Protein AF-0000000074018982 (afdb_homodimer)

Sequence (522 aa):
MGELIDSCTKTISWNMEQLIVLPEWLNMDIDFLSDILSDPHLVISNEYTLYHALERWLLHESHLLDMETNAKKLLPLIRFPQMMVHQLYKVETGVLATHEGSKDLIHKFINLAYRFRSLCPSQADLDISFNSDFYHPRNYKDLTVDNVRMQNTLRFGIQVDVRTYVGPVPCAQREGEWKITYRKSNDCWTLHVYCHESALVNGEARIQAALVISDDEERVLQVETSDVTVCSRSNHLTMVTNMPCSNEAKLMTVLIKPLPNMGELIDSCTKTISWNMEQLIVLPEWLNMDIDFLSDILSDPHLVISNEYTLYHALERWLLHESHLLDMETNAKKLLPLIRFPQMMVHQLYKVETGVLATHEGSKDLIHKFINLAYRFRSLCPSQADLDISFNSDFYHPRNYKDLTVDNVRMQNTLRFGIQVDVRTYVGPVPCAQREGEWKITYRKSNDCWTLHVYCHESALVNGEARIQAALVISDDEERVLQVETSDVTVCSRSNHLTMVTNMPCSNEAKLMTVLIKPLPN

Organism: Pomacea canaliculata (NCBI:txid400727)

InterPro domains:
  IPR011705 BTB/Kelch-associated [PF07707] (3-89)
  IPR011705 BTB/Kelch-associated [SM00875] (4-92)
  IPR051481 BTB/POZ domain-containing protein and Galectin-3-binding [PTHR24410] (3-149)

Radius of gyration: 28.24 Å; Cα contacts (8 Å, |Δi|>4): 1000; chains: 2; bounding box: 59×87×55 Å

Foldseek 3Di:
DVVVVVVVLVLCQQPVVVVLVDPCLLVDDLVNLLSSLQDLQREEQFLLSVVVSVVSNLPDPVNVVVNLVSLVRRVLSRLLLRDEPVSLVCLCPDDQCPDPSRVVVSVVNSVVSVVCLPCQLVCVVVVHDDPDSSQWDGNHPNQWFDKDWPPDPDPDKDKDKTWADQAQGDDPDTFWIKIWIWDDDPQKIKIKIAGDPRSDRVFKWKKKKKKFWAFPVRRTDDMDIFDIDIHGNVDIDMDMDGHDPDPRTTMITMGIHTDGD/DVVVVVVVLVLCLQPVVVVLVDPCLLVDDLVNLLSSLQDLAREEQFLLSVVVSVVSNLPDPVNVVVNLVSLVRRVLSRLLLRDEPVSLVCLCPDDQCPDPSRVVVSVVNSVVSVVCLPCQLVCVVVVHDDPDSSQWHGNHPNQWFDKDWQPDDDPDKDKDKTWADQAQGDDPDTFWIKIWIWDDDPQKIKIKIAGDPRSDRVFKWKKKKKKFWAFPVRSTDDMDIFPIDIHGNVDIDMDMDGHDPDPRTTMITMGIHTDGD

pLDDT: mean 91.66, std 9.42, range [51.38, 98.88]

Secondary structure (DSSP, 8-state):
-HHHHHHHHHHHHHTHHHHHTSGGGGG--HHHHHHHHH-TT-EES-HHHHHHHHHHHHHSGGGGGGHHHHHHHHGGGS-GGGS-HHHHHHHHTSSTTT-TTTHHHHHHHHHHHHHHHHHGGGHHHHT----SGGGS--EEGGGEEEEEETT---SS-EEEEEEE-SSSS--S---EEEEEEEEEETTEEEEEEEE-GGG-BTTBEEEEEEEEEE-TT--EEEEEEPPPEEE-TT-EEEEEEEPPSSTT--EEEEEEEE---/-HHHHHHHHHHHHHTHHHHHTSGGGGG--HHHHHHHHT-TT-EES-HHHHHHHHHHHHHSGGGGGGHHHHHHHHGGGS-GGGS-HHHHHHHHTSSTTT-TTTHHHHHHHHHHHHHHHHHGGGHHHHT----SGGGS--EEGGGEEEEEETT---SS-EEEEEEE-SSSS--S---EEEEEEEEEETTEEEEEEEE-GGG-BTTBEEEEEEEEEE-TT--EEEEEEPPPEEE-TT-EEEEEEEPPSSTT--EEEEEEEE---

Structure (mmCIF, N/CA/C/O backbone):
data_AF-0000000074018982-model_v1
#
loop_
_entity.id
_entity.type
_entity.pdbx_description
1 polymer 'BACK domain-containing protein'
#
loop_
_atom_site.group_PDB
_atom_site.id
_atom_site.type_symbol
_atom_site.label_atom_id
_atom_site.label_alt_id
_atom_site.label_comp_id
_atom_site.label_asym_id
_atom_site.label_entity_id
_atom_site.label_seq_id
_atom_site.pdbx_PDB_ins_code
_atom_site.Cartn_x
_atom_site.Cartn_y
_atom_site.Cartn_z
_atom_site.occupancy
_atom_site.B_iso_or_equiv
_atom_site.auth_seq_id
_atom_site.auth_comp_id
_atom_site.auth_asym_id
_atom_site.auth_atom_id
_atom_site.pdbx_PDB_model_num
ATOM 1 N N . MET A 1 1 ? -16.297 42.125 11.422 1 51.44 1 MET A N 1
ATOM 2 C CA . MET A 1 1 ? -16.75 40.844 11.992 1 51.44 1 MET A CA 1
ATOM 3 C C . MET A 1 1 ? -16.125 39.656 11.25 1 51.44 1 MET A C 1
ATOM 5 O O . MET A 1 1 ? -15.625 38.719 11.875 1 51.44 1 MET A O 1
ATOM 9 N N . GLY A 1 2 ? -15.953 39.719 9.938 1 51.38 2 GLY A N 1
ATOM 10 C CA . GLY A 1 2 ? -15.352 38.688 9.102 1 51.38 2 GLY A CA 1
ATOM 11 C C . GLY A 1 2 ? -13.875 38.5 9.375 1 51.38 2 GLY A C 1
ATOM 12 O O . GLY A 1 2 ? -13.406 37.375 9.492 1 51.38 2 GLY A O 1
ATOM 13 N N . GLU A 1 3 ? -13.188 39.594 9.523 1 54.75 3 GLU A N 1
ATOM 14 C CA . GLU A 1 3 ? -11.742 39.562 9.75 1 54.75 3 GLU A CA 1
ATOM 15 C C . GLU A 1 3 ? -11.414 39 11.125 1 54.75 3 GLU A C 1
ATOM 17 O O . GLU A 1 3 ? -10.445 38.25 11.281 1 54.75 3 GLU A O 1
ATOM 22 N N . LEU A 1 4 ? -12.234 39.438 12.109 1 51.41 4 LEU A N 1
ATOM 23 C CA . LEU A 1 4 ? -12.023 38.938 13.461 1 51.41 4 LEU A CA 1
ATOM 24 C C . LEU A 1 4 ? -12.289 37.438 13.531 1 51.41 4 LEU A C 1
ATOM 26 O O . LEU A 1 4 ? -11.539 36.688 14.172 1 51.41 4 LEU A O 1
ATOM 30 N N . ILE A 1 5 ? -13.305 37.125 12.797 1 56.09 5 ILE A N 1
ATOM 31 C CA . ILE A 1 5 ? -13.648 35.719 12.75 1 56.09 5 ILE A CA 1
ATOM 32 C C . ILE A 1 5 ? -12.539 34.938 12.039 1 56.09 5 ILE A C 1
ATOM 34 O O . ILE A 1 5 ? -12.133 33.875 12.492 1 56.09 5 ILE A O 1
ATOM 38 N N . ASP A 1 6 ? -12.062 35.594 11.031 1 63 6 ASP A N 1
ATOM 39 C CA . ASP A 1 6 ? -10.977 34.969 10.289 1 63 6 ASP A CA 1
ATOM 40 C C . ASP A 1 6 ? -9.734 34.812 11.156 1 63 6 ASP A C 1
ATOM 42 O O . ASP A 1 6 ? -9.078 33.75 11.133 1 63 6 ASP A O 1
ATOM 46 N N . SER A 1 7 ? -9.477 35.875 11.898 1 65.81 7 SER A N 1
ATOM 47 C CA . SER A 1 7 ? -8.328 35.812 12.797 1 65.81 7 SER A CA 1
ATOM 48 C C . SER A 1 7 ? -8.508 34.781 13.883 1 65.81 7 SER A C 1
ATOM 50 O O . SER A 1 7 ? -7.574 34.031 14.195 1 65.81 7 SER A O 1
ATOM 52 N N . CYS A 1 8 ? -9.727 34.75 14.32 1 67.38 8 CYS A N 1
ATOM 53 C CA . CYS A 1 8 ? -10.016 33.75 15.352 1 67.38 8 CYS A CA 1
ATOM 54 C C . CYS A 1 8 ? -9.898 32.344 14.812 1 67.38 8 CYS A C 1
ATOM 56 O O . CYS A 1 8 ? -9.336 31.453 15.469 1 67.38 8 CYS A O 1
ATOM 58 N N . THR A 1 9 ? -10.297 32.25 13.594 1 72.62 9 THR A N 1
ATOM 59 C CA . THR A 1 9 ? -10.266 30.938 12.984 1 72.62 9 THR A CA 1
ATOM 60 C C . THR A 1 9 ? -8.836 30.469 12.75 1 72.62 9 THR A C 1
ATOM 62 O O . THR A 1 9 ? -8.5 29.312 13 1 72.62 9 THR A O 1
ATOM 65 N N . LYS A 1 10 ? -8.094 31.438 12.414 1 79.75 10 LYS A N 1
ATOM 66 C CA . LYS A 1 10 ? -6.684 31.109 12.188 1 79.75 10 LYS A CA 1
ATOM 67 C C . LYS A 1 10 ? -6 30.703 13.492 1 79.75 10 LYS A C 1
ATOM 69 O O . LYS A 1 10 ? -5.238 29.75 13.531 1 79.75 10 LYS A O 1
ATOM 74 N N . THR A 1 11 ? -6.387 31.453 14.453 1 80.44 11 THR A N 1
ATOM 75 C CA . THR A 1 11 ? -5.777 31.156 15.742 1 80.44 11 THR A CA 1
ATOM 76 C C . THR A 1 11 ? -6.172 29.766 16.219 1 80.44 11 THR A C 1
ATOM 78 O O . THR A 1 11 ? -5.32 29 16.703 1 80.44 11 THR A O 1
ATOM 81 N N . ILE A 1 12 ? -7.344 29.453 15.969 1 81.19 12 ILE A N 1
ATOM 82 C CA . ILE A 1 12 ? -7.816 28.156 16.406 1 81.19 12 ILE A CA 1
ATOM 83 C C . ILE A 1 12 ? -7.152 27.047 15.578 1 81.19 12 ILE A C 1
ATOM 85 O O . ILE A 1 12 ? -6.633 26.078 16.125 1 81.19 12 ILE A O 1
ATOM 89 N N . SER A 1 13 ? -7.078 27.25 14.305 1 89 13 SER A N 1
ATOM 90 C CA . SER A 1 13 ? -6.453 26.266 13.422 1 89 13 SER A CA 1
ATOM 91 C C . SER A 1 13 ? -4.965 26.109 13.734 1 89 13 SER A C 1
ATOM 93 O O . SER A 1 13 ? -4.438 25 13.719 1 89 13 SER A O 1
ATOM 95 N N . TRP A 1 14 ? -4.402 27.172 14.156 1 91.44 14 TRP A N 1
ATOM 96 C CA . TRP A 1 14 ? -2.959 27.203 14.383 1 91.44 14 TRP A CA 1
ATOM 97 C C . TRP A 1 14 ? -2.605 26.625 15.75 1 91.44 14 TRP A C 1
ATOM 99 O O . TRP A 1 14 ? -1.466 26.219 15.977 1 91.44 14 TRP A O 1
ATOM 109 N N . ASN A 1 15 ? -3.535 26.547 16.594 1 89.19 15 ASN A N 1
ATOM 110 C CA . ASN A 1 15 ? -3.271 26.016 17.938 1 89.19 15 ASN A CA 1
ATOM 111 C C . ASN A 1 15 ? -4.211 24.859 18.266 1 89.19 15 ASN A C 1
ATOM 113 O O . ASN A 1 15 ? -4.652 24.734 19.406 1 89.19 15 ASN A O 1
ATOM 117 N N . MET A 1 16 ? -4.426 24.094 17.328 1 91.19 16 MET A N 1
ATOM 118 C CA . MET A 1 16 ? -5.383 22.984 17.375 1 91.19 16 MET A CA 1
ATOM 119 C C . MET A 1 16 ? -5.02 22.016 18.484 1 91.19 16 MET A C 1
ATOM 121 O O . MET A 1 16 ? -5.898 21.531 19.203 1 91.19 16 MET A O 1
ATOM 125 N N . GLU A 1 17 ? -3.848 21.688 18.672 1 90.25 17 GLU A N 1
ATOM 126 C CA . GLU A 1 17 ? -3.439 20.672 19.641 1 90.25 17 GLU A CA 1
ATOM 127 C C . GLU A 1 17 ? -3.803 21.094 21.062 1 90.25 17 GLU A C 1
ATOM 129 O O . GLU A 1 17 ? -4.152 20.25 21.891 1 90.25 17 GLU A O 1
ATOM 134 N N . GLN A 1 18 ? -3.67 22.344 21.281 1 89.5 18 GLN A N 1
ATOM 135 C CA . GLN A 1 18 ? -4.066 22.859 22.594 1 89.5 18 GLN A CA 1
ATOM 136 C C . GLN A 1 18 ? -5.582 22.812 22.766 1 89.5 18 GLN A C 1
ATOM 138 O O . GLN A 1 18 ? -6.082 22.562 23.859 1 89.5 18 GLN A O 1
ATOM 143 N N . LEU A 1 19 ? -6.23 23.016 21.703 1 91.56 19 LEU A N 1
ATOM 144 C CA . LEU A 1 19 ? -7.688 23.062 21.719 1 91.56 19 LEU A CA 1
ATOM 145 C C . LEU A 1 19 ? -8.281 21.672 21.938 1 91.56 19 LEU A C 1
ATOM 147 O O . LEU A 1 19 ? -9.211 21.516 22.734 1 91.56 19 LEU A O 1
ATOM 151 N N . ILE A 1 20 ? -7.77 20.625 21.328 1 93.81 20 ILE A N 1
ATOM 152 C CA . ILE A 1 20 ? -8.414 19.328 21.312 1 93.81 20 ILE A CA 1
ATOM 153 C C . ILE A 1 20 ? -8.234 18.641 22.656 1 93.81 20 ILE A C 1
ATOM 155 O O . ILE A 1 20 ? -8.945 17.672 22.969 1 93.81 20 ILE A O 1
ATOM 159 N N . VAL A 1 21 ? -7.309 19.047 23.406 1 91.88 21 VAL A N 1
ATOM 160 C CA . VAL A 1 21 ? -7.07 18.406 24.703 1 91.88 21 VAL A CA 1
ATOM 161 C C . VAL A 1 21 ? -7.969 19.047 25.766 1 91.88 21 VAL A C 1
ATOM 163 O O . VAL A 1 21 ? -8.125 18.516 26.859 1 91.88 21 VAL A O 1
ATOM 166 N N . LEU A 1 22 ? -8.531 20.188 25.5 1 91.81 22 LEU A N 1
ATOM 167 C CA . LEU A 1 22 ? -9.406 20.875 26.453 1 91.81 22 LEU A CA 1
ATOM 168 C C . LEU A 1 22 ? -10.695 20.078 26.672 1 91.81 22 LEU A C 1
ATOM 170 O O . LEU A 1 22 ? -11.211 19.469 25.734 1 91.81 22 LEU A O 1
ATOM 174 N N . PRO A 1 23 ? -11.273 20.156 27.859 1 93.44 23 PRO A N 1
ATOM 175 C CA . PRO A 1 23 ? -12.562 19.516 28.109 1 93.44 23 PRO A CA 1
ATOM 176 C C . PRO A 1 23 ? -13.68 20.062 27.219 1 93.44 23 PRO A C 1
ATOM 178 O O . PRO A 1 23 ? -14.609 19.328 26.875 1 93.44 23 PRO A O 1
ATOM 181 N N . GLU A 1 24 ? -13.578 21.297 26.875 1 93.94 24 GLU A N 1
ATOM 182 C CA . GLU A 1 24 ? -14.594 21.969 26.062 1 93.94 24 GLU A CA 1
ATOM 183 C C . GLU A 1 24 ? -14.711 21.359 24.672 1 93.94 24 GLU A C 1
ATOM 185 O O . GLU A 1 24 ? -15.711 21.547 23.984 1 93.94 24 GLU A O 1
ATOM 190 N N . TRP A 1 25 ? -13.695 20.641 24.328 1 95.25 25 TRP A N 1
ATOM 191 C CA . TRP A 1 25 ? -13.672 20.016 23.016 1 95.25 25 TRP A CA 1
ATOM 192 C C . TRP A 1 25 ? -14.906 19.141 22.812 1 95.25 25 TRP A C 1
ATOM 194 O O . TRP A 1 25 ? -15.539 19.188 21.75 1 95.25 25 TRP A O 1
ATOM 204 N N . LEU A 1 26 ? -15.328 18.422 23.781 1 95.81 26 LEU A N 1
ATOM 205 C CA . LEU A 1 26 ? -16.391 17.422 23.703 1 95.81 26 LEU A CA 1
ATOM 206 C C . LEU A 1 26 ? -17.75 18.094 23.531 1 95.81 26 LEU A C 1
ATOM 208 O O . LEU A 1 26 ? -18.719 17.438 23.141 1 95.81 26 LEU A O 1
ATOM 212 N N . ASN A 1 27 ? -17.797 19.422 23.766 1 94.81 27 ASN A N 1
ATOM 213 C CA . ASN A 1 27 ? -19.078 20.109 23.703 1 94.81 27 ASN A CA 1
ATOM 214 C C . ASN A 1 27 ? -19.109 21.125 22.562 1 94.81 27 ASN A C 1
ATOM 216 O O . ASN A 1 27 ? -20.031 21.922 22.453 1 94.81 27 ASN A O 1
ATOM 220 N N . MET A 1 28 ? -18.141 21.062 21.766 1 94.44 28 MET A N 1
ATOM 221 C CA . MET A 1 28 ? -18.078 22.016 20.641 1 94.44 28 MET A CA 1
ATOM 222 C C . MET A 1 28 ? -19.156 21.703 19.609 1 94.44 28 MET A C 1
ATOM 224 O O . MET A 1 28 ? -19.547 20.547 19.438 1 94.44 28 MET A O 1
ATOM 228 N N . ASP A 1 29 ? -19.562 22.734 19 1 95 29 ASP A N 1
ATOM 229 C CA . ASP A 1 29 ? -20.609 22.625 17.984 1 95 29 ASP A CA 1
ATOM 230 C C . ASP A 1 29 ? -20.094 21.922 16.734 1 95 29 ASP A C 1
ATOM 232 O O . ASP A 1 29 ? -18.953 22.156 16.312 1 95 29 ASP A O 1
ATOM 236 N N . ILE A 1 30 ? -20.953 21.172 16.078 1 96.44 30 ILE A N 1
ATOM 237 C CA . ILE A 1 30 ? -20.562 20.359 14.938 1 96.44 30 ILE A CA 1
ATOM 238 C C . ILE A 1 30 ? -20.109 21.266 13.797 1 96.44 30 ILE A C 1
ATOM 240 O O . ILE A 1 30 ? -19.203 20.922 13.039 1 96.44 30 ILE A O 1
ATOM 244 N N . ASP A 1 31 ? -20.703 22.391 13.625 1 95.94 31 ASP A N 1
ATOM 245 C CA . ASP A 1 31 ? -20.312 23.312 12.562 1 95.94 31 ASP A CA 1
ATOM 246 C C . ASP A 1 31 ? -18.906 23.859 12.805 1 95.94 31 ASP A C 1
ATOM 248 O O . ASP A 1 31 ? -18.141 24.047 11.859 1 95.94 31 ASP A O 1
ATOM 252 N N . PHE A 1 32 ? -18.672 24.078 14.039 1 93.38 32 PHE A N 1
ATOM 253 C CA . PHE A 1 32 ? -17.328 24.516 14.391 1 93.38 32 PHE A CA 1
ATOM 254 C C . PHE A 1 32 ? -16.312 23.453 14.031 1 93.38 32 PHE A C 1
ATOM 256 O O . PHE A 1 32 ? -15.281 23.734 13.422 1 93.38 32 PHE A O 1
ATOM 263 N N . LEU A 1 33 ? -16.594 22.203 14.375 1 95.31 33 LEU A N 1
ATOM 264 C CA . LEU A 1 33 ? -15.719 21.094 14.047 1 95.31 33 LEU A CA 1
ATOM 265 C C . LEU A 1 33 ? -15.539 20.969 12.539 1 95.31 33 LEU A C 1
ATOM 267 O O . LEU A 1 33 ? -14.422 20.766 12.055 1 95.31 33 LEU A O 1
ATOM 271 N N . SER A 1 34 ? -16.625 21.062 11.875 1 96.81 34 SER A N 1
ATOM 272 C CA . SER A 1 34 ? -16.578 20.969 10.422 1 96.81 34 SER A CA 1
ATOM 273 C C . SER A 1 34 ? -15.656 22.031 9.828 1 96.81 34 SER A C 1
ATOM 275 O O . SER A 1 34 ? -14.852 21.719 8.945 1 96.81 34 SER A O 1
ATOM 277 N N . ASP A 1 35 ? -15.68 23.188 10.352 1 94.19 35 ASP A N 1
ATOM 278 C CA . ASP A 1 35 ? -14.852 24.281 9.859 1 94.19 35 ASP A CA 1
ATOM 279 C C . ASP A 1 35 ? -13.375 24.016 10.141 1 94.19 35 ASP A C 1
ATOM 281 O O . ASP A 1 35 ? -12.531 24.219 9.258 1 94.19 35 ASP A O 1
ATOM 285 N N . ILE A 1 36 ? -13.086 23.594 11.273 1 93.56 36 ILE A N 1
ATOM 286 C CA . ILE A 1 36 ? -11.703 23.375 11.68 1 93.56 36 ILE A CA 1
ATOM 287 C C . ILE A 1 36 ? -11.109 22.219 10.875 1 93.56 36 ILE A C 1
ATOM 289 O O . ILE A 1 36 ? -10 22.328 10.352 1 93.56 36 ILE A O 1
ATOM 293 N N . LEU A 1 37 ? -11.891 21.141 10.758 1 96 37 LEU A N 1
ATOM 294 C CA . LEU A 1 37 ? -11.414 19.922 10.094 1 96 37 LEU A CA 1
ATOM 295 C C . LEU A 1 37 ? -11.234 20.172 8.594 1 96 37 LEU A C 1
ATOM 297 O O . LEU A 1 37 ? -10.398 19.531 7.953 1 96 37 LEU A O 1
ATOM 301 N N . SER A 1 38 ? -11.906 21.062 8.047 1 95.38 38 SER A N 1
ATOM 302 C CA . SER A 1 38 ? -11.844 21.359 6.621 1 95.38 38 SER A CA 1
ATOM 303 C C . SER A 1 38 ? -10.727 22.344 6.301 1 95.38 38 SER A C 1
ATOM 305 O O . SER A 1 38 ? -10.406 22.562 5.129 1 95.38 38 SER A O 1
ATOM 307 N N . ASP A 1 39 ? -10.133 22.906 7.332 1 92.75 39 ASP A N 1
ATOM 308 C CA . ASP A 1 39 ? -9.086 23.906 7.141 1 92.75 39 ASP A CA 1
ATOM 309 C C . ASP A 1 39 ? -7.789 23.25 6.668 1 92.75 39 ASP A C 1
ATOM 311 O O . ASP A 1 39 ? -7.195 22.438 7.387 1 92.75 39 ASP A O 1
ATOM 315 N N . PRO A 1 40 ? -7.297 23.578 5.508 1 90 40 PRO A N 1
ATOM 316 C CA . PRO A 1 40 ? -6.047 23 5.012 1 90 40 PRO A CA 1
ATOM 317 C C . PRO A 1 40 ? -4.816 23.531 5.738 1 90 40 PRO A C 1
ATOM 319 O O . PRO A 1 40 ? -3.734 22.953 5.641 1 90 40 PRO A O 1
ATOM 322 N N . HIS A 1 41 ? -4.984 24.594 6.539 1 88.88 41 HIS A N 1
ATOM 323 C CA . HIS A 1 41 ? -3.84 25.234 7.18 1 88.88 41 HIS A CA 1
ATOM 324 C C . HIS A 1 41 ? -3.723 24.812 8.641 1 88.88 41 HIS A C 1
ATOM 326 O O . HIS A 1 41 ? -2.926 25.375 9.391 1 88.88 41 HIS A O 1
ATOM 332 N N . LEU A 1 42 ? -4.457 23.922 8.898 1 95 42 LEU A N 1
ATOM 333 C CA . LEU A 1 42 ? -4.438 23.406 10.266 1 95 42 LEU A CA 1
ATOM 334 C C . LEU A 1 42 ? -3.041 22.922 10.641 1 95 42 LEU A C 1
ATOM 336 O O . LEU A 1 42 ? -2.381 22.234 9.852 1 95 42 LEU A O 1
ATOM 340 N N . VAL A 1 43 ? -2.555 23.375 11.828 1 96.44 43 VAL A N 1
ATOM 341 C CA . VAL A 1 43 ? -1.28 22.906 12.359 1 96.44 43 VAL A CA 1
ATOM 342 C C . VAL A 1 43 ? -1.527 21.875 13.461 1 96.44 43 VAL A C 1
ATOM 344 O O . VAL A 1 43 ? -2.119 22.203 14.492 1 96.44 43 VAL A O 1
ATOM 347 N N . ILE A 1 44 ? -1.052 20.641 13.258 1 96.62 44 ILE A N 1
ATOM 348 C CA . ILE A 1 44 ? -1.292 19.562 14.195 1 96.62 44 ILE A CA 1
ATOM 349 C C . ILE A 1 44 ? -0.166 18.531 14.094 1 96.62 44 ILE A C 1
ATOM 351 O O . ILE A 1 44 ? 0.604 18.531 13.133 1 96.62 44 ILE A O 1
ATOM 355 N N . SER A 1 45 ? 0.004 17.656 15.078 1 96.94 45 SER A N 1
ATOM 356 C CA . SER A 1 45 ? 1.09 16.688 15.078 1 96.94 45 SER A CA 1
ATOM 357 C C . SER A 1 45 ? 1.007 15.758 13.875 1 96.94 45 SER A C 1
ATOM 359 O O . SER A 1 45 ? 1.993 15.57 13.156 1 96.94 45 SER A O 1
ATOM 361 N N . ASN A 1 46 ? -0.083 15.141 13.68 1 97.69 46 ASN A N 1
ATOM 362 C CA . ASN A 1 46 ? -0.387 14.266 12.555 1 97.69 46 ASN A CA 1
ATOM 363 C C . ASN A 1 46 ? -1.887 14.008 12.43 1 97.69 46 ASN A C 1
ATOM 365 O O . ASN A 1 46 ? -2.662 14.414 13.297 1 97.69 46 ASN A O 1
ATOM 369 N N . GLU A 1 47 ? -2.277 13.383 11.391 1 98 47 GLU A N 1
ATOM 370 C CA . GLU A 1 47 ? -3.699 13.203 11.109 1 98 47 GLU A CA 1
ATOM 371 C C . GLU A 1 47 ? -4.344 12.25 12.117 1 98 47 GLU A C 1
ATOM 373 O O . GLU A 1 47 ? -5.527 12.383 12.438 1 98 47 GLU A O 1
ATOM 378 N N . TYR A 1 48 ? -3.58 11.305 12.617 1 98.56 48 TYR A N 1
ATOM 379 C CA . TYR A 1 48 ? -4.105 10.359 13.594 1 98.56 48 TYR A CA 1
ATOM 380 C C . TYR A 1 48 ? -4.531 11.07 14.875 1 98.56 48 TYR A C 1
ATOM 382 O O . TYR A 1 48 ? -5.547 10.719 15.484 1 98.56 48 TYR A O 1
ATOM 390 N N . THR A 1 49 ? -3.752 12.031 15.289 1 97.88 49 THR A N 1
ATOM 391 C CA . THR A 1 49 ? -4.105 12.836 16.453 1 97.88 49 THR A CA 1
ATOM 392 C C . THR A 1 49 ? -5.441 13.539 16.25 1 97.88 49 THR A C 1
ATOM 394 O O . THR A 1 49 ? -6.277 13.578 17.156 1 97.88 49 THR A O 1
ATOM 397 N N . LEU A 1 50 ? -5.594 14.07 15.062 1 97.69 50 LEU A N 1
ATOM 398 C CA . LEU A 1 50 ? -6.84 14.742 14.703 1 97.69 50 LEU A CA 1
ATOM 399 C C . LEU A 1 50 ? -8.008 13.766 14.727 1 97.69 50 LEU A C 1
ATOM 401 O O . LEU A 1 50 ? -9.07 14.078 15.266 1 97.69 50 LEU A O 1
ATOM 405 N N . TYR A 1 51 ? -7.828 12.602 14.133 1 98.62 51 TYR A N 1
ATOM 406 C CA . TYR A 1 51 ? -8.836 11.547 14.117 1 98.62 51 TYR A CA 1
ATOM 407 C C . TYR A 1 51 ? -9.242 11.156 15.531 1 98.62 51 TYR A C 1
ATOM 409 O O . TYR A 1 51 ? -10.43 11.016 15.828 1 98.62 51 TYR A O 1
ATOM 417 N N . HIS A 1 52 ? -8.25 10.984 16.359 1 97.94 52 HIS A N 1
ATOM 418 C CA . HIS A 1 52 ? -8.523 10.57 17.734 1 97.94 52 HIS A CA 1
ATOM 419 C C . HIS A 1 52 ? -9.344 11.617 18.469 1 97.94 52 HIS A C 1
ATOM 421 O O . HIS A 1 52 ? -10.219 11.281 19.266 1 97.94 52 HIS A O 1
ATOM 427 N N . ALA A 1 53 ? -9.039 12.836 18.297 1 97.75 53 ALA A N 1
ATOM 428 C CA . ALA A 1 53 ? -9.844 13.906 18.875 1 97.75 53 ALA A CA 1
ATOM 429 C C . ALA A 1 53 ? -11.289 13.828 18.406 1 97.75 53 ALA A C 1
ATOM 431 O O . ALA A 1 53 ? -12.219 13.953 19.203 1 97.75 53 ALA A O 1
ATOM 432 N N . LEU A 1 54 ? -11.438 13.656 17.109 1 98.19 54 LEU A N 1
ATOM 433 C CA . LEU A 1 54 ? -12.781 13.531 16.547 1 98.19 54 LEU A CA 1
ATOM 434 C C . LEU A 1 54 ? -13.5 12.312 17.125 1 98.19 54 LEU A C 1
ATOM 436 O O . LEU A 1 54 ? -14.688 12.383 17.438 1 98.19 54 LEU A O 1
ATOM 440 N N . GLU A 1 55 ? -12.766 11.18 17.188 1 98.25 55 GLU A N 1
ATOM 441 C CA . GLU A 1 55 ? -13.32 9.953 17.766 1 98.25 55 GLU A CA 1
ATOM 442 C C . GLU A 1 55 ? -13.883 10.203 19.156 1 98.25 55 GLU A C 1
ATOM 444 O O . GLU A 1 55 ? -15 9.773 19.469 1 98.25 55 GLU A O 1
ATOM 449 N N . ARG A 1 56 ? -13.133 10.891 19.969 1 97.44 56 ARG A N 1
ATOM 450 C CA . ARG A 1 56 ? -13.594 11.211 21.312 1 97.44 56 ARG A CA 1
ATOM 451 C C . ARG A 1 56 ? -14.875 12.039 21.281 1 97.44 56 ARG A C 1
ATOM 453 O O . ARG A 1 56 ? -15.797 11.805 22.062 1 97.44 56 ARG A O 1
ATOM 460 N N . TRP A 1 57 ? -14.906 12.961 20.391 1 97.94 57 TRP A N 1
ATOM 461 C CA . TRP A 1 57 ? -16.094 13.812 20.266 1 97.94 57 TRP A CA 1
ATOM 462 C C . TRP A 1 57 ? -17.297 13 19.828 1 97.94 57 TRP A C 1
ATOM 464 O O . TRP A 1 57 ? -18.391 13.133 20.391 1 97.94 57 TRP A O 1
ATOM 474 N N . LEU A 1 58 ? -17.141 12.156 18.844 1 97.94 58 LEU A N 1
ATOM 475 C CA . LEU A 1 58 ? -18.219 11.352 18.281 1 97.94 58 LEU A CA 1
ATOM 476 C C . LEU A 1 58 ? -18.781 10.391 19.328 1 97.94 58 LEU A C 1
ATOM 478 O O . LEU A 1 58 ? -19.984 10.148 19.391 1 97.94 58 LEU A O 1
ATOM 482 N N . LEU A 1 59 ? -17.906 9.852 20.172 1 96.81 59 LEU A N 1
ATOM 483 C CA . LEU A 1 59 ? -18.281 8.797 21.109 1 96.81 59 LEU A CA 1
ATOM 484 C C . LEU A 1 59 ? -18.812 9.383 22.406 1 96.81 59 LEU A C 1
ATOM 486 O O . LEU A 1 59 ? -19.266 8.648 23.281 1 96.81 59 LEU A O 1
ATOM 490 N N . HIS A 1 60 ? -18.703 10.648 22.516 1 96.38 60 HIS A N 1
ATOM 491 C CA . HIS A 1 60 ? -19.266 11.281 23.719 1 96.38 60 HIS A CA 1
ATOM 492 C C . HIS A 1 60 ? -20.766 11.039 23.812 1 96.38 60 HIS A C 1
ATOM 494 O O . HIS A 1 60 ? -21.469 11.047 22.797 1 96.38 60 HIS A O 1
ATOM 500 N N . GLU A 1 61 ? -21.328 10.961 24.969 1 95.56 61 GLU A N 1
ATOM 501 C CA . GLU A 1 61 ? -22.719 10.617 25.25 1 95.56 61 GLU A CA 1
ATOM 502 C C . GLU A 1 61 ? -23.672 11.602 24.578 1 95.56 61 GLU A C 1
ATOM 504 O O . GLU A 1 61 ? -24.75 11.219 24.109 1 95.56 61 GLU A O 1
ATOM 509 N N . SER A 1 62 ? -23.328 12.82 24.484 1 94.5 62 SER A N 1
ATOM 510 C CA . SER A 1 62 ? -24.188 13.875 23.953 1 94.5 62 SER A CA 1
ATOM 511 C C . SER A 1 62 ? -24.328 13.766 22.438 1 94.5 62 SER A C 1
ATOM 513 O O . SER A 1 62 ? -25.219 14.383 21.844 1 94.5 62 SER A O 1
ATOM 515 N N . HIS A 1 63 ? -23.5 13.008 21.812 1 95.12 63 HIS A N 1
ATOM 516 C CA . HIS A 1 63 ? -23.5 12.969 20.359 1 95.12 63 HIS A CA 1
ATOM 517 C C . HIS A 1 63 ? -23.891 11.594 19.844 1 95.12 63 HIS A C 1
ATOM 519 O O . HIS A 1 63 ? -24.078 11.406 18.625 1 95.12 63 HIS A O 1
ATOM 525 N N . LEU A 1 64 ? -24.094 10.594 20.641 1 93.56 64 LEU A N 1
ATOM 526 C CA . LEU A 1 64 ? -24.297 9.195 20.266 1 93.56 64 LEU A CA 1
ATOM 527 C C . LEU A 1 64 ? -25.625 9.023 19.531 1 93.56 64 LEU A C 1
ATOM 529 O O . LEU A 1 64 ? -25.719 8.195 18.609 1 93.56 64 LEU A O 1
ATOM 533 N N . LEU A 1 65 ? -26.609 9.797 19.922 1 93.69 65 LEU A N 1
ATOM 534 C CA . LEU A 1 65 ? -27.922 9.688 19.297 1 93.69 65 LEU A CA 1
ATOM 535 C C . LEU A 1 65 ? -27.844 10.055 17.812 1 93.69 65 LEU A C 1
ATOM 537 O O . LEU A 1 65 ? -28.547 9.477 16.984 1 93.69 65 LEU A O 1
ATOM 541 N N . ASP A 1 66 ? -26.969 10.977 17.516 1 95.81 66 ASP A N 1
ATOM 542 C CA . ASP A 1 66 ? -26.812 11.445 16.141 1 95.81 66 ASP A CA 1
ATOM 543 C C . ASP A 1 66 ? -25.5 10.945 15.539 1 95.81 66 ASP A C 1
ATOM 545 O O . ASP A 1 66 ? -24.922 11.594 14.672 1 95.81 66 ASP A O 1
ATOM 549 N N . MET A 1 67 ? -25.016 9.852 16 1 95.25 67 MET A N 1
ATOM 550 C CA . MET A 1 67 ? -23.719 9.305 15.625 1 95.25 67 MET A CA 1
ATOM 551 C C . MET A 1 67 ? -23.609 9.156 14.109 1 95.25 67 MET A C 1
ATOM 553 O O . MET A 1 67 ? -22.625 9.602 13.508 1 95.25 67 MET A O 1
ATOM 557 N N . GLU A 1 68 ? -24.547 8.562 13.516 1 97.25 68 GLU A N 1
ATOM 558 C CA . GLU A 1 68 ? -24.5 8.297 12.078 1 97.25 68 GLU A CA 1
ATOM 559 C C . GLU A 1 68 ? -24.438 9.594 11.281 1 97.25 68 GLU A C 1
ATOM 561 O O . GLU A 1 68 ? -23.609 9.734 10.383 1 97.25 68 GLU A O 1
ATOM 566 N N . THR A 1 69 ? -25.312 10.516 11.609 1 97.88 69 THR A N 1
ATOM 567 C CA . THR A 1 69 ? -25.359 11.805 10.914 1 97.88 69 THR A CA 1
ATOM 568 C C . THR A 1 69 ? -24.062 12.586 11.148 1 97.88 69 THR A C 1
ATOM 570 O O . THR A 1 69 ? -23.5 13.156 10.203 1 97.88 69 THR A O 1
ATOM 573 N N . ASN A 1 70 ? -23.594 12.633 12.391 1 98 70 ASN A N 1
ATOM 574 C CA . ASN A 1 70 ? -22.359 13.328 12.727 1 98 70 ASN A CA 1
ATOM 575 C C . ASN A 1 70 ? -21.156 12.719 12.008 1 98 70 ASN A C 1
ATOM 577 O O . ASN A 1 70 ? -20.328 13.445 11.461 1 98 70 ASN A O 1
ATOM 581 N N . ALA A 1 71 ? -21.109 11.383 11.969 1 98.31 71 ALA A N 1
ATOM 582 C CA . ALA A 1 71 ? -20.031 10.68 11.297 1 98.31 71 ALA A CA 1
ATOM 583 C C . ALA A 1 71 ? -20.016 10.992 9.805 1 98.31 71 ALA A C 1
ATOM 585 O O . ALA A 1 71 ? -18.953 11.25 9.227 1 98.31 71 ALA A O 1
ATOM 586 N N . LYS A 1 72 ? -21.109 10.984 9.203 1 98.38 72 LYS A N 1
ATOM 587 C CA . LYS A 1 72 ? -21.234 11.273 7.773 1 98.38 72 LYS A CA 1
ATOM 588 C C . LYS A 1 72 ? -20.719 12.68 7.449 1 98.38 72 LYS A C 1
ATOM 590 O O . LYS A 1 72 ? -20.125 12.898 6.395 1 98.38 72 LYS A O 1
ATOM 595 N N . LYS A 1 73 ? -20.953 13.523 8.352 1 98.25 73 LYS A N 1
ATOM 596 C CA . LYS A 1 73 ? -20.578 14.922 8.125 1 98.25 73 LYS A CA 1
ATOM 597 C C . LYS A 1 73 ? -19.094 15.148 8.391 1 98.25 73 LYS A C 1
ATOM 599 O O . LYS A 1 73 ? -18.453 15.914 7.672 1 98.25 73 LYS A O 1
ATOM 604 N N . LEU A 1 74 ? -18.531 14.508 9.367 1 98.56 74 LEU A N 1
ATOM 605 C CA . LEU A 1 74 ? -17.234 14.938 9.875 1 98.56 74 LEU A CA 1
ATOM 606 C C . LEU A 1 74 ? -16.125 13.977 9.43 1 98.56 74 LEU A C 1
ATOM 608 O O . LEU A 1 74 ? -15 14.398 9.164 1 98.56 74 LEU A O 1
ATOM 612 N N . LEU A 1 75 ? -16.406 12.641 9.289 1 98.69 75 LEU A N 1
ATOM 613 C CA . LEU A 1 75 ? -15.367 11.648 9.016 1 98.69 75 LEU A CA 1
ATOM 614 C C . LEU A 1 75 ? -14.719 11.891 7.656 1 98.69 75 LEU A C 1
ATOM 616 O O . LEU A 1 75 ? -13.508 11.719 7.5 1 98.69 75 LEU A O 1
ATOM 620 N N . PRO A 1 76 ? -15.492 12.375 6.664 1 98.5 76 PRO A N 1
ATOM 621 C CA . PRO A 1 76 ? -14.883 12.633 5.355 1 98.5 76 PRO A CA 1
ATOM 622 C C . PRO A 1 76 ? -13.828 13.734 5.398 1 98.5 76 PRO A C 1
ATOM 624 O O . PRO A 1 76 ? -13.055 13.898 4.449 1 98.5 76 PRO A O 1
ATOM 627 N N . LEU A 1 77 ? -13.828 14.5 6.441 1 98.5 77 LEU A N 1
ATOM 628 C CA . LEU A 1 77 ? -12.922 15.648 6.535 1 98.5 77 LEU A CA 1
ATOM 629 C C . LEU A 1 77 ? -11.578 15.234 7.109 1 98.5 77 LEU A C 1
ATOM 631 O O . LEU A 1 77 ? -10.625 16.016 7.105 1 98.5 77 LEU A O 1
ATOM 635 N N . ILE A 1 78 ? -11.469 13.984 7.641 1 98.75 78 ILE A N 1
ATOM 636 C CA . ILE A 1 78 ? -10.188 13.422 8.07 1 98.75 78 ILE A CA 1
ATOM 637 C C . ILE A 1 78 ? -9.43 12.898 6.852 1 98.75 78 ILE A C 1
ATOM 639 O O . ILE A 1 78 ? -10.008 12.242 5.98 1 98.75 78 ILE A O 1
ATOM 643 N N . ARG A 1 79 ? -8.172 13.227 6.812 1 98.62 79 ARG A N 1
ATOM 644 C CA . ARG A 1 79 ? -7.344 12.789 5.695 1 98.62 79 ARG A CA 1
ATOM 645 C C . ARG A 1 79 ? -6.648 11.469 6.012 1 98.62 79 ARG A C 1
ATOM 647 O O . ARG A 1 79 ? -5.426 11.422 6.168 1 98.62 79 ARG A O 1
ATOM 654 N N . PHE A 1 80 ? -7.32 10.367 5.945 1 98.88 80 PHE A N 1
ATOM 655 C CA . PHE A 1 80 ? -6.879 9.031 6.336 1 98.88 80 PHE A CA 1
ATOM 656 C C . PHE A 1 80 ? -5.641 8.625 5.547 1 98.88 80 PHE A C 1
ATOM 658 O O . PHE A 1 80 ? -4.719 8.016 6.102 1 98.88 80 PHE A O 1
ATOM 665 N N . PRO A 1 81 ? -5.508 8.945 4.242 1 98.62 81 PRO A N 1
ATOM 666 C CA . PRO A 1 81 ? -4.332 8.547 3.465 1 98.62 81 PRO A CA 1
ATOM 667 C C . PRO A 1 81 ? -3.037 9.156 3.996 1 98.62 81 PRO A C 1
ATOM 669 O O . PRO A 1 81 ? -1.946 8.719 3.623 1 98.62 81 PRO A O 1
ATOM 672 N N . GLN A 1 82 ? -3.168 10.164 4.852 1 98.31 82 GLN A N 1
ATOM 673 C CA . GLN A 1 82 ? -1.98 10.844 5.367 1 98.31 82 GLN A CA 1
ATOM 674 C C . GLN A 1 82 ? -1.574 10.281 6.727 1 98.31 82 GLN A C 1
ATOM 676 O O . GLN A 1 82 ? -0.734 10.867 7.414 1 98.31 82 GLN A O 1
ATOM 681 N N . MET A 1 83 ? -2.145 9.164 7.117 1 98.5 83 MET A N 1
ATOM 682 C CA . MET A 1 83 ? -1.757 8.453 8.328 1 98.5 83 MET A CA 1
ATOM 683 C C . MET A 1 83 ? -0.686 7.41 8.031 1 98.5 83 MET A C 1
ATOM 685 O O . MET A 1 83 ? -0.632 6.871 6.93 1 98.5 83 MET A O 1
ATOM 689 N N . MET A 1 84 ? 0.136 7.184 9.039 1 97.62 84 MET A N 1
ATOM 690 C CA . MET A 1 84 ? 1.062 6.059 8.953 1 97.62 84 MET A CA 1
ATOM 691 C C . MET A 1 84 ? 0.305 4.734 8.922 1 97.62 84 MET A C 1
ATOM 693 O O . MET A 1 84 ? -0.816 4.641 9.43 1 97.62 84 MET A O 1
ATOM 697 N N . VAL A 1 85 ? 0.962 3.734 8.367 1 97.31 85 VAL A N 1
ATOM 698 C CA . VAL A 1 85 ? 0.296 2.455 8.141 1 97.31 85 VAL A CA 1
ATOM 699 C C . VAL A 1 85 ? -0.143 1.863 9.477 1 97.31 85 VAL A C 1
ATOM 701 O O . VAL A 1 85 ? -1.233 1.297 9.586 1 97.31 85 VAL A O 1
ATOM 704 N N . HIS A 1 86 ? 0.677 1.963 10.523 1 97.31 86 HIS A N 1
ATOM 705 C CA . HIS A 1 86 ? 0.311 1.408 11.82 1 97.31 86 HIS A CA 1
ATOM 706 C C . HIS A 1 86 ? -0.867 2.162 12.43 1 97.31 86 HIS A C 1
ATOM 708 O O . HIS A 1 86 ? -1.662 1.582 13.172 1 97.31 86 HIS A O 1
ATOM 714 N N . GLN A 1 87 ? -0.931 3.447 12.109 1 98.38 87 GLN A N 1
ATOM 715 C CA . GLN A 1 87 ? -2.064 4.242 12.562 1 98.38 87 GLN A CA 1
ATOM 716 C C . GLN A 1 87 ? -3.348 3.832 11.852 1 98.38 87 GLN A C 1
ATOM 718 O O . GLN A 1 87 ? -4.41 3.736 12.469 1 98.38 87 GLN A O 1
ATOM 723 N N . LEU A 1 88 ? -3.229 3.59 10.539 1 98.5 88 LEU A N 1
ATOM 724 C CA . LEU A 1 88 ? -4.379 3.109 9.781 1 98.5 88 LEU A CA 1
ATOM 725 C C . LEU A 1 88 ? -4.906 1.803 10.367 1 98.5 88 LEU A C 1
ATOM 727 O O . LEU A 1 88 ? -6.117 1.618 10.492 1 98.5 88 LEU A O 1
ATOM 731 N N . TYR A 1 89 ? -4.012 0.947 10.734 1 98.25 89 TYR A N 1
ATOM 732 C CA . TYR A 1 89 ? -4.406 -0.332 11.312 1 98.25 89 TYR A CA 1
ATOM 733 C C . TYR A 1 89 ? -5.121 -0.132 12.641 1 98.25 89 TYR A C 1
ATOM 735 O O . TYR A 1 89 ? -6.094 -0.826 12.945 1 98.25 89 TYR A O 1
ATOM 743 N N . LYS A 1 90 ? -4.656 0.782 13.438 1 97.94 90 LYS A N 1
ATOM 744 C CA . LYS A 1 90 ? -5.309 1.098 14.703 1 97.94 90 LYS A CA 1
ATOM 745 C C . LYS A 1 90 ? -6.73 1.602 14.477 1 97.94 90 LYS A C 1
ATOM 747 O O . LYS A 1 90 ? -7.645 1.258 15.234 1 97.94 90 LYS A O 1
ATOM 752 N N . VAL A 1 91 ? -6.879 2.422 13.461 1 98.56 91 VAL A N 1
ATOM 753 C CA . VAL A 1 91 ? -8.203 2.934 13.133 1 98.56 91 VAL A CA 1
ATOM 754 C C . VAL A 1 91 ? -9.109 1.782 12.688 1 98.56 91 VAL A C 1
ATOM 756 O O . VAL A 1 91 ? -10.258 1.688 13.125 1 98.56 91 VAL A O 1
ATOM 759 N N . GLU A 1 92 ? -8.57 0.931 11.844 1 97.62 92 GLU A N 1
ATOM 760 C CA . GLU A 1 92 ? -9.305 -0.205 11.297 1 97.62 92 GLU A CA 1
ATOM 761 C C . GLU A 1 92 ? -9.805 -1.124 12.406 1 97.62 92 GLU A C 1
ATOM 763 O O . GLU A 1 92 ? -10.875 -1.721 12.289 1 97.62 92 GLU A O 1
ATOM 768 N N . THR A 1 93 ? -9.086 -1.22 13.484 1 97 93 THR A N 1
ATOM 769 C CA . THR A 1 93 ? -9.398 -2.15 14.562 1 97 93 THR A CA 1
ATOM 770 C C . THR A 1 93 ? -9.969 -1.408 15.766 1 97 93 THR A C 1
ATOM 772 O O . THR A 1 93 ? -10.133 -1.99 16.844 1 97 93 THR A O 1
ATOM 775 N N . GLY A 1 94 ? -10.25 -0.139 15.641 1 97.5 94 GLY A N 1
ATOM 776 C CA . GLY A 1 94 ? -10.703 0.692 16.75 1 97.5 94 GLY A CA 1
ATOM 777 C C . GLY A 1 94 ? -12.211 0.668 16.922 1 97.5 94 GLY A C 1
ATOM 778 O O . GLY A 1 94 ? -12.914 -0.052 16.203 1 97.5 94 GLY A O 1
ATOM 779 N N . VAL A 1 95 ? -12.734 1.469 17.797 1 97.5 95 VAL A N 1
ATOM 780 C CA . VAL A 1 95 ? -14.125 1.471 18.25 1 97.5 95 VAL A CA 1
ATOM 781 C C . VAL A 1 95 ? -15.031 1.942 17.125 1 97.5 95 VAL A C 1
ATOM 783 O O . VAL A 1 95 ? -16.078 1.342 16.859 1 97.5 95 VAL A O 1
ATOM 786 N N . LEU A 1 96 ? -14.594 2.938 16.391 1 98.06 96 LEU A N 1
ATOM 787 C CA . LEU A 1 96 ? -15.461 3.486 15.352 1 98.06 96 LEU A CA 1
ATOM 788 C C . LEU A 1 96 ? -15.602 2.504 14.188 1 98.06 96 LEU A C 1
ATOM 790 O O . LEU A 1 96 ? -16.578 2.553 13.453 1 98.06 96 LEU A O 1
ATOM 794 N N . ALA A 1 97 ? -14.633 1.651 14.008 1 98.06 97 ALA A N 1
ATOM 795 C CA . ALA A 1 97 ? -14.648 0.664 12.938 1 98.06 97 ALA A CA 1
ATOM 796 C C . ALA A 1 97 ? -15.664 -0.44 13.219 1 98.06 97 ALA A C 1
ATOM 798 O O . ALA A 1 97 ? -16.031 -1.195 12.312 1 98.06 97 ALA A O 1
ATOM 799 N N . THR A 1 98 ? -16.125 -0.543 14.453 1 96.81 98 THR A N 1
ATOM 800 C CA . THR A 1 98 ? -17.062 -1.595 14.828 1 96.81 98 THR A CA 1
ATOM 801 C C . THR A 1 98 ? -18.422 -1.005 15.18 1 96.81 98 THR A C 1
ATOM 803 O O . THR A 1 98 ? -19.422 -1.729 15.266 1 96.81 98 THR A O 1
ATOM 806 N N . HIS A 1 99 ? -18.469 0.252 15.375 1 96.19 99 HIS A N 1
ATOM 807 C CA . HIS A 1 99 ? -19.719 0.913 15.742 1 96.19 99 HIS A CA 1
ATOM 808 C C . HIS A 1 99 ? -20.672 0.978 14.562 1 96.19 99 HIS A C 1
ATOM 810 O O . HIS A 1 99 ? -20.297 1.401 13.469 1 96.19 99 HIS A O 1
ATOM 816 N N . GLU A 1 100 ? -21.906 0.675 14.727 1 95.5 100 GLU A N 1
ATOM 817 C CA . GLU A 1 100 ? -22.922 0.561 13.672 1 95.5 100 GLU A CA 1
ATOM 818 C C . GLU A 1 100 ? -23.109 1.892 12.953 1 95.5 100 GLU A C 1
ATOM 820 O O . GLU A 1 100 ? -23.344 1.919 11.742 1 95.5 100 GLU A O 1
ATOM 825 N N . GLY A 1 101 ? -22.969 2.951 13.633 1 95.88 101 GLY A N 1
ATOM 826 C CA . GLY A 1 101 ? -23.219 4.262 13.062 1 95.88 101 GLY A CA 1
ATOM 827 C C . GLY A 1 101 ? -22.062 4.801 12.258 1 95.88 101 GLY A C 1
ATOM 828 O O . GLY A 1 101 ? -22.203 5.773 11.516 1 95.88 101 GLY A O 1
ATOM 829 N N . SER A 1 102 ? -20.875 4.121 12.336 1 97.94 102 SER A N 1
ATOM 830 C CA . SER A 1 102 ? -19.703 4.711 11.695 1 97.94 102 SER A CA 1
ATOM 831 C C . SER A 1 102 ? -18.875 3.652 10.961 1 97.94 102 SER A C 1
ATOM 833 O O . SER A 1 102 ? -18.016 3.982 10.156 1 97.94 102 SER A O 1
ATOM 835 N N . LYS A 1 103 ? -19.125 2.375 11.18 1 97.88 103 LYS A N 1
ATOM 836 C CA . LYS A 1 103 ? -18.266 1.288 10.719 1 97.88 103 LYS A CA 1
ATOM 837 C C . LYS A 1 103 ? -18.109 1.313 9.203 1 97.88 103 LYS A C 1
ATOM 839 O O . LYS A 1 103 ? -17 1.178 8.688 1 97.88 103 LYS A O 1
ATOM 844 N N . ASP A 1 104 ? -19.188 1.497 8.477 1 97.81 104 ASP A N 1
ATOM 845 C CA . ASP A 1 104 ? -19.125 1.476 7.016 1 97.81 104 ASP A CA 1
ATOM 846 C C . ASP A 1 104 ? -18.266 2.623 6.488 1 97.81 104 ASP A C 1
ATOM 848 O O . ASP A 1 104 ? -17.484 2.441 5.547 1 97.81 104 ASP A O 1
ATOM 852 N N . LEU A 1 105 ? -18.422 3.791 7.082 1 98.38 105 LEU A N 1
ATOM 853 C CA . LEU A 1 105 ? -17.656 4.961 6.672 1 98.38 105 LEU A CA 1
ATOM 854 C C . LEU A 1 105 ? -16.172 4.77 6.977 1 98.38 105 LEU A C 1
ATOM 856 O O . LEU A 1 105 ? -15.312 5.066 6.137 1 98.38 105 LEU A O 1
ATOM 860 N N . ILE A 1 106 ? -15.867 4.25 8.141 1 98.75 106 ILE A N 1
ATOM 861 C CA . ILE A 1 106 ? -14.484 4.016 8.539 1 98.75 106 ILE A CA 1
ATOM 862 C C . ILE A 1 106 ? -13.828 3.035 7.562 1 98.75 106 ILE A C 1
ATOM 864 O O . ILE A 1 106 ? -12.734 3.295 7.055 1 98.75 106 ILE A O 1
ATOM 868 N N . HIS A 1 107 ? -14.5 1.96 7.285 1 98.19 107 HIS A N 1
ATOM 869 C CA . HIS A 1 107 ? -13.953 0.97 6.367 1 98.19 107 HIS A CA 1
ATOM 870 C C . HIS A 1 107 ? -13.773 1.553 4.969 1 98.19 107 HIS A C 1
ATOM 872 O O . HIS A 1 107 ? -12.781 1.27 4.293 1 98.19 107 HIS A O 1
ATOM 878 N N . LYS A 1 108 ? -14.703 2.35 4.578 1 98.38 108 LYS A N 1
ATOM 879 C CA . LYS A 1 108 ? -14.594 3.016 3.285 1 98.38 108 LYS A CA 1
ATOM 880 C C . LYS A 1 108 ? -13.32 3.857 3.209 1 98.38 108 LYS A C 1
ATOM 882 O O . LYS A 1 108 ? -12.539 3.725 2.268 1 98.38 108 LYS A O 1
ATOM 887 N N . PHE A 1 109 ? -13.07 4.668 4.156 1 98.69 109 PHE A N 1
ATOM 888 C CA . PHE A 1 109 ? -11.961 5.613 4.113 1 98.69 109 PHE A CA 1
ATOM 889 C C . PHE A 1 109 ? -10.633 4.898 4.336 1 98.69 109 PHE A C 1
ATOM 891 O O . PHE A 1 109 ? -9.617 5.273 3.748 1 98.69 109 PHE A O 1
ATOM 898 N N . ILE A 1 110 ? -10.664 3.855 5.148 1 98.69 110 ILE A N 1
ATOM 899 C CA . ILE A 1 110 ? -9.461 3.047 5.344 1 98.69 110 ILE A CA 1
ATOM 900 C C . ILE A 1 110 ? -9.086 2.354 4.039 1 98.69 110 ILE A C 1
ATOM 902 O O . ILE A 1 110 ? -7.914 2.314 3.662 1 98.69 110 ILE A O 1
ATOM 906 N N . ASN A 1 111 ? -10.047 1.856 3.355 1 98.5 111 ASN A N 1
ATOM 907 C CA . ASN A 1 111 ? -9.805 1.226 2.062 1 98.5 111 ASN A CA 1
ATOM 908 C C . ASN A 1 111 ? -9.234 2.217 1.055 1 98.5 111 ASN A C 1
ATOM 910 O O . ASN A 1 111 ? -8.32 1.882 0.299 1 98.5 111 ASN A O 1
ATOM 914 N N . LEU A 1 112 ? -9.734 3.416 1.064 1 98.31 112 LEU A N 1
ATOM 915 C CA . LEU A 1 112 ? -9.203 4.449 0.182 1 98.31 112 LEU A CA 1
ATOM 916 C C . LEU A 1 112 ? -7.754 4.773 0.531 1 98.31 112 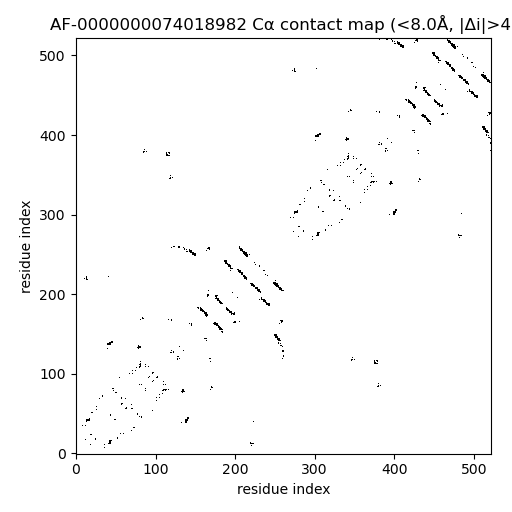LEU A C 1
ATOM 918 O O . LEU A 1 112 ? -6.938 5.02 -0.358 1 98.31 112 LEU A O 1
ATOM 922 N N . ALA A 1 113 ? -7.48 4.754 1.796 1 98.75 113 ALA A N 1
ATOM 923 C CA . ALA A 1 113 ? -6.117 5.027 2.246 1 98.75 113 ALA A CA 1
ATOM 924 C C . ALA A 1 113 ? -5.16 3.928 1.796 1 98.75 113 ALA A C 1
ATOM 926 O O . ALA A 1 113 ? -4.066 4.211 1.304 1 98.75 113 ALA A O 1
ATOM 927 N N . TYR A 1 114 ? -5.594 2.68 1.974 1 98.56 114 TYR A N 1
ATOM 928 C CA . TYR A 1 114 ? -4.766 1.573 1.511 1 98.56 114 TYR A CA 1
ATOM 929 C C . TYR A 1 114 ? -4.586 1.621 -0.002 1 98.56 114 TYR A C 1
ATOM 931 O O . TYR A 1 114 ? -3.502 1.336 -0.515 1 98.56 114 TYR A O 1
ATOM 939 N N . ARG A 1 115 ? -5.602 1.918 -0.715 1 98.38 115 ARG A N 1
ATOM 940 C CA . ARG A 1 115 ? -5.539 2.088 -2.164 1 98.38 115 ARG A CA 1
ATOM 941 C C . ARG A 1 115 ? -4.531 3.166 -2.545 1 98.38 115 ARG A C 1
ATOM 943 O O . ARG A 1 115 ? -3.711 2.965 -3.443 1 98.38 115 ARG A O 1
ATOM 950 N N . PHE A 1 116 ? -4.527 4.293 -1.858 1 98.38 116 PHE A N 1
ATOM 951 C CA . PHE A 1 116 ? -3.594 5.391 -2.076 1 98.38 116 PHE A CA 1
ATOM 952 C C . PHE A 1 116 ? -2.156 4.93 -1.867 1 98.38 116 PHE A C 1
ATOM 954 O O . PHE A 1 116 ? -1.291 5.184 -2.709 1 98.38 116 PHE A O 1
ATOM 961 N N . ARG A 1 117 ? -1.958 4.25 -0.793 1 97.5 117 ARG A N 1
ATOM 962 C CA . ARG A 1 117 ? -0.623 3.768 -0.459 1 97.5 117 ARG A CA 1
ATOM 963 C C . ARG A 1 117 ? -0.094 2.828 -1.537 1 97.5 117 ARG A C 1
ATOM 965 O O . ARG A 1 117 ? 1.104 2.822 -1.831 1 97.5 117 ARG A O 1
ATOM 972 N N . SER A 1 118 ? -0.971 2.086 -2.123 1 96.75 118 SER A N 1
ATOM 973 C CA . SER A 1 118 ? -0.577 1.068 -3.092 1 96.75 118 SER A CA 1
ATOM 974 C C . SER A 1 118 ? -0.382 1.673 -4.48 1 96.75 118 SER A C 1
ATOM 976 O O . SER A 1 118 ? 0.551 1.306 -5.195 1 96.75 118 SER A O 1
ATOM 978 N N . LEU A 1 119 ? -1.178 2.623 -4.879 1 96.69 119 LEU A N 1
ATOM 979 C CA . LEU A 1 119 ? -1.235 3.07 -6.266 1 96.69 119 LEU A CA 1
ATOM 980 C C . LEU A 1 119 ? -0.402 4.332 -6.469 1 96.69 119 LEU A C 1
ATOM 982 O O . LEU A 1 119 ? 0.115 4.574 -7.559 1 96.69 119 LEU A O 1
ATOM 986 N N . CYS A 1 120 ? -0.182 5.105 -5.426 1 95.5 120 CYS A N 1
ATOM 987 C CA . CYS A 1 120 ? 0.382 6.445 -5.562 1 95.5 120 CYS A CA 1
ATOM 988 C C . CYS A 1 120 ? 1.797 6.387 -6.125 1 95.5 120 CYS A C 1
ATOM 990 O O . CYS A 1 120 ? 2.154 7.176 -7 1 95.5 120 CYS A O 1
ATOM 992 N N . PRO A 1 121 ? 2.592 5.426 -5.684 1 91.88 121 PRO A N 1
ATOM 993 C CA . PRO A 1 121 ? 3.957 5.371 -6.215 1 91.88 121 PRO A CA 1
ATOM 994 C C . PRO A 1 121 ? 3.994 5.184 -7.73 1 91.88 121 PRO A C 1
ATOM 996 O O . PRO A 1 121 ? 4.965 5.582 -8.383 1 91.88 121 PRO A O 1
ATOM 999 N N . SER A 1 122 ? 2.959 4.629 -8.305 1 92.56 122 SER A N 1
ATOM 1000 C CA . SER A 1 122 ? 2.906 4.359 -9.742 1 92.56 122 SER A CA 1
ATOM 1001 C C . SER A 1 122 ? 1.839 5.207 -10.422 1 92.56 122 SER A C 1
ATOM 1003 O O . SER A 1 122 ? 1.372 4.867 -11.516 1 92.56 122 SER A O 1
ATOM 1005 N N . GLN A 1 123 ? 1.46 6.25 -9.797 1 91.12 123 GLN A N 1
ATOM 1006 C CA . GLN A 1 123 ? 0.307 7.02 -10.258 1 91.12 123 GLN A CA 1
ATOM 1007 C C . GLN A 1 123 ? 0.529 7.551 -11.672 1 91.12 123 GLN A C 1
ATOM 1009 O O . GLN A 1 123 ? -0.403 7.598 -12.477 1 91.12 123 GLN A O 1
ATOM 1014 N N . ALA A 1 124 ? 1.735 7.957 -11.953 1 87.25 124 ALA A N 1
ATOM 1015 C CA . ALA A 1 124 ? 2.033 8.5 -13.273 1 87.25 124 ALA A CA 1
ATOM 1016 C C . ALA A 1 124 ? 1.841 7.445 -14.359 1 87.25 124 ALA A C 1
ATOM 1018 O O . ALA A 1 124 ? 1.197 7.707 -15.383 1 87.25 124 ALA A O 1
ATOM 1019 N N . ASP A 1 125 ? 2.301 6.293 -14.148 1 90 125 ASP A N 1
ATOM 1020 C CA . ASP A 1 125 ? 2.211 5.195 -15.102 1 90 125 ASP A CA 1
ATOM 1021 C C . ASP A 1 125 ? 0.763 4.746 -15.289 1 90 125 ASP A C 1
ATOM 1023 O O . ASP A 1 125 ? 0.377 4.312 -16.375 1 90 125 ASP A O 1
ATOM 1027 N N . LEU A 1 126 ? 0.02 4.855 -14.227 1 92.56 126 LEU A N 1
ATOM 1028 C CA . LEU A 1 126 ? -1.344 4.34 -14.227 1 92.56 126 LEU A CA 1
ATOM 1029 C C . LEU A 1 126 ? -2.34 5.43 -14.609 1 92.56 126 LEU A C 1
ATOM 1031 O O . LEU A 1 126 ? -3.533 5.164 -14.766 1 92.56 126 LEU A O 1
ATOM 1035 N N . ASP A 1 127 ? -1.937 6.602 -14.711 1 91.31 127 ASP A N 1
ATOM 1036 C CA . ASP A 1 127 ? -2.777 7.754 -15.031 1 91.31 127 ASP A CA 1
ATOM 1037 C C . ASP A 1 127 ? -3.865 7.941 -13.977 1 91.31 127 ASP A C 1
ATOM 1039 O O . ASP A 1 127 ? -5.043 8.078 -14.305 1 91.31 127 ASP A O 1
ATOM 1043 N N . ILE A 1 128 ? -3.473 7.762 -12.75 1 93.31 128 ILE A N 1
ATOM 1044 C CA . ILE A 1 128 ? -4.34 8.008 -11.602 1 93.31 128 ILE A CA 1
ATOM 1045 C C . ILE A 1 128 ? -3.977 9.352 -10.961 1 93.31 128 ILE A C 1
ATOM 1047 O O . ILE A 1 128 ? -2.795 9.68 -10.836 1 93.31 128 ILE A O 1
ATOM 1051 N N . SER A 1 129 ? -4.98 10.062 -10.523 1 92.06 129 SER A N 1
ATOM 1052 C CA . SER A 1 129 ? -4.738 11.352 -9.891 1 92.06 129 SER A CA 1
ATOM 1053 C C . SER A 1 129 ? -5.25 11.359 -8.453 1 92.06 129 SER A C 1
ATOM 1055 O O . SER A 1 129 ? -6.348 10.867 -8.172 1 92.06 129 SER A O 1
ATOM 1057 N N . PHE A 1 130 ? -4.398 11.805 -7.578 1 95.31 130 PHE A N 1
ATOM 1058 C CA . PHE A 1 130 ? -4.742 12.008 -6.176 1 95.31 130 PHE A CA 1
ATOM 1059 C C . PHE A 1 130 ? -4.676 13.484 -5.812 1 95.31 130 PHE A C 1
ATOM 1061 O O . PHE A 1 130 ? -3.941 13.875 -4.902 1 95.31 130 PHE A O 1
ATOM 1068 N N . ASN A 1 131 ? -5.512 14.312 -6.363 1 91.62 131 ASN A N 1
ATOM 1069 C CA . ASN A 1 131 ? -5.379 15.766 -6.289 1 91.62 131 ASN A CA 1
ATOM 1070 C C . ASN A 1 131 ? -6.367 16.375 -5.293 1 91.62 131 ASN A C 1
ATOM 1072 O O . ASN A 1 131 ? -6.316 17.562 -5.016 1 91.62 131 ASN A O 1
ATOM 1076 N N . SER A 1 132 ? -7.195 15.625 -4.707 1 94.75 132 SER A N 1
ATOM 1077 C CA . SER A 1 132 ? -8.133 16.172 -3.729 1 94.75 132 SER A CA 1
ATOM 1078 C C . SER A 1 132 ? -7.453 16.391 -2.383 1 94.75 132 SER A C 1
ATOM 1080 O O . SER A 1 132 ? -6.426 15.773 -2.086 1 94.75 132 SER A O 1
ATOM 1082 N N . ASP A 1 133 ? -8.047 17.281 -1.576 1 95.25 133 ASP A N 1
ATOM 1083 C CA . ASP A 1 133 ? -7.52 17.609 -0.256 1 95.25 133 ASP A CA 1
ATOM 1084 C C . ASP A 1 133 ? -7.375 16.359 0.609 1 95.25 133 ASP A C 1
ATOM 1086 O O . ASP A 1 133 ? -6.461 16.266 1.432 1 95.25 133 ASP A O 1
ATOM 1090 N N . PHE A 1 134 ? -8.188 15.445 0.323 1 97.44 134 PHE A N 1
ATOM 1091 C CA . PHE A 1 134 ? -8.234 14.195 1.069 1 97.44 134 PHE A CA 1
ATOM 1092 C C . PHE A 1 134 ? -6.875 13.508 1.051 1 97.44 134 PHE A C 1
ATOM 1094 O O . PHE A 1 134 ? -6.484 12.867 2.031 1 97.44 134 PHE A O 1
ATOM 1101 N N . TYR A 1 135 ? -6.109 13.711 0.001 1 97.94 135 TYR A N 1
ATOM 1102 C CA . TYR A 1 135 ? -4.863 12.977 -0.202 1 97.94 135 TYR A CA 1
ATOM 1103 C C . TYR A 1 135 ? -3.656 13.867 0.071 1 97.94 135 TYR A C 1
ATOM 1105 O O . TYR A 1 135 ? -2.512 13.43 -0.069 1 97.94 135 TYR A O 1
ATOM 1113 N N . HIS A 1 136 ? -3.873 15.086 0.495 1 97.25 136 HIS A N 1
ATOM 1114 C CA . HIS A 1 136 ? -2.781 16.031 0.7 1 97.25 136 HIS A CA 1
ATOM 1115 C C . HIS A 1 136 ? -2.518 16.25 2.186 1 97.25 136 HIS A C 1
ATOM 1117 O O . HIS A 1 136 ? -3.455 16.344 2.982 1 97.25 136 HIS A O 1
ATOM 1123 N N . PRO A 1 137 ? -1.275 16.422 2.475 1 97.44 137 PRO A N 1
ATOM 1124 C CA . PRO A 1 137 ? -0.963 16.672 3.883 1 97.44 137 PRO A CA 1
ATOM 1125 C C . PRO A 1 137 ? -1.351 18.078 4.332 1 97.44 137 PRO A C 1
ATOM 1127 O O . PRO A 1 137 ? -1.303 19.016 3.537 1 97.44 137 PRO A O 1
ATOM 1130 N N . ARG A 1 138 ? -1.793 18.125 5.609 1 96.88 138 ARG A N 1
ATOM 1131 C CA . ARG A 1 138 ? -1.898 19.422 6.27 1 96.88 138 ARG A CA 1
ATOM 1132 C C . ARG A 1 138 ? -0.545 19.875 6.812 1 96.88 138 ARG A C 1
ATOM 1134 O O . ARG A 1 138 ? 0.5 19.438 6.328 1 96.88 138 ARG A O 1
ATOM 1141 N N . ASN A 1 139 ? -0.542 20.891 7.688 1 97 139 ASN A N 1
ATOM 1142 C CA . ASN A 1 139 ? 0.705 21.266 8.344 1 97 139 ASN A CA 1
ATOM 1143 C C . ASN A 1 139 ? 0.996 20.375 9.547 1 97 139 ASN A C 1
ATOM 1145 O O . ASN A 1 139 ? 0.8 20.797 10.695 1 97 139 ASN A O 1
ATOM 1149 N N . TYR A 1 140 ? 1.551 19.203 9.242 1 97.44 140 TYR A N 1
ATOM 1150 C CA . TYR A 1 140 ? 1.864 18.25 10.305 1 97.44 140 TYR A CA 1
ATOM 1151 C C . TYR A 1 140 ? 3.209 18.562 10.945 1 97.44 140 TYR A C 1
ATOM 1153 O O . TYR A 1 140 ? 4.23 18.625 10.258 1 97.44 140 TYR A O 1
ATOM 1161 N N . LYS A 1 141 ? 3.227 18.641 12.211 1 96.5 141 LYS A N 1
ATOM 1162 C CA . LYS A 1 141 ? 4.48 18.844 12.93 1 96.5 141 LYS A CA 1
ATOM 1163 C C . LYS A 1 141 ? 5.43 17.672 12.719 1 96.5 141 LYS A C 1
ATOM 1165 O O . LYS A 1 141 ? 6.652 17.859 12.719 1 96.5 141 LYS A O 1
ATOM 1170 N N . ASP A 1 142 ? 4.945 16.484 12.461 1 96.81 142 ASP A N 1
ATOM 1171 C CA . ASP A 1 142 ? 5.742 15.289 12.188 1 96.81 142 ASP A CA 1
ATOM 1172 C C . ASP A 1 142 ? 6.543 15.445 10.898 1 96.81 142 ASP A C 1
ATOM 1174 O O . ASP A 1 142 ? 7.48 14.68 10.641 1 96.81 142 ASP A O 1
ATOM 1178 N N . LEU A 1 143 ? 6.254 16.453 10.055 1 97.44 143 LEU A N 1
ATOM 1179 C CA . LEU A 1 143 ? 6.957 16.672 8.797 1 97.44 143 LEU A CA 1
ATOM 1180 C C . LEU A 1 143 ? 8.016 17.766 8.945 1 97.44 143 LEU A C 1
ATOM 1182 O O . LEU A 1 143 ? 8.57 18.234 7.949 1 97.44 143 LEU A O 1
ATOM 1186 N N . THR A 1 144 ? 8.25 18.141 10.18 1 97.94 144 THR A N 1
ATOM 1187 C CA . THR A 1 144 ? 9.281 19.141 10.461 1 97.94 144 THR A CA 1
ATOM 1188 C C . THR A 1 144 ? 10.656 18.625 10.031 1 97.94 144 THR A C 1
ATOM 1190 O O . THR A 1 144 ? 11.023 17.484 10.359 1 97.94 144 THR A O 1
ATOM 1193 N N . VAL A 1 145 ? 11.406 19.516 9.336 1 97.56 145 VAL A N 1
ATOM 1194 C CA . VAL A 1 145 ? 12.734 19.094 8.898 1 97.56 145 VAL A CA 1
ATOM 1195 C C . VAL A 1 145 ? 13.797 19.938 9.586 1 97.56 145 VAL A C 1
ATOM 1197 O O . VAL A 1 145 ? 14.977 19.562 9.625 1 97.56 145 VAL A O 1
ATOM 1200 N N . ASP A 1 146 ? 13.352 21.125 10.086 1 95.69 146 ASP A N 1
ATOM 1201 C CA . ASP A 1 146 ? 14.312 21.984 10.773 1 95.69 146 ASP A CA 1
ATOM 1202 C C . ASP A 1 146 ? 13.594 23.016 11.656 1 95.69 146 ASP A C 1
ATOM 1204 O O . ASP A 1 146 ? 12.438 23.344 11.406 1 95.69 146 ASP A O 1
ATOM 1208 N N . ASN A 1 147 ? 14.227 23.438 12.688 1 93.81 147 ASN A N 1
ATOM 1209 C CA . ASN A 1 147 ? 13.805 24.516 13.578 1 93.81 147 ASN A CA 1
ATOM 1210 C C . ASN A 1 147 ? 14.859 25.609 13.688 1 93.81 147 ASN A C 1
ATOM 1212 O O . ASN A 1 147 ? 16.016 25.328 13.984 1 93.81 147 ASN A O 1
ATOM 1216 N N . VAL A 1 148 ? 14.43 26.797 13.453 1 89.75 148 VAL A N 1
ATOM 1217 C CA . VAL A 1 148 ? 15.375 27.922 13.461 1 89.75 148 VAL A CA 1
ATOM 1218 C C . VAL A 1 148 ? 14.938 28.953 14.492 1 89.75 148 VAL A C 1
ATOM 1220 O O . VAL A 1 148 ? 13.789 29.406 14.477 1 89.75 148 VAL A O 1
ATOM 1223 N N . ARG A 1 149 ? 15.883 29.328 15.328 1 86.62 149 ARG A N 1
ATOM 1224 C CA . ARG A 1 149 ? 15.602 30.453 16.234 1 86.62 149 ARG A CA 1
ATOM 1225 C C . ARG A 1 149 ? 15.711 31.781 15.508 1 86.62 149 ARG A C 1
ATOM 1227 O O . ARG A 1 149 ? 16.766 32.125 14.992 1 86.62 149 ARG A O 1
ATOM 1234 N N . MET A 1 150 ? 14.742 32.531 15.562 1 82.06 150 MET A N 1
ATOM 1235 C CA . MET A 1 150 ? 14.625 33.688 14.695 1 82.06 150 MET A CA 1
ATOM 1236 C C . MET A 1 150 ? 15.484 34.844 15.211 1 82.06 150 MET A C 1
ATOM 1238 O O . MET A 1 150 ? 15.844 35.75 14.453 1 82.06 150 MET A O 1
ATOM 1242 N N . GLN A 1 151 ? 15.805 34.844 16.453 1 75.69 151 GLN A N 1
ATOM 1243 C CA . GLN A 1 151 ? 16.625 35.906 17.016 1 75.69 151 GLN A CA 1
ATOM 1244 C C . GLN A 1 151 ? 18.094 35.75 16.625 1 75.69 151 GLN A C 1
ATOM 1246 O O . GLN A 1 151 ? 18.891 36.656 16.766 1 75.69 151 GLN A O 1
ATOM 1251 N N . ASN A 1 152 ? 18.328 34.562 16.109 1 67.5 152 ASN A N 1
ATOM 1252 C CA . ASN A 1 152 ? 19.719 34.312 15.727 1 67.5 152 ASN A CA 1
ATOM 1253 C C . ASN A 1 152 ? 20.125 35.188 14.539 1 67.5 152 ASN A C 1
ATOM 1255 O O . ASN A 1 152 ? 19.359 35.375 13.602 1 67.5 152 ASN A O 1
ATOM 1259 N N . THR A 1 153 ? 21.047 36.188 14.82 1 63.06 153 THR A N 1
ATOM 1260 C CA . THR A 1 153 ? 21.594 37.031 13.773 1 63.06 153 THR A CA 1
ATOM 1261 C C . THR A 1 153 ? 22.594 36.25 12.906 1 63.06 153 THR A C 1
ATOM 1263 O O . THR A 1 153 ? 23.5 35.594 13.414 1 63.06 153 THR A O 1
ATOM 1266 N N . LEU A 1 154 ? 22.031 35.656 12.023 1 60.66 154 LEU A N 1
ATOM 1267 C CA . LEU A 1 154 ? 22.953 34.875 11.188 1 60.66 154 LEU A CA 1
ATOM 1268 C C . LEU A 1 154 ? 23.719 35.812 10.242 1 60.66 154 LEU A C 1
ATOM 1270 O O . LEU A 1 154 ? 23.109 36.531 9.453 1 60.66 154 LEU A O 1
ATOM 1274 N N . ARG A 1 155 ? 25.016 36.062 10.617 1 56.28 155 ARG A N 1
ATOM 1275 C CA . ARG A 1 155 ? 25.844 36.844 9.711 1 56.28 155 ARG A CA 1
ATOM 1276 C C . ARG A 1 155 ? 25.938 36.188 8.336 1 56.28 155 ARG A C 1
ATOM 1278 O O . ARG A 1 155 ? 26.016 36.875 7.316 1 56.28 155 ARG A O 1
ATOM 1285 N N . PHE A 1 156 ? 26.016 34.75 8.352 1 63.09 156 PHE A N 1
ATOM 1286 C CA . PHE A 1 156 ? 26.172 34 7.117 1 63.09 156 PHE A CA 1
ATOM 1287 C C . PHE A 1 156 ? 25.016 33.031 6.934 1 63.09 156 PHE A C 1
ATOM 1289 O O . PHE A 1 156 ? 24.422 32.562 7.91 1 63.09 156 PHE A O 1
ATOM 1296 N N . GLY A 1 157 ? 24.547 32.969 5.703 1 70.38 157 GLY A N 1
ATOM 1297 C CA . GLY A 1 157 ? 23.516 32 5.375 1 70.38 157 GLY A CA 1
ATOM 1298 C C . GLY A 1 157 ? 23.734 30.641 6.004 1 70.38 157 GLY A C 1
ATOM 1299 O O . GLY A 1 157 ? 24.891 30.234 6.215 1 70.38 157 GLY A O 1
ATOM 1300 N N . ILE A 1 158 ? 22.75 30.094 6.66 1 85.75 158 ILE A N 1
ATOM 1301 C CA . ILE A 1 158 ? 22.766 28.75 7.238 1 85.75 158 ILE A CA 1
ATOM 1302 C C . ILE A 1 158 ? 22.328 27.719 6.195 1 85.75 158 ILE A C 1
ATOM 1304 O O . ILE A 1 158 ? 21.391 27.969 5.438 1 85.75 158 ILE A O 1
ATOM 1308 N N . GLN A 1 159 ? 23.25 26.75 6.043 1 90.75 159 GLN A N 1
ATOM 1309 C CA . GLN A 1 159 ? 22.906 25.641 5.168 1 90.75 159 GLN A CA 1
ATOM 1310 C C . GLN A 1 159 ? 22.797 24.344 5.957 1 90.75 159 GLN A C 1
ATOM 1312 O O . GLN A 1 159 ? 23.703 24.016 6.742 1 90.75 159 GLN A O 1
ATOM 1317 N N . VAL A 1 160 ? 21.719 23.719 5.805 1 95 160 VAL A N 1
ATOM 1318 C CA . VAL A 1 160 ? 21.516 22.484 6.551 1 95 160 VAL A CA 1
ATOM 1319 C C . VAL A 1 160 ? 21.016 21.391 5.609 1 95 160 VAL A C 1
ATOM 1321 O O . VAL A 1 160 ? 20.234 21.656 4.699 1 95 160 VAL A O 1
ATOM 1324 N N . ASP A 1 161 ? 21.516 20.125 5.828 1 96.69 161 ASP A N 1
ATOM 1325 C CA . ASP A 1 161 ? 20.984 18.938 5.16 1 96.69 161 ASP A CA 1
ATOM 1326 C C . ASP A 1 161 ? 19.859 18.297 5.977 1 96.69 161 ASP A C 1
ATOM 1328 O O . ASP A 1 161 ? 20.016 18.047 7.176 1 96.69 161 ASP A O 1
ATOM 1332 N N . VAL A 1 162 ? 18.781 18.125 5.332 1 97.44 162 VAL A N 1
ATOM 1333 C CA . VAL A 1 162 ? 17.625 17.594 6.043 1 97.44 162 VAL A CA 1
ATOM 1334 C C . VAL A 1 162 ? 17.047 16.406 5.273 1 97.44 162 VAL A C 1
ATOM 1336 O O . VAL A 1 162 ? 17.406 16.172 4.117 1 97.44 162 VAL A O 1
ATOM 1339 N N . ARG A 1 163 ? 16.172 15.648 5.977 1 96.75 163 ARG A N 1
ATOM 1340 C CA . ARG A 1 163 ? 15.57 14.469 5.363 1 96.75 163 ARG A CA 1
ATOM 1341 C C . ARG A 1 163 ? 14.07 14.422 5.625 1 96.75 163 ARG A C 1
ATOM 1343 O O . ARG A 1 163 ? 13.609 14.82 6.699 1 96.75 163 ARG A O 1
ATOM 1350 N N . THR A 1 164 ? 13.312 13.922 4.668 1 96.12 164 THR A N 1
ATOM 1351 C CA . THR A 1 164 ? 11.883 13.656 4.793 1 96.12 164 THR A CA 1
ATOM 1352 C C . THR A 1 164 ? 11.469 12.477 3.92 1 96.12 164 THR A C 1
ATOM 1354 O O . THR A 1 164 ? 12.32 11.711 3.457 1 96.12 164 THR A O 1
ATOM 1357 N N . TYR A 1 165 ? 10.102 12.328 3.746 1 94.25 165 TYR A N 1
ATOM 1358 C CA . TYR A 1 165 ? 9.578 11.211 2.965 1 94.25 165 TYR A CA 1
ATOM 1359 C C . TYR A 1 165 ? 10.055 11.289 1.519 1 94.25 165 TYR A C 1
ATOM 1361 O O . TYR A 1 165 ? 10.234 12.375 0.971 1 94.25 165 TYR A O 1
ATOM 1369 N N . VAL A 1 166 ? 10.281 10.008 0.997 1 92.06 166 VAL A N 1
ATOM 1370 C CA . VAL A 1 166 ? 10.43 9.93 -0.453 1 92.06 166 VAL A CA 1
ATOM 1371 C C . VAL A 1 166 ? 9.055 9.758 -1.103 1 92.06 166 VAL A C 1
ATOM 1373 O O . VAL A 1 166 ? 8.445 8.688 -0.999 1 92.06 166 VAL A O 1
ATOM 1376 N N . GLY A 1 167 ? 8.508 10.773 -1.68 1 92.69 167 GLY A N 1
ATOM 1377 C CA . GLY A 1 167 ? 7.184 10.711 -2.279 1 92.69 167 GLY A CA 1
ATOM 1378 C C . GLY A 1 167 ? 6.07 11.07 -1.31 1 92.69 167 GLY A C 1
ATOM 1379 O O . GLY A 1 167 ? 6.332 11.391 -0.147 1 92.69 167 GLY A O 1
ATOM 1380 N N . PRO A 1 168 ? 4.844 10.953 -1.772 1 94.94 168 PRO A N 1
ATOM 1381 C CA . PRO A 1 168 ? 3.715 11.508 -1.023 1 94.94 168 PRO A CA 1
ATOM 1382 C C . PRO A 1 168 ? 3.182 10.547 0.036 1 94.94 168 PRO A C 1
ATOM 1384 O O . PRO A 1 168 ? 2.408 10.945 0.909 1 94.94 168 PRO A O 1
ATOM 1387 N N . VAL A 1 169 ? 3.523 9.242 -0.05 1 96.44 169 VAL A N 1
ATOM 1388 C CA . VAL A 1 169 ? 2.977 8.25 0.866 1 96.44 169 VAL A CA 1
ATOM 1389 C C . VAL A 1 169 ? 3.725 8.305 2.195 1 96.44 169 VAL A C 1
ATOM 1391 O O . VAL A 1 169 ? 4.945 8.141 2.234 1 96.44 169 VAL A O 1
ATOM 1394 N N . PRO A 1 170 ? 3 8.547 3.305 1 96.94 170 PRO A N 1
ATOM 1395 C CA . PRO A 1 170 ? 3.658 8.578 4.613 1 96.94 170 PRO A CA 1
ATOM 1396 C C . PRO A 1 170 ? 4.398 7.281 4.93 1 96.94 170 PRO A C 1
ATOM 1398 O O . PRO A 1 170 ? 3.873 6.191 4.688 1 96.94 170 PRO A O 1
ATOM 1401 N N . CYS A 1 171 ? 5.586 7.41 5.445 1 93.31 171 CYS A N 1
ATOM 1402 C CA . CYS A 1 171 ? 6.41 6.258 5.781 1 93.31 171 CYS A CA 1
ATOM 1403 C C . CYS A 1 171 ? 7.359 6.582 6.93 1 93.31 171 CYS A C 1
ATOM 1405 O O . CYS A 1 171 ? 7.672 7.75 7.168 1 93.31 171 CYS A O 1
ATOM 1407 N N . ALA A 1 172 ? 7.77 5.582 7.602 1 89.94 172 ALA A N 1
ATOM 1408 C CA . ALA A 1 172 ? 8.664 5.777 8.742 1 89.94 172 ALA A CA 1
ATOM 1409 C C . ALA A 1 172 ? 10.078 6.129 8.273 1 89.94 172 ALA A C 1
ATOM 1411 O O . ALA A 1 172 ? 10.789 6.875 8.953 1 89.94 172 ALA A O 1
ATOM 1412 N N . GLN A 1 173 ? 10.383 5.676 7.145 1 88.44 173 GLN A N 1
ATOM 1413 C CA . GLN A 1 173 ? 11.719 5.91 6.605 1 88.44 173 GLN A CA 1
ATOM 1414 C C . GLN A 1 173 ? 11.82 7.293 5.965 1 88.44 173 GLN A C 1
ATOM 1416 O O . GLN A 1 173 ? 11.062 7.613 5.047 1 88.44 173 GLN A O 1
ATOM 1421 N N . ARG A 1 174 ? 12.656 8.148 6.457 1 93.81 174 ARG A N 1
ATOM 1422 C CA . ARG A 1 174 ? 12.906 9.477 5.906 1 93.81 174 ARG A CA 1
ATOM 1423 C C . ARG A 1 174 ? 14.203 9.5 5.102 1 93.81 174 ARG A C 1
ATOM 1425 O O . ARG A 1 174 ? 15.211 10.031 5.555 1 93.81 174 ARG A O 1
ATOM 1432 N N . GLU A 1 175 ? 14.141 9.047 3.9 1 94 175 GLU A N 1
ATOM 1433 C CA . GLU A 1 175 ? 15.344 8.828 3.107 1 94 175 GLU A CA 1
ATOM 1434 C C . GLU A 1 175 ? 15.5 9.898 2.033 1 94 175 GLU A C 1
ATOM 1436 O O . GLU A 1 175 ? 16.516 9.938 1.325 1 94 175 GLU A O 1
ATOM 1441 N N . GLY A 1 176 ? 14.477 10.719 1.909 1 95.56 176 GLY A N 1
ATOM 1442 C CA . GLY A 1 176 ? 14.594 11.805 0.951 1 95.56 176 GLY A CA 1
ATOM 1443 C C . GLY A 1 176 ? 15.422 12.969 1.467 1 95.56 176 GLY A C 1
ATOM 1444 O O . GLY A 1 176 ? 15 13.688 2.375 1 95.56 176 GLY A O 1
ATOM 1445 N N . GLU A 1 177 ? 16.5 13.211 0.774 1 96.88 177 GLU A N 1
ATOM 1446 C CA . GLU A 1 177 ? 17.438 14.227 1.247 1 96.88 177 GLU A CA 1
ATOM 1447 C C . GLU A 1 177 ? 17.188 15.57 0.555 1 96.88 177 GLU A C 1
ATOM 1449 O O . GLU A 1 177 ? 16.922 15.609 -0.647 1 96.88 177 GLU A O 1
ATOM 1454 N N . TRP A 1 178 ? 17.328 16.594 1.396 1 96.5 178 TRP A N 1
ATOM 1455 C CA . TRP A 1 178 ? 17.188 17.969 0.919 1 96.5 178 TRP A CA 1
ATOM 1456 C C . TRP A 1 178 ? 18.25 18.875 1.544 1 96.5 178 TRP A C 1
ATOM 1458 O O . TRP A 1 178 ? 18.859 18.516 2.551 1 96.5 178 TRP A O 1
ATOM 1468 N N . LYS A 1 179 ? 18.484 19.938 0.878 1 96.38 179 LYS A N 1
ATOM 1469 C CA . LYS A 1 179 ? 19.328 21 1.418 1 96.38 179 LYS A CA 1
ATOM 1470 C C . LYS A 1 179 ? 18.531 22.297 1.565 1 96.38 179 LYS A C 1
ATOM 1472 O O . LYS A 1 179 ? 17.797 22.703 0.655 1 96.38 179 LYS A O 1
ATOM 1477 N N . ILE A 1 180 ? 18.641 22.922 2.732 1 96 180 ILE A N 1
ATOM 1478 C CA . ILE A 1 180 ? 17.969 24.203 2.979 1 96 180 ILE A CA 1
ATOM 1479 C C . ILE A 1 180 ? 19.016 25.281 3.281 1 96 180 ILE A C 1
ATOM 1481 O O . ILE A 1 180 ? 19.969 25.047 4.02 1 96 180 ILE A O 1
ATOM 1485 N N . THR A 1 181 ? 18.812 26.328 2.66 1 94 181 THR A N 1
ATOM 1486 C CA . THR A 1 181 ? 19.641 27.5 2.977 1 94 181 THR A CA 1
ATOM 1487 C C . THR A 1 181 ? 18.766 28.656 3.484 1 94 181 THR A C 1
ATOM 1489 O O . THR A 1 181 ? 17.672 28.875 2.971 1 94 181 THR A O 1
ATOM 1492 N N . TYR A 1 182 ? 19.266 29.281 4.562 1 91.81 182 TYR A N 1
ATOM 1493 C CA . TYR A 1 182 ? 18.562 30.422 5.148 1 91.81 182 TYR A CA 1
ATOM 1494 C C . TYR A 1 182 ? 19.391 31.703 5 1 91.81 182 TYR A C 1
ATOM 1496 O O . TYR A 1 182 ? 20.609 31.672 5.156 1 91.81 182 TYR A O 1
ATOM 1504 N N . ARG A 1 183 ? 18.672 32.75 4.695 1 87.38 183 ARG A N 1
ATOM 1505 C CA . ARG A 1 183 ? 19.297 34.062 4.723 1 87.38 183 ARG A CA 1
ATOM 1506 C C . ARG A 1 183 ? 18.359 35.094 5.363 1 87.38 183 ARG A C 1
ATOM 1508 O O . ARG A 1 183 ? 17.188 35.156 5.012 1 87.38 183 ARG A O 1
ATOM 1515 N N . LYS A 1 184 ? 18.891 35.781 6.344 1 86.69 184 LYS A N 1
ATOM 1516 C CA . LYS A 1 184 ? 18.109 36.812 7 1 86.69 184 LYS A CA 1
ATOM 1517 C C . LYS A 1 184 ? 18.609 38.219 6.586 1 86.69 184 LYS A C 1
ATOM 1519 O O . LYS A 1 184 ? 19.812 38.5 6.629 1 86.69 184 LYS A O 1
ATOM 1524 N N . SER A 1 185 ? 17.719 38.906 6.062 1 82.75 185 SER A N 1
ATOM 1525 C CA . SER A 1 185 ? 17.984 40.312 5.758 1 82.75 185 SER A CA 1
ATOM 1526 C C . SER A 1 185 ? 16.969 41.219 6.453 1 82.75 185 SER A C 1
ATOM 1528 O O . SER A 1 185 ? 15.797 41.25 6.074 1 82.75 185 SER A O 1
ATOM 1530 N N . ASN A 1 186 ? 17.391 42 7.508 1 79.75 186 ASN A N 1
ATOM 1531 C CA . ASN A 1 186 ? 16.5 42.812 8.32 1 79.75 186 ASN A CA 1
ATOM 1532 C C . ASN A 1 186 ? 15.375 41.969 8.93 1 79.75 186 ASN A C 1
ATOM 1534 O O . ASN A 1 186 ? 15.648 41 9.656 1 79.75 186 ASN A O 1
ATOM 1538 N N . ASP A 1 187 ? 14.172 42.219 8.562 1 78.62 187 ASP A N 1
ATOM 1539 C CA . ASP A 1 187 ? 13.062 41.469 9.141 1 78.62 187 ASP A CA 1
ATOM 1540 C C . ASP A 1 187 ? 12.5 40.469 8.141 1 78.62 187 ASP A C 1
ATOM 1542 O O . ASP A 1 187 ? 11.406 39.938 8.336 1 78.62 187 ASP A O 1
ATOM 1546 N N . CYS A 1 188 ? 13.438 40.188 7.203 1 86.81 188 CYS A N 1
ATOM 1547 C CA . CYS A 1 188 ? 12.977 39.25 6.16 1 86.81 188 CYS A CA 1
ATOM 1548 C C . CYS A 1 188 ? 13.852 38 6.109 1 86.81 188 CYS A C 1
ATOM 1550 O O . CYS A 1 188 ? 15.086 38.094 6.145 1 86.81 188 CYS A O 1
ATOM 1552 N N . TRP A 1 189 ? 13.195 36.875 6.145 1 87.88 189 TRP A N 1
ATOM 1553 C CA . TRP A 1 189 ? 13.883 35.594 5.973 1 87.88 189 TRP A CA 1
ATOM 1554 C C . TRP A 1 189 ? 13.664 35.062 4.57 1 87.88 189 TRP A C 1
ATOM 1556 O O . TRP A 1 189 ? 12.539 35.062 4.059 1 87.88 189 TRP A O 1
ATOM 1566 N N . THR A 1 190 ? 14.758 34.625 3.961 1 91.38 190 THR A N 1
ATOM 1567 C CA . THR A 1 190 ? 14.68 33.906 2.68 1 91.38 190 THR A CA 1
ATOM 1568 C C . THR A 1 190 ? 15.164 32.469 2.812 1 91.38 190 THR A C 1
ATOM 1570 O O . THR A 1 190 ? 16.266 32.219 3.316 1 91.38 190 THR A O 1
ATOM 1573 N N . LEU A 1 191 ? 14.312 31.609 2.416 1 92.88 191 LEU A N 1
ATOM 1574 C CA . LEU A 1 191 ? 14.633 30.188 2.449 1 92.88 191 LEU A CA 1
ATOM 1575 C C . LEU A 1 191 ? 14.672 29.609 1.039 1 92.88 191 LEU A C 1
ATOM 1577 O O . LEU A 1 191 ? 13.805 29.906 0.215 1 92.88 191 LEU A O 1
ATOM 1581 N N . HIS A 1 192 ? 15.781 28.844 0.771 1 94.81 192 HIS A N 1
ATOM 1582 C CA . HIS A 1 192 ? 15.875 28.047 -0.452 1 94.81 192 HIS A CA 1
ATOM 1583 C C . HIS A 1 192 ? 15.914 26.562 -0.142 1 94.81 192 HIS A C 1
ATOM 1585 O O . HIS A 1 192 ? 16.641 26.125 0.757 1 94.81 192 HIS A O 1
ATOM 1591 N N . VAL A 1 193 ? 15.125 25.828 -0.837 1 96.25 193 VAL A N 1
ATOM 1592 C CA . VAL A 1 193 ? 15.07 24.375 -0.664 1 96.25 193 VAL A CA 1
ATOM 1593 C C . VAL A 1 193 ? 15.539 23.688 -1.941 1 96.25 193 VAL A C 1
ATOM 1595 O O . VAL A 1 193 ? 14.969 23.891 -3.014 1 96.25 193 VAL A O 1
ATOM 1598 N N . TYR A 1 194 ? 16.641 22.844 -1.782 1 95.62 194 TYR A N 1
ATOM 1599 C CA . TYR A 1 194 ? 17.219 22.109 -2.9 1 95.62 194 TYR A CA 1
ATOM 1600 C C . TYR A 1 194 ? 16.984 20.609 -2.754 1 95.62 194 TYR A C 1
ATOM 1602 O O . TYR A 1 194 ? 17.125 20.062 -1.659 1 95.62 194 TYR A O 1
ATOM 1610 N N . CYS A 1 195 ? 16.688 20.062 -3.85 1 94.44 195 CYS A N 1
ATOM 1611 C CA . CYS A 1 195 ? 16.391 18.641 -3.836 1 94.44 195 CYS A CA 1
ATOM 1612 C C . CYS A 1 195 ? 17.625 17.828 -4.211 1 94.44 195 CYS A C 1
ATOM 1614 O O . CYS A 1 195 ? 18.375 18.203 -5.113 1 94.44 195 CYS A O 1
ATOM 1616 N N . HIS A 1 196 ? 17.844 16.75 -3.504 1 94.62 196 HIS A N 1
ATOM 1617 C CA . HIS A 1 196 ? 18.844 15.75 -3.889 1 94.62 196 HIS A CA 1
ATOM 1618 C C . HIS A 1 196 ? 18.203 14.609 -4.68 1 94.62 196 HIS A C 1
ATOM 1620 O O . HIS A 1 196 ? 16.984 14.469 -4.695 1 94.62 196 HIS A O 1
ATOM 1626 N N . GLU A 1 197 ? 19.031 13.773 -5.266 1 92.62 197 GLU A N 1
ATOM 1627 C CA . GLU A 1 197 ? 18.578 12.672 -6.098 1 92.62 197 GLU A CA 1
ATOM 1628 C C . GLU A 1 197 ? 17.75 11.672 -5.285 1 92.62 197 GLU A C 1
ATOM 1630 O O . GLU A 1 197 ? 16.781 11.102 -5.793 1 92.62 197 GLU A O 1
ATOM 1635 N N . SER A 1 198 ? 18.047 11.523 -4.098 1 92.38 198 SER A N 1
ATOM 1636 C CA . SER A 1 198 ? 17.422 10.531 -3.24 1 92.38 198 SER A CA 1
ATOM 1637 C C . SER A 1 198 ? 15.961 10.891 -2.965 1 92.38 198 SER A C 1
ATOM 1639 O O . SER A 1 198 ? 15.18 10.047 -2.523 1 92.38 198 SER A O 1
ATOM 1641 N N . ALA A 1 199 ? 15.625 12.125 -3.182 1 92.44 199 ALA A N 1
ATOM 1642 C CA . ALA A 1 199 ? 14.273 12.586 -2.877 1 92.44 199 ALA A CA 1
ATOM 1643 C C . ALA A 1 199 ? 13.375 12.508 -4.109 1 92.44 199 ALA A C 1
ATOM 1645 O O . ALA A 1 199 ? 12.172 12.766 -4.023 1 92.44 199 ALA A O 1
ATOM 1646 N N . LEU A 1 200 ? 13.93 12.102 -5.227 1 88.62 200 LEU A N 1
ATOM 1647 C CA . LEU A 1 200 ? 13.203 12.148 -6.492 1 88.62 200 LEU A CA 1
ATOM 1648 C C . LEU A 1 200 ? 12.508 10.812 -6.766 1 88.62 200 LEU A C 1
ATOM 1650 O O . LEU A 1 200 ? 13.062 9.75 -6.48 1 88.62 200 LEU A O 1
ATOM 1654 N N . VAL A 1 201 ? 11.305 10.914 -7.172 1 84.81 201 VAL A N 1
ATOM 1655 C CA . VAL A 1 201 ? 10.555 9.789 -7.723 1 84.81 201 VAL A CA 1
ATOM 1656 C C . VAL A 1 201 ? 10.32 10 -9.219 1 84.81 201 VAL A C 1
ATOM 1658 O O . VAL A 1 201 ? 9.664 10.961 -9.617 1 84.81 201 VAL A O 1
ATOM 1661 N N . ASN A 1 202 ? 10.828 9.117 -9.992 1 80.56 202 ASN A N 1
ATOM 1662 C CA . ASN A 1 202 ? 10.766 9.273 -11.445 1 80.56 202 ASN A CA 1
ATOM 1663 C C . ASN A 1 202 ? 11.367 10.602 -11.898 1 80.56 202 ASN A C 1
ATOM 1665 O O . ASN A 1 202 ? 10.781 11.297 -12.727 1 80.56 202 ASN A O 1
ATOM 1669 N N . GLY A 1 203 ? 12.32 11.109 -11.227 1 83.19 203 GLY A N 1
ATOM 1670 C CA . GLY A 1 203 ? 13.102 12.266 -11.633 1 83.19 203 GLY A CA 1
ATOM 1671 C C . GLY A 1 203 ? 12.562 13.578 -11.094 1 83.19 203 GLY A C 1
ATOM 1672 O O . GLY A 1 203 ? 13.102 14.641 -11.383 1 83.19 203 GLY A O 1
ATOM 1673 N N . GLU A 1 204 ? 11.5 13.5 -10.367 1 88.69 204 GLU A N 1
ATOM 1674 C CA . GLU A 1 204 ? 10.922 14.742 -9.852 1 88.69 204 GLU A CA 1
ATOM 1675 C C . GLU A 1 204 ? 10.367 14.547 -8.445 1 88.69 204 GLU A C 1
ATOM 1677 O O . GLU A 1 204 ? 10.117 13.422 -8.016 1 88.69 204 GLU A O 1
ATOM 1682 N N . ALA A 1 205 ? 10.297 15.664 -7.758 1 93.19 205 ALA A N 1
ATOM 1683 C CA . ALA A 1 205 ? 9.625 15.703 -6.461 1 93.19 205 ALA A CA 1
ATOM 1684 C C . ALA A 1 205 ? 8.688 16.906 -6.367 1 93.19 205 ALA A C 1
ATOM 1686 O O . ALA A 1 205 ? 9.102 18.047 -6.551 1 93.19 205 ALA A O 1
ATOM 1687 N N . ARG A 1 206 ? 7.449 16.641 -6.172 1 94.5 206 ARG A N 1
ATOM 1688 C CA . ARG A 1 206 ? 6.449 17.688 -5.988 1 94.5 206 ARG A CA 1
ATOM 1689 C C . ARG A 1 206 ? 6.246 18 -4.508 1 94.5 206 ARG A C 1
ATOM 1691 O O . ARG A 1 206 ? 5.867 17.109 -3.732 1 94.5 206 ARG A O 1
ATOM 1698 N N . ILE A 1 207 ? 6.52 19.281 -4.152 1 96.25 207 ILE A N 1
ATOM 1699 C CA . ILE A 1 207 ? 6.445 19.562 -2.723 1 96.25 207 ILE A CA 1
ATOM 1700 C C . ILE A 1 207 ? 5.801 20.938 -2.502 1 96.25 207 ILE A C 1
ATOM 1702 O O . ILE A 1 207 ? 5.68 21.734 -3.438 1 96.25 207 ILE A O 1
ATOM 1706 N N . GLN A 1 208 ? 5.324 21.078 -1.335 1 96.38 208 GLN A N 1
ATOM 1707 C CA . GLN A 1 208 ? 4.953 22.359 -0.737 1 96.38 208 GLN A CA 1
ATOM 1708 C C . GLN A 1 208 ? 5.652 22.562 0.602 1 96.38 208 GLN A C 1
ATOM 1710 O O . GLN A 1 208 ? 5.754 21.641 1.405 1 96.38 208 GLN A O 1
ATOM 1715 N N . ALA A 1 209 ? 6.227 23.672 0.819 1 96.81 209 ALA A N 1
ATOM 1716 C CA . ALA A 1 209 ? 6.871 23.969 2.096 1 96.81 209 ALA A CA 1
ATOM 1717 C C . ALA A 1 209 ? 5.996 24.891 2.949 1 96.81 209 ALA A C 1
ATOM 1719 O O . ALA A 1 209 ? 5.164 25.625 2.422 1 96.81 209 ALA A O 1
ATOM 1720 N N . ALA A 1 210 ? 6.172 24.734 4.254 1 97 210 ALA A N 1
ATOM 1721 C CA . ALA A 1 210 ? 5.473 25.609 5.188 1 97 210 ALA A CA 1
ATOM 1722 C C . ALA A 1 210 ? 6.406 26.094 6.293 1 97 210 ALA A C 1
ATOM 1724 O O . ALA A 1 210 ? 7.262 25.344 6.762 1 97 210 ALA A O 1
ATOM 1725 N N . LEU A 1 211 ? 6.297 27.344 6.629 1 95.31 211 LEU A N 1
ATOM 1726 C CA . LEU A 1 211 ? 6.984 27.953 7.758 1 95.31 211 LEU A CA 1
ATOM 1727 C C . LEU A 1 211 ? 6.016 28.25 8.898 1 95.31 211 LEU A C 1
ATOM 1729 O O . LEU A 1 211 ? 5.066 29.016 8.727 1 95.31 211 LEU A O 1
ATOM 1733 N N . VAL A 1 212 ? 6.281 27.594 9.992 1 94.94 212 VAL A N 1
ATOM 1734 C CA . VAL A 1 212 ? 5.457 27.797 11.18 1 94.94 212 VAL A CA 1
ATOM 1735 C C . VAL A 1 212 ? 6.23 28.609 12.219 1 94.94 212 VAL A C 1
ATOM 1737 O O . VAL A 1 212 ? 7.219 28.109 12.781 1 94.94 212 VAL A O 1
ATOM 1740 N N . ILE A 1 213 ? 5.758 29.766 12.469 1 93 213 ILE A N 1
ATOM 1741 C CA . ILE A 1 213 ? 6.41 30.656 13.422 1 93 213 ILE A CA 1
ATOM 1742 C C . ILE A 1 213 ? 5.664 30.609 14.758 1 93 213 ILE A C 1
ATOM 1744 O O . ILE A 1 213 ? 4.449 30.812 14.797 1 93 213 ILE A O 1
ATOM 1748 N N . SER A 1 214 ? 6.414 30.375 15.766 1 93.06 214 SER A N 1
ATOM 1749 C CA . SER A 1 214 ? 5.793 30.219 17.078 1 93.06 214 SER A CA 1
ATOM 1750 C C . SER A 1 214 ? 6.535 31.031 18.141 1 93.06 214 SER A C 1
ATOM 1752 O O . SER A 1 214 ? 7.629 31.547 17.875 1 93.06 214 SER A O 1
ATOM 1754 N N . ASP A 1 215 ? 5.848 31.234 19.266 1 91.75 215 ASP A N 1
ATOM 1755 C CA . ASP A 1 215 ? 6.469 31.922 20.391 1 91.75 215 ASP A CA 1
ATOM 1756 C C . ASP A 1 215 ? 7.141 30.938 21.344 1 91.75 215 ASP A C 1
ATOM 1758 O O . ASP A 1 215 ? 7.348 29.766 20.984 1 91.75 215 ASP A O 1
ATOM 1762 N N . ASP A 1 216 ? 7.512 31.422 22.516 1 88.12 216 ASP A N 1
ATOM 1763 C CA . ASP A 1 216 ? 8.273 30.609 23.469 1 88.12 216 ASP A CA 1
ATOM 1764 C C . ASP A 1 216 ? 7.414 29.516 24.078 1 88.12 216 ASP A C 1
ATOM 1766 O O . ASP A 1 216 ? 7.934 28.5 24.562 1 88.12 216 ASP A O 1
ATOM 1770 N N . GLU A 1 217 ? 6.102 29.75 24.016 1 87 217 GLU A N 1
ATOM 1771 C CA . GLU A 1 217 ? 5.184 28.766 24.562 1 87 217 GLU A CA 1
ATOM 1772 C C . GLU A 1 217 ? 4.66 27.828 23.484 1 87 217 GLU A C 1
ATOM 1774 O O . GLU A 1 217 ? 3.688 27.109 23.688 1 87 217 GLU A O 1
ATOM 1779 N N . GLU A 1 218 ? 5.219 27.969 22.219 1 83.88 218 GLU A N 1
ATOM 1780 C CA . GLU A 1 218 ? 4.898 27.125 21.078 1 83.88 218 GLU A CA 1
ATOM 1781 C C . GLU A 1 218 ? 3.512 27.438 20.531 1 83.88 218 GLU A C 1
ATOM 1783 O O . GLU A 1 218 ? 2.887 26.609 19.875 1 83.88 218 GLU A O 1
ATOM 1788 N N . ARG A 1 219 ? 3.014 28.641 20.984 1 87.94 219 ARG A N 1
ATOM 1789 C CA . ARG A 1 219 ? 1.81 29.125 20.312 1 87.94 219 ARG A CA 1
ATOM 1790 C C . ARG A 1 219 ? 2.129 29.641 18.906 1 87.94 219 ARG A C 1
ATOM 1792 O O . ARG A 1 219 ? 3.018 30.469 18.734 1 87.94 219 ARG A O 1
ATOM 1799 N N . VAL A 1 220 ? 1.433 29.094 17.969 1 92.5 220 VAL A N 1
ATOM 1800 C CA . VAL A 1 220 ? 1.688 29.453 16.578 1 92.5 220 VAL A CA 1
ATOM 1801 C C . VAL A 1 220 ? 1.167 30.859 16.312 1 92.5 220 VAL A C 1
ATOM 1803 O O . VAL A 1 220 ? 0.009 31.172 16.609 1 92.5 220 VAL A O 1
ATOM 1806 N N . LEU A 1 221 ? 1.994 31.641 15.711 1 89.75 221 LEU A N 1
ATOM 1807 C CA . LEU A 1 221 ? 1.672 33.031 15.461 1 89.75 221 LEU A CA 1
ATOM 1808 C C . LEU A 1 221 ? 1.401 33.281 13.977 1 89.75 221 LEU A C 1
ATOM 1810 O O . LEU A 1 221 ? 0.596 34.125 13.617 1 89.75 221 LEU A O 1
ATOM 1814 N N . GLN A 1 222 ? 2.084 32.594 13.242 1 90.88 222 GLN A N 1
ATOM 1815 C CA . GLN A 1 222 ? 2.016 32.812 11.797 1 90.88 222 GLN A CA 1
ATOM 1816 C C . GLN A 1 222 ? 2.369 31.516 11.047 1 90.88 222 GLN A C 1
ATOM 1818 O O . GLN A 1 222 ? 3.24 30.766 11.484 1 90.88 222 GLN A O 1
ATOM 1823 N N . VAL A 1 223 ? 1.645 31.297 9.93 1 92.88 223 VAL A N 1
ATOM 1824 C CA . VAL A 1 223 ? 1.944 30.188 9.039 1 92.88 223 VAL A CA 1
ATOM 1825 C C . VAL A 1 223 ? 2.035 30.672 7.598 1 92.88 223 VAL A C 1
ATOM 1827 O O . VAL A 1 223 ? 1.14 31.375 7.117 1 92.88 223 VAL A O 1
ATOM 1830 N N . GLU A 1 224 ? 3.148 30.375 6.98 1 92.69 224 GLU A N 1
ATOM 1831 C CA . GLU A 1 224 ? 3.342 30.688 5.566 1 92.69 224 GLU A CA 1
ATOM 1832 C C . GLU A 1 224 ? 3.523 29.406 4.746 1 92.69 224 GLU A C 1
ATOM 1834 O O . GLU A 1 224 ? 4.328 28.547 5.102 1 92.69 224 GLU A O 1
ATOM 1839 N N . THR A 1 225 ? 2.814 29.328 3.688 1 94.19 225 THR A N 1
ATOM 1840 C CA . THR A 1 225 ? 2.918 28.156 2.826 1 94.19 225 THR A CA 1
ATOM 1841 C C . THR A 1 225 ? 3.334 28.547 1.414 1 94.19 225 THR A C 1
ATOM 1843 O O . THR A 1 225 ? 2.857 29.562 0.882 1 94.19 225 THR A O 1
ATOM 1846 N N . SER A 1 226 ? 4.227 27.828 0.871 1 95.75 226 SER A N 1
ATOM 1847 C CA . SER A 1 226 ? 4.668 28.094 -0.494 1 95.75 226 SER A CA 1
ATOM 1848 C C . SER A 1 226 ? 3.668 27.562 -1.514 1 95.75 226 SER A C 1
ATOM 1850 O O . SER A 1 226 ? 2.762 26.797 -1.164 1 95.75 226 SER A O 1
ATOM 1852 N N . ASP A 1 227 ? 3.826 27.969 -2.771 1 94.31 227 ASP A N 1
ATOM 1853 C CA . ASP A 1 227 ? 3.146 27.297 -3.865 1 94.31 227 ASP A CA 1
ATOM 1854 C C . ASP A 1 227 ? 3.717 25.891 -4.078 1 94.31 227 ASP A C 1
ATOM 1856 O O . ASP A 1 227 ? 4.809 25.578 -3.598 1 94.31 227 ASP A O 1
ATOM 1860 N N . VAL A 1 228 ? 2.863 25.109 -4.676 1 94.75 228 VAL A N 1
ATOM 1861 C CA . VAL A 1 228 ? 3.342 23.797 -5.051 1 94.75 228 VAL A CA 1
ATOM 1862 C C . VAL A 1 228 ? 4.469 23.922 -6.07 1 94.75 228 VAL A C 1
ATOM 1864 O O . VAL A 1 228 ? 4.352 24.656 -7.047 1 94.75 228 VAL A O 1
ATOM 1867 N N . THR A 1 229 ? 5.551 23.25 -5.789 1 95.19 229 THR A N 1
ATOM 1868 C CA . THR A 1 229 ? 6.723 23.328 -6.656 1 95.19 229 THR A CA 1
ATOM 1869 C C . THR A 1 229 ? 7.184 21.938 -7.07 1 95.19 229 THR A C 1
ATOM 1871 O O . THR A 1 229 ? 7.266 21.031 -6.242 1 95.19 229 THR A O 1
ATOM 1874 N N . VAL A 1 230 ? 7.43 21.75 -8.344 1 94.62 230 VAL A N 1
ATOM 1875 C CA . VAL A 1 230 ? 8.047 20.531 -8.852 1 94.62 230 VAL A CA 1
ATOM 1876 C C . VAL A 1 230 ? 9.562 20.703 -8.891 1 94.62 230 VAL A C 1
ATOM 1878 O O . VAL A 1 230 ? 10.094 21.469 -9.703 1 94.62 230 VAL A O 1
ATOM 1881 N N . CYS A 1 231 ? 10.141 20.016 -8 1 92.5 231 CYS A N 1
ATOM 1882 C CA . CYS A 1 231 ? 11.586 20.156 -7.867 1 92.5 231 CYS A CA 1
ATOM 1883 C C . CYS A 1 231 ? 12.312 19.109 -8.695 1 92.5 231 CYS A C 1
ATOM 1885 O O . CYS A 1 231 ? 11.844 17.984 -8.828 1 92.5 231 CYS A O 1
ATOM 1887 N N . SER A 1 232 ? 13.391 19.547 -9.258 1 89.81 232 SER A N 1
ATOM 1888 C CA . SER A 1 232 ? 14.344 18.703 -9.961 1 89.81 232 SER A CA 1
ATOM 1889 C C . SER A 1 232 ? 15.773 19.016 -9.531 1 89.81 232 SER A C 1
ATOM 1891 O O . SER A 1 232 ? 16 19.812 -8.617 1 89.81 232 SER A O 1
ATOM 1893 N N . ARG A 1 233 ? 16.75 18.375 -10.172 1 84.06 233 ARG A N 1
ATOM 1894 C CA . ARG A 1 233 ? 18.141 18.625 -9.836 1 84.06 233 ARG A CA 1
ATOM 1895 C C . ARG A 1 233 ? 18.578 20.031 -10.227 1 84.06 233 ARG A C 1
ATOM 1897 O O . ARG A 1 233 ? 19.578 20.531 -9.734 1 84.06 233 ARG A O 1
ATOM 1904 N N . SER A 1 234 ? 17.781 20.625 -10.945 1 85.31 234 SER A N 1
ATOM 1905 C CA . SER A 1 234 ? 18.234 21.875 -11.539 1 85.31 234 SER A CA 1
ATOM 1906 C C . SER A 1 234 ? 17.469 23.078 -10.977 1 85.31 234 SER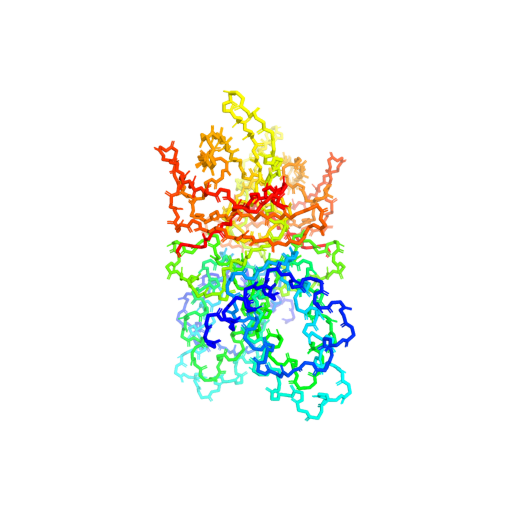 A C 1
ATOM 1908 O O . SER A 1 234 ? 17.672 24.203 -11.414 1 85.31 234 SER A O 1
ATOM 1910 N N . ASN A 1 235 ? 16.5 22.875 -10.148 1 90.38 235 ASN A N 1
ATOM 1911 C CA . ASN A 1 235 ? 15.719 24 -9.617 1 90.38 235 ASN A CA 1
ATOM 1912 C C . ASN A 1 235 ? 15.57 23.906 -8.102 1 90.38 235 ASN A C 1
ATOM 1914 O O . ASN A 1 235 ? 16.125 23 -7.473 1 90.38 235 ASN A O 1
ATOM 1918 N N . HIS A 1 236 ? 15.102 24.984 -7.523 1 92.44 236 HIS A N 1
ATOM 1919 C CA . HIS A 1 236 ? 14.891 25.031 -6.082 1 92.44 236 HIS A CA 1
ATOM 1920 C C . HIS A 1 236 ? 13.617 25.812 -5.742 1 92.44 236 HIS A C 1
ATOM 1922 O O . HIS A 1 236 ? 13.102 26.547 -6.578 1 92.44 236 HIS A O 1
ATOM 1928 N N . LEU A 1 237 ? 13.094 25.547 -4.57 1 95.81 237 LEU A N 1
ATOM 1929 C CA . LEU A 1 237 ? 11.961 26.297 -4.031 1 95.81 237 LEU A CA 1
ATOM 1930 C C . LEU A 1 237 ? 12.445 27.484 -3.199 1 95.81 237 LEU A C 1
ATOM 1932 O O . LEU A 1 237 ? 13.406 27.359 -2.432 1 95.81 237 LEU A O 1
ATOM 1936 N N . THR A 1 238 ? 11.812 28.609 -3.41 1 95.19 238 THR A N 1
ATOM 1937 C CA . THR A 1 238 ? 12.148 29.812 -2.656 1 95.19 238 THR A CA 1
ATOM 1938 C C . THR A 1 238 ? 10.945 30.312 -1.853 1 95.19 238 THR A C 1
ATOM 1940 O O . THR A 1 238 ? 9.828 30.359 -2.369 1 95.19 238 THR A O 1
ATOM 1943 N N . MET A 1 239 ? 11.258 30.609 -0.582 1 94.44 239 MET A N 1
ATOM 1944 C CA . MET A 1 239 ? 10.25 31.203 0.291 1 94.44 239 MET A CA 1
ATOM 1945 C C . MET A 1 239 ? 10.797 32.438 0.992 1 94.44 239 MET A C 1
ATOM 1947 O O . MET A 1 239 ? 11.953 32.469 1.404 1 94.44 239 MET A O 1
ATOM 1951 N N . VAL A 1 240 ? 9.938 33.375 1.019 1 91.75 240 VAL A N 1
ATOM 1952 C CA . VAL A 1 240 ? 10.289 34.594 1.732 1 91.75 240 VAL A CA 1
ATOM 1953 C C . VAL A 1 240 ? 9.227 34.906 2.783 1 91.75 240 VAL A C 1
ATOM 1955 O O . VAL A 1 240 ? 8.031 34.844 2.506 1 91.75 240 VAL A O 1
ATOM 1958 N N . THR A 1 241 ? 9.68 35.125 4.012 1 89.06 241 THR A N 1
ATOM 1959 C CA . THR A 1 241 ? 8.734 35.438 5.066 1 89.06 241 THR A CA 1
ATOM 1960 C C . THR A 1 241 ? 9.219 36.656 5.875 1 89.06 241 THR A C 1
ATOM 1962 O O . THR A 1 241 ? 10.414 36.781 6.141 1 89.06 241 THR A O 1
ATOM 1965 N N . ASN A 1 242 ? 8.234 37.5 6.125 1 86.5 242 ASN A N 1
ATOM 1966 C CA . ASN A 1 242 ? 8.523 38.625 6.988 1 86.5 242 ASN A CA 1
ATOM 1967 C C . ASN A 1 242 ? 8.258 38.312 8.453 1 86.5 242 ASN A C 1
ATOM 1969 O O . ASN A 1 242 ? 7.273 37.625 8.773 1 86.5 242 ASN A O 1
ATOM 1973 N N . MET A 1 243 ? 9.227 38.625 9.289 1 76.62 243 MET A N 1
ATOM 1974 C CA . MET A 1 243 ? 9.023 38.438 10.719 1 76.62 243 MET A CA 1
ATOM 1975 C C . MET A 1 243 ? 7.809 39.219 11.211 1 76.62 243 MET A C 1
ATOM 1977 O O . MET A 1 243 ? 7.598 40.344 10.797 1 76.62 243 MET A O 1
ATOM 1981 N N . PRO A 1 244 ? 7.074 38.375 11.992 1 71.88 244 PRO A N 1
ATOM 1982 C CA . PRO A 1 244 ? 5.957 39.156 12.555 1 71.88 244 PRO A CA 1
ATOM 1983 C C . PRO A 1 244 ? 6.422 40.344 13.391 1 71.88 244 PRO A C 1
ATOM 1985 O O . PRO A 1 244 ? 7.516 40.312 13.961 1 71.88 244 PRO A O 1
ATOM 1988 N N . CYS A 1 245 ? 5.68 41.375 13.297 1 61.72 245 CYS A N 1
ATOM 1989 C CA . CYS A 1 245 ? 5.988 42.625 13.984 1 61.72 245 CYS A CA 1
ATOM 1990 C C . CYS A 1 245 ? 6.078 42.406 15.492 1 61.72 245 CYS A C 1
ATOM 1992 O O . CYS A 1 245 ? 6.668 43.219 16.203 1 61.72 245 CYS A O 1
ATOM 1994 N N . SER A 1 246 ? 5.625 41.25 15.812 1 65.62 246 SER A N 1
ATOM 1995 C CA . SER A 1 246 ? 5.582 41.031 17.25 1 65.62 246 SER A CA 1
ATOM 1996 C C . SER A 1 246 ? 6.879 40.438 17.766 1 65.62 246 SER A C 1
ATOM 1998 O O . SER A 1 246 ? 7.449 39.531 17.125 1 65.62 246 SER A O 1
ATOM 2000 N N . ASN A 1 247 ? 7.402 41 18.75 1 73.25 247 ASN A N 1
ATOM 2001 C CA . ASN A 1 247 ? 8.555 40.5 19.469 1 73.25 247 ASN A CA 1
ATOM 2002 C C . ASN A 1 247 ? 8.273 39.094 20.062 1 73.25 247 ASN A C 1
ATOM 2004 O O . ASN A 1 247 ? 9.156 38.5 20.656 1 73.25 247 ASN A O 1
ATOM 2008 N N . GLU A 1 248 ? 7.211 38.594 19.703 1 83.94 248 GLU A N 1
ATOM 2009 C CA . GLU A 1 248 ? 6.824 37.312 20.312 1 83.94 248 GLU A CA 1
ATOM 2010 C C . GLU A 1 248 ? 7.324 36.125 19.484 1 83.94 248 GLU A C 1
ATOM 2012 O O . GLU A 1 248 ? 7.434 35.031 19.984 1 83.94 248 GLU A O 1
ATOM 2017 N N . ALA A 1 249 ? 7.703 36.375 18.266 1 87.25 249 ALA A N 1
ATOM 2018 C CA . ALA A 1 249 ? 8.156 35.281 17.406 1 87.25 249 ALA A CA 1
ATOM 2019 C C . ALA A 1 249 ? 9.555 34.812 17.797 1 87.25 249 ALA A C 1
ATOM 2021 O O . ALA A 1 249 ? 10.492 35.594 17.844 1 87.25 249 ALA A O 1
ATOM 2022 N N . LYS A 1 250 ? 9.688 33.562 18.078 1 89.06 250 LYS A N 1
ATOM 2023 C CA . LYS A 1 250 ? 10.961 33.062 18.578 1 89.06 250 LYS A CA 1
ATOM 2024 C C . LYS A 1 250 ? 11.461 31.891 17.734 1 89.06 250 LYS A C 1
ATOM 2026 O O . LYS A 1 250 ? 12.664 31.766 17.484 1 89.06 250 LYS A O 1
ATOM 2031 N N . LEU A 1 251 ? 10.516 31.094 17.297 1 92.19 251 LEU A N 1
ATOM 2032 C CA . LEU A 1 251 ? 10.914 29.844 16.641 1 92.19 251 LEU A CA 1
ATOM 2033 C C . LEU A 1 251 ? 10.258 29.719 15.266 1 92.19 251 LEU A C 1
ATOM 2035 O O . LEU A 1 251 ? 9.062 29.969 15.117 1 92.19 251 LEU A O 1
ATOM 2039 N N . MET A 1 252 ? 11.07 29.453 14.258 1 92.56 252 MET A N 1
ATOM 2040 C CA . MET A 1 252 ? 10.57 29.125 12.93 1 92.56 252 MET A CA 1
ATOM 2041 C C . MET A 1 252 ? 10.766 27.641 12.625 1 92.56 252 MET A C 1
ATOM 2043 O O . MET A 1 252 ? 11.898 27.156 12.633 1 92.56 252 MET A O 1
ATOM 2047 N N . THR A 1 253 ? 9.656 26.969 12.445 1 95.19 253 THR A N 1
ATOM 2048 C CA . THR A 1 253 ? 9.672 25.562 12.078 1 95.19 253 THR A CA 1
ATOM 2049 C C . THR A 1 253 ? 9.422 25.375 10.586 1 95.19 253 THR A C 1
ATOM 2051 O O . THR A 1 253 ? 8.477 25.938 10.039 1 95.19 253 THR A O 1
ATOM 2054 N N . VAL A 1 254 ? 10.289 24.578 9.945 1 96.94 254 VAL A N 1
ATOM 2055 C CA . VAL A 1 254 ? 10.18 24.359 8.508 1 96.94 254 VAL A CA 1
ATOM 2056 C C . VAL A 1 254 ? 9.594 22.984 8.242 1 96.94 254 VAL A C 1
ATOM 2058 O O . VAL A 1 254 ? 10.117 21.969 8.727 1 96.94 254 VAL A O 1
ATOM 2061 N N . LEU A 1 255 ? 8.531 22.969 7.473 1 97.75 255 LEU A N 1
ATOM 2062 C CA . LEU A 1 255 ? 7.902 21.734 7.039 1 97.75 255 LEU A CA 1
ATOM 2063 C C . LEU A 1 255 ? 8.086 21.516 5.543 1 97.75 255 LEU A C 1
ATOM 2065 O O . LEU A 1 255 ? 7.977 22.469 4.758 1 97.75 255 LEU A O 1
ATOM 2069 N N . ILE A 1 256 ? 8.422 20.359 5.105 1 97.56 256 ILE A N 1
ATOM 2070 C CA . ILE A 1 256 ? 8.383 19.953 3.703 1 97.56 256 ILE A CA 1
ATOM 2071 C C . ILE A 1 256 ? 7.293 18.906 3.496 1 97.56 256 ILE A C 1
ATOM 2073 O O . ILE A 1 256 ? 7.344 17.828 4.09 1 97.56 256 ILE A O 1
ATOM 2077 N N . LYS A 1 257 ? 6.348 19.219 2.674 1 96.94 257 LYS A N 1
ATOM 2078 C CA . LYS A 1 257 ? 5.188 18.359 2.41 1 96.94 257 LYS A CA 1
ATOM 2079 C C . LYS A 1 257 ? 5.262 17.766 1.012 1 96.94 257 LYS A C 1
ATOM 2081 O O . LYS A 1 257 ? 5.043 18.453 0.016 1 96.94 257 LYS A O 1
ATOM 2086 N N . PRO A 1 258 ? 5.543 16.484 0.931 1 95.88 258 PRO A N 1
ATOM 2087 C CA . PRO A 1 258 ? 5.477 15.859 -0.387 1 95.88 258 PRO A CA 1
ATOM 2088 C C . PRO A 1 258 ? 4.047 15.719 -0.906 1 95.88 258 PRO A C 1
ATOM 2090 O O . PRO A 1 258 ? 3.135 15.414 -0.136 1 95.88 258 PRO A O 1
ATOM 2093 N N . LEU A 1 259 ? 3.842 15.945 -2.209 1 95.88 259 LEU A N 1
ATOM 2094 C CA . LEU A 1 259 ? 2.506 15.93 -2.797 1 95.88 259 LEU A CA 1
ATOM 2095 C C . LEU A 1 259 ? 2.447 14.961 -3.979 1 95.88 259 LEU A C 1
ATOM 2097 O O . LE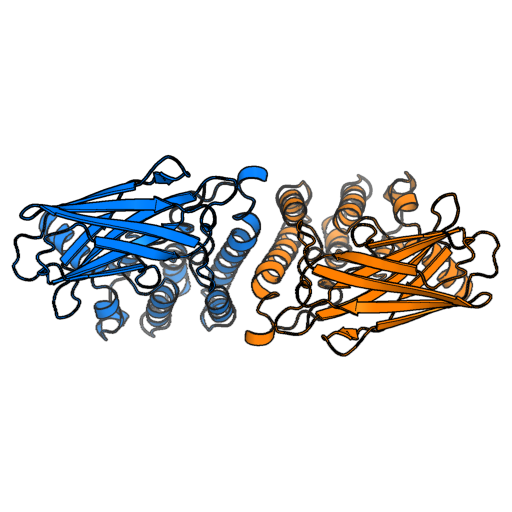U A 1 259 ? 3.441 14.773 -4.684 1 95.88 259 LEU A O 1
ATOM 2101 N N . PRO A 1 260 ? 1.229 14.383 -4.137 1 93.75 260 PRO A N 1
ATOM 2102 C CA . PRO A 1 260 ? 1.06 13.547 -5.328 1 93.75 260 PRO A CA 1
ATOM 2103 C C . PRO A 1 260 ? 1.073 14.367 -6.621 1 93.75 260 PRO A C 1
ATOM 2105 O O . PRO A 1 260 ? 0.917 15.586 -6.586 1 93.75 260 PRO A O 1
ATOM 2108 N N . ASN A 1 261 ? 1.236 13.672 -7.816 1 84.94 261 ASN A N 1
ATOM 2109 C CA . ASN A 1 261 ? 1.319 14.32 -9.117 1 84.94 261 ASN A CA 1
ATOM 2110 C C . ASN A 1 261 ? -0.062 14.523 -9.734 1 84.94 261 ASN A C 1
ATOM 2112 O O . ASN A 1 261 ? -0.982 13.742 -9.477 1 84.94 261 ASN A O 1
ATOM 2116 N N . MET B 1 1 ? -9.945 -45.125 -10.086 1 52 1 MET B N 1
ATOM 2117 C CA . MET B 1 1 ? -10.672 -43.969 -10.578 1 52 1 MET B CA 1
ATOM 2118 C C . MET B 1 1 ? -10.18 -42.688 -9.898 1 52 1 MET B C 1
ATOM 2120 O O . MET B 1 1 ? -9.922 -41.688 -10.562 1 52 1 MET B O 1
ATOM 2124 N N . GLY B 1 2 ? -9.867 -42.688 -8.586 1 51.75 2 GLY B N 1
ATOM 2125 C CA . GLY B 1 2 ? -9.359 -41.562 -7.824 1 51.75 2 GLY B CA 1
ATOM 2126 C C . GLY B 1 2 ? -7.973 -41.125 -8.266 1 51.75 2 GLY B C 1
ATOM 2127 O O . GLY B 1 2 ? -7.719 -39.938 -8.43 1 51.75 2 GLY B O 1
ATOM 2128 N N . GLU B 1 3 ? -7.145 -42.094 -8.5 1 55.03 3 GLU B N 1
ATOM 2129 C CA . GLU B 1 3 ? -5.766 -41.844 -8.898 1 55.03 3 GLU B CA 1
ATOM 2130 C C . GLU B 1 3 ? -5.699 -41.25 -10.305 1 55.03 3 GLU B C 1
ATOM 2132 O O . GLU B 1 3 ? -4.902 -40.344 -10.562 1 55.03 3 GLU B O 1
ATOM 2137 N N . LEU B 1 4 ? -6.547 -41.812 -11.18 1 52.16 4 LEU B N 1
ATOM 2138 C CA . LEU B 1 4 ? -6.586 -41.312 -12.547 1 52.16 4 LEU B CA 1
ATOM 2139 C C . LEU B 1 4 ? -7.105 -39.875 -12.578 1 52.16 4 LEU B C 1
ATOM 2141 O O . LEU B 1 4 ? -6.574 -39.031 -13.305 1 52.16 4 LEU B O 1
ATOM 2145 N N . ILE B 1 5 ? -8.07 -39.719 -11.727 1 56.91 5 ILE B N 1
ATOM 2146 C CA . ILE B 1 5 ? -8.641 -38.406 -11.641 1 56.91 5 ILE B CA 1
ATOM 2147 C C . ILE B 1 5 ? -7.605 -37.438 -11.055 1 56.91 5 ILE B C 1
ATOM 2149 O O . ILE B 1 5 ? -7.441 -36.312 -11.547 1 56.91 5 ILE B O 1
ATOM 2153 N N . ASP B 1 6 ? -6.91 -38 -10.102 1 63.88 6 ASP B N 1
ATOM 2154 C CA . ASP B 1 6 ? -5.875 -37.156 -9.484 1 63.88 6 ASP B CA 1
ATOM 2155 C C . ASP B 1 6 ? -4.781 -36.812 -10.5 1 63.88 6 ASP B C 1
ATOM 2157 O O . ASP B 1 6 ? -4.316 -35.656 -10.539 1 63.88 6 ASP B O 1
ATOM 2161 N N . SER B 1 7 ? -4.434 -37.812 -11.266 1 66.88 7 SER B N 1
ATOM 2162 C CA . SER B 1 7 ? -3.42 -37.594 -12.289 1 66.88 7 SER B CA 1
ATOM 2163 C C . SER B 1 7 ? -3.908 -36.625 -13.344 1 66.88 7 SER B C 1
ATOM 2165 O O . SER B 1 7 ? -3.16 -35.719 -13.766 1 66.88 7 SER B O 1
ATOM 2167 N N . CYS B 1 8 ? -5.164 -36.781 -13.633 1 67.94 8 CYS B N 1
ATOM 2168 C CA . CYS B 1 8 ? -5.734 -35.875 -14.625 1 67.94 8 CYS B CA 1
ATOM 2169 C C . CYS B 1 8 ? -5.793 -34.469 -14.094 1 67.94 8 CYS B C 1
ATOM 2171 O O . CYS B 1 8 ? -5.469 -33.5 -14.812 1 67.94 8 CYS B O 1
ATOM 2173 N N . THR B 1 9 ? -6.043 -34.438 -12.828 1 72.94 9 THR B N 1
ATOM 2174 C CA . THR B 1 9 ? -6.168 -33.094 -12.227 1 72.94 9 THR B CA 1
ATOM 2175 C C . THR B 1 9 ? -4.816 -32.406 -12.172 1 72.94 9 THR B C 1
ATOM 2177 O O . THR B 1 9 ? -4.715 -31.203 -12.453 1 72.94 9 THR B O 1
ATOM 2180 N N . LYS B 1 10 ? -3.883 -33.219 -11.922 1 80.25 10 LYS B N 1
ATOM 2181 C CA . LYS B 1 10 ? -2.537 -32.656 -11.875 1 80.25 10 LYS B CA 1
ATOM 2182 C C . LYS B 1 10 ? -2.094 -32.188 -13.25 1 80.25 10 LYS B C 1
ATOM 2184 O O . LYS B 1 10 ? -1.521 -31.094 -13.383 1 80.25 10 LYS B O 1
ATOM 2189 N N . THR B 1 11 ? -2.459 -33 -14.148 1 80.69 11 THR B N 1
ATOM 2190 C CA . THR B 1 11 ? -2.076 -32.625 -15.508 1 80.69 11 THR B CA 1
ATOM 2191 C C . THR B 1 11 ? -2.762 -31.344 -15.938 1 80.69 11 THR B C 1
ATOM 2193 O O . THR B 1 11 ? -2.125 -30.453 -16.5 1 80.69 11 THR B O 1
ATOM 2196 N N . ILE B 1 12 ? -3.926 -31.234 -15.539 1 81.5 12 ILE B N 1
ATOM 2197 C CA . ILE B 1 12 ? -4.672 -30.031 -15.914 1 81.5 12 ILE B CA 1
ATOM 2198 C C . ILE B 1 12 ? -4.113 -28.828 -15.172 1 81.5 12 ILE B C 1
ATOM 2200 O O . ILE B 1 12 ? -3.852 -27.781 -15.773 1 81.5 12 ILE B O 1
ATOM 2204 N N . SER B 1 13 ? -3.854 -28.969 -13.906 1 88.88 13 SER B N 1
ATOM 2205 C CA . SER B 1 13 ? -3.301 -27.891 -13.109 1 88.88 13 SER B CA 1
ATOM 2206 C C . SER B 1 13 ? -1.919 -27.484 -13.609 1 88.88 13 SER B C 1
ATOM 2208 O O . SER B 1 13 ? -1.594 -26.297 -13.648 1 88.88 13 SER B O 1
ATOM 2210 N N . TRP B 1 14 ? -1.235 -28.422 -14.109 1 91.38 14 TRP B N 1
ATOM 2211 C CA . TRP B 1 14 ? 0.146 -28.203 -14.531 1 91.38 14 TRP B CA 1
ATOM 2212 C C . TRP B 1 14 ? 0.205 -27.594 -15.922 1 91.38 14 TRP B C 1
ATOM 2214 O O . TRP B 1 14 ? 1.21 -26.984 -16.297 1 91.38 14 TRP B O 1
ATOM 2224 N N . ASN B 1 15 ? -0.834 -27.703 -16.656 1 88.75 15 ASN B N 1
ATOM 2225 C CA . ASN B 1 15 ? -0.851 -27.156 -18 1 88.75 15 ASN B CA 1
ATOM 2226 C C . ASN B 1 15 ? -2.01 -26.188 -18.203 1 88.75 15 ASN B C 1
ATOM 2228 O O . ASN B 1 15 ? -2.625 -26.141 -19.266 1 88.75 15 ASN B O 1
ATOM 2232 N N . MET B 1 16 ? -2.211 -25.438 -17.219 1 91.19 16 MET B N 1
ATOM 2233 C CA . MET B 1 16 ? -3.344 -24.531 -17.141 1 91.19 16 MET B CA 1
ATOM 2234 C C . MET B 1 16 ? -3.309 -23.516 -18.281 1 91.19 16 MET B C 1
ATOM 2236 O O . MET B 1 16 ? -4.344 -23.188 -18.875 1 91.19 16 MET B O 1
ATOM 2240 N N . GLU B 1 17 ? -2.234 -22.984 -18.594 1 90.12 17 GLU B N 1
ATOM 2241 C CA . GLU B 1 17 ? -2.141 -21.922 -19.609 1 90.12 17 GLU B CA 1
ATOM 2242 C C . GLU B 1 17 ? -2.604 -22.422 -20.969 1 90.12 17 GLU B C 1
ATOM 2244 O O . GLU B 1 17 ? -3.189 -21.656 -21.75 1 90.12 17 GLU B O 1
ATOM 2249 N N . GLN B 1 18 ? -2.293 -23.641 -21.219 1 89.31 18 GLN B N 1
ATOM 2250 C CA . GLN B 1 18 ? -2.766 -24.234 -22.469 1 89.31 18 GLN B CA 1
ATOM 2251 C C . GLN B 1 18 ? -4.273 -24.453 -22.438 1 89.31 18 GLN B C 1
ATOM 2253 O O . GLN B 1 18 ? -4.949 -24.312 -23.453 1 89.31 18 GLN B O 1
ATOM 2258 N N . LEU B 1 19 ? -4.723 -24.766 -21.312 1 91.31 19 LEU B N 1
ATOM 2259 C CA . LEU B 1 19 ? -6.133 -25.078 -21.125 1 91.31 19 LEU B CA 1
ATOM 2260 C C . LEU B 1 19 ? -6.992 -23.828 -21.25 1 91.31 19 LEU B C 1
ATOM 2262 O O . LEU B 1 19 ? -8.031 -23.844 -21.922 1 91.31 19 LEU B O 1
ATOM 2266 N N . ILE B 1 20 ? -6.598 -22.688 -20.703 1 93.75 20 ILE B N 1
ATOM 2267 C CA . ILE B 1 20 ? -7.461 -21.516 -20.578 1 93.75 20 ILE B CA 1
ATOM 2268 C C . ILE B 1 20 ? -7.59 -20.828 -21.938 1 93.75 20 ILE B C 1
ATOM 2270 O O . ILE B 1 20 ? -8.492 -20.016 -22.141 1 93.75 20 ILE B O 1
ATOM 2274 N N . VAL B 1 21 ? -6.707 -21.062 -22.812 1 91.69 21 VAL B N 1
ATOM 2275 C CA . VAL B 1 21 ? -6.762 -20.406 -24.109 1 91.69 21 VAL B CA 1
ATOM 2276 C C . VAL B 1 21 ? -7.664 -21.219 -25.047 1 91.69 21 VAL B C 1
ATOM 2278 O O . VAL B 1 21 ? -8.047 -20.719 -26.109 1 91.69 21 VAL B O 1
ATOM 2281 N N . LEU B 1 22 ? -7.973 -22.438 -24.734 1 91.88 22 LEU B N 1
ATOM 2282 C CA . LEU B 1 22 ? -8.828 -23.281 -25.562 1 91.88 22 LEU B CA 1
ATOM 2283 C C . LEU B 1 22 ? -10.258 -22.734 -25.594 1 91.88 22 LEU B C 1
ATOM 2285 O O . LEU B 1 22 ? -10.75 -22.219 -24.594 1 91.88 22 LEU B O 1
ATOM 2289 N N . PRO B 1 23 ? -10.961 -22.922 -26.703 1 93.38 23 PRO B N 1
ATOM 2290 C CA . PRO B 1 23 ? -12.367 -22.516 -26.766 1 93.38 23 PRO B CA 1
ATOM 2291 C C . PRO B 1 23 ? -13.242 -23.25 -25.766 1 93.38 23 PRO B C 1
ATOM 2293 O O . PRO B 1 23 ? -14.227 -22.703 -25.281 1 93.38 23 PRO B O 1
ATOM 2296 N N . GLU B 1 24 ? -12.867 -24.453 -25.438 1 93.94 24 GLU B N 1
ATOM 2297 C CA . GLU B 1 24 ? -13.633 -25.297 -24.531 1 93.94 24 GLU B CA 1
ATOM 2298 C C . GLU B 1 24 ? -13.672 -24.688 -23.125 1 93.94 24 GLU B C 1
ATOM 2300 O O . GLU B 1 24 ? -14.516 -25.062 -22.312 1 93.94 24 GLU B O 1
ATOM 2305 N N . TRP B 1 25 ? -12.758 -23.812 -22.906 1 95.25 25 TRP B N 1
ATOM 2306 C CA . TRP B 1 25 ? -12.68 -23.172 -21.594 1 95.25 25 TRP B CA 1
ATOM 2307 C C . TRP B 1 25 ? -14.016 -22.531 -21.219 1 95.25 25 TRP B C 1
ATOM 2309 O O . TRP B 1 25 ? -14.484 -22.672 -20.094 1 95.25 25 TRP B O 1
ATOM 2319 N N . LEU B 1 26 ? -14.672 -21.906 -22.125 1 95.88 26 LEU B N 1
ATOM 2320 C CA . LEU B 1 26 ? -15.875 -21.125 -21.906 1 95.88 26 LEU B CA 1
ATOM 2321 C C . LEU B 1 26 ? -17.062 -22.016 -21.578 1 95.88 26 LEU B C 1
ATOM 2323 O O . LEU B 1 26 ? -18.078 -21.547 -21.062 1 95.88 26 LEU B O 1
ATOM 2327 N N . ASN B 1 27 ? -16.906 -23.328 -21.812 1 94.94 27 ASN B N 1
ATOM 2328 C CA . ASN B 1 27 ? -18.016 -24.25 -21.594 1 94.94 27 ASN B CA 1
ATOM 2329 C C . ASN B 1 27 ? -17.719 -25.234 -20.469 1 94.94 27 ASN B C 1
ATOM 2331 O O . ASN B 1 27 ? -18.469 -26.188 -20.25 1 94.94 27 ASN B O 1
ATOM 2335 N N . MET B 1 28 ? -16.688 -25 -19.797 1 94.44 28 MET B N 1
ATOM 2336 C CA . MET B 1 28 ? -16.328 -25.891 -18.703 1 94.44 28 MET B CA 1
ATOM 2337 C C . MET B 1 28 ? -17.297 -25.766 -17.547 1 94.44 28 MET B C 1
ATOM 2339 O O . MET B 1 28 ? -17.859 -24.703 -17.312 1 94.44 28 MET B O 1
ATOM 2343 N N . ASP B 1 29 ? -17.438 -26.844 -16.875 1 94.94 29 ASP B N 1
ATOM 2344 C CA . ASP B 1 29 ? -18.344 -26.906 -15.742 1 94.94 29 ASP B CA 1
ATOM 2345 C C . ASP B 1 29 ? -17.797 -26.109 -14.562 1 94.94 29 ASP B C 1
ATOM 2347 O O . ASP B 1 29 ? -16.594 -26.125 -14.297 1 94.94 29 ASP B O 1
ATOM 2351 N N . ILE B 1 30 ? -18.703 -25.516 -13.812 1 96.44 30 ILE B N 1
ATOM 2352 C CA . ILE B 1 30 ? -18.297 -24.625 -12.719 1 96.44 30 ILE B CA 1
ATOM 2353 C C . ILE B 1 30 ? -17.562 -25.438 -11.656 1 96.44 30 ILE B C 1
ATOM 2355 O O . ILE B 1 30 ? -16.625 -24.922 -11.023 1 96.44 30 ILE B O 1
ATOM 2359 N N . ASP B 1 31 ? -17.922 -26.625 -11.422 1 95.94 31 ASP B N 1
ATOM 2360 C CA . ASP B 1 31 ? -17.234 -27.453 -10.422 1 95.94 31 ASP B CA 1
ATOM 2361 C C . ASP B 1 31 ? -15.805 -27.75 -10.852 1 95.94 31 ASP B C 1
ATOM 2363 O O . ASP B 1 31 ? -14.898 -27.797 -10.008 1 95.94 31 ASP B O 1
ATOM 2367 N N . PHE B 1 32 ? -15.703 -27.938 -12.109 1 93.31 32 PHE B N 1
ATOM 2368 C CA . PHE B 1 32 ? -14.359 -28.125 -12.641 1 93.31 32 PHE B CA 1
ATOM 2369 C C . PHE B 1 32 ? -13.5 -26.891 -12.406 1 93.31 32 PHE B C 1
ATOM 2371 O O . PHE B 1 32 ? -12.367 -27 -11.93 1 93.31 32 PHE B O 1
ATOM 2378 N N . LEU B 1 33 ? -14.039 -25.734 -12.695 1 95.25 33 LEU B N 1
ATOM 2379 C CA . LEU B 1 33 ? -13.328 -24.469 -12.469 1 95.25 33 LEU B CA 1
ATOM 2380 C C . LEU B 1 33 ? -12.984 -24.312 -10.992 1 95.25 33 LEU B C 1
ATOM 2382 O O . LEU B 1 33 ? -11.867 -23.906 -10.648 1 95.25 33 LEU B O 1
ATOM 2386 N N . SER B 1 34 ? -13.938 -24.578 -10.203 1 96.75 34 SER B N 1
ATOM 2387 C CA . SER B 1 34 ? -13.727 -24.469 -8.766 1 96.75 34 SER B CA 1
ATOM 2388 C C . SER B 1 34 ? -12.555 -25.328 -8.305 1 96.75 34 SER B C 1
ATOM 2390 O O . SER B 1 34 ? -11.711 -24.891 -7.527 1 96.75 34 SER B O 1
ATOM 2392 N N . ASP B 1 35 ? -12.461 -26.484 -8.836 1 94.25 35 ASP B N 1
ATOM 2393 C CA . ASP B 1 35 ? -11.391 -27.406 -8.469 1 94.25 35 ASP B CA 1
ATOM 2394 C C . ASP B 1 35 ? -10.031 -26.891 -8.93 1 94.25 35 ASP B C 1
ATOM 2396 O O . ASP B 1 35 ? -9.062 -26.922 -8.172 1 94.25 35 ASP B O 1
ATOM 2400 N N . ILE B 1 36 ? -9.977 -26.438 -10.094 1 93.62 36 ILE B N 1
ATOM 2401 C CA . ILE B 1 36 ? -8.719 -25.969 -10.672 1 93.62 36 ILE B CA 1
ATOM 2402 C C . ILE B 1 36 ? -8.25 -24.719 -9.93 1 93.62 36 ILE B C 1
ATOM 2404 O O . ILE B 1 36 ? -7.078 -24.625 -9.555 1 93.62 36 ILE B O 1
ATOM 2408 N N . LEU B 1 37 ? -9.172 -23.797 -9.703 1 95.94 37 LEU B N 1
ATOM 2409 C CA . LEU B 1 37 ? -8.836 -22.516 -9.086 1 95.94 37 LEU B CA 1
ATOM 2410 C C . LEU B 1 37 ? -8.43 -22.703 -7.633 1 95.94 37 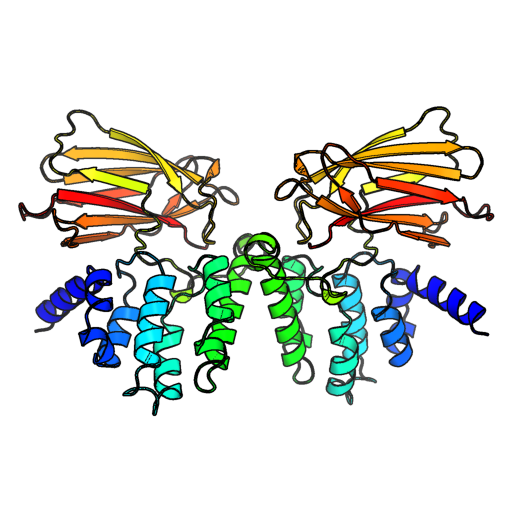LEU B C 1
ATOM 2412 O O . LEU B 1 37 ? -7.641 -21.922 -7.094 1 95.94 37 LEU B O 1
ATOM 2416 N N . SER B 1 38 ? -8.867 -23.703 -7.02 1 95.44 38 SER B N 1
ATOM 2417 C CA . SER B 1 38 ? -8.57 -23.953 -5.613 1 95.44 38 SER B CA 1
ATOM 2418 C C . SER B 1 38 ? -7.254 -24.703 -5.453 1 95.44 38 SER B C 1
ATOM 2420 O O . SER B 1 38 ? -6.754 -24.875 -4.336 1 95.44 38 SER B O 1
ATOM 2422 N N . ASP B 1 39 ? -6.707 -25.156 -6.555 1 92.88 39 ASP B N 1
ATOM 2423 C CA . ASP B 1 39 ? -5.477 -25.938 -6.516 1 92.88 39 ASP B CA 1
ATOM 2424 C C . ASP B 1 39 ? -4.27 -25.062 -6.215 1 92.88 39 ASP B C 1
ATOM 2426 O O . ASP B 1 39 ? -3.93 -24.172 -7.004 1 92.88 39 ASP B O 1
ATOM 2430 N N . PRO B 1 40 ? -3.574 -25.266 -5.121 1 90.5 40 PRO B N 1
ATOM 2431 C CA . PRO B 1 40 ? -2.4 -24.453 -4.785 1 90.5 40 PRO B CA 1
ATOM 2432 C C . PRO B 1 40 ? -1.197 -24.766 -5.672 1 90.5 40 PRO B C 1
ATOM 2434 O O . PRO B 1 40 ? -0.237 -24 -5.711 1 90.5 40 PRO B O 1
ATOM 2437 N N . HIS B 1 41 ? -1.277 -25.859 -6.453 1 88.94 41 HIS B N 1
ATOM 2438 C CA . HIS B 1 41 ? -0.127 -26.281 -7.242 1 88.94 41 HIS B CA 1
ATOM 2439 C C . HIS B 1 41 ? -0.279 -25.875 -8.703 1 88.94 41 HIS B C 1
ATOM 2441 O O . HIS B 1 41 ? 0.506 -26.297 -9.555 1 88.94 41 HIS B O 1
ATOM 2447 N N . LEU B 1 42 ? -1.181 -25.141 -8.875 1 95 42 LEU B N 1
ATOM 2448 C CA . LEU B 1 42 ? -1.431 -24.656 -10.227 1 95 42 LEU B CA 1
ATOM 2449 C C . LEU B 1 42 ? -0.207 -23.938 -10.781 1 95 42 LEU B C 1
ATOM 2451 O O . LEU B 1 42 ? 0.407 -23.125 -10.086 1 95 42 LEU B O 1
ATOM 2455 N N . VAL B 1 43 ? 0.203 -24.344 -12.016 1 96.38 43 VAL B N 1
ATOM 2456 C CA . VAL B 1 43 ? 1.295 -23.656 -12.703 1 96.38 43 VAL B CA 1
ATOM 2457 C C . VAL B 1 43 ? 0.729 -22.703 -13.75 1 96.38 43 VAL B C 1
ATOM 2459 O O . VAL B 1 43 ? 0.084 -23.125 -14.703 1 96.38 43 VAL B O 1
ATOM 2462 N N . ILE B 1 44 ? 0.998 -21.406 -13.594 1 96.62 44 ILE B N 1
ATOM 2463 C CA . ILE B 1 44 ? 0.448 -20.375 -14.477 1 96.62 44 ILE B CA 1
ATOM 2464 C C . ILE B 1 44 ? 1.375 -19.172 -14.508 1 96.62 44 ILE B C 1
ATOM 2466 O O . ILE B 1 44 ? 2.248 -19.031 -13.648 1 96.62 44 ILE B O 1
ATOM 2470 N N . SER B 1 45 ? 1.269 -18.281 -15.5 1 96.94 45 SER B N 1
ATOM 2471 C CA . SER B 1 45 ? 2.154 -17.141 -15.633 1 96.94 45 SER B CA 1
ATOM 2472 C C . SER B 1 45 ? 2.061 -16.219 -14.406 1 96.94 45 SER B C 1
ATOM 2474 O O . SER B 1 45 ? 3.08 -15.852 -13.828 1 96.94 45 SER B O 1
ATOM 2476 N N . ASN B 1 46 ? 0.911 -15.828 -14.062 1 97.69 46 ASN B N 1
ATOM 2477 C CA . ASN B 1 46 ? 0.601 -15.008 -12.898 1 97.69 46 ASN B CA 1
ATOM 2478 C C . ASN B 1 46 ? -0.892 -15.023 -12.578 1 97.69 46 ASN B C 1
ATOM 2480 O O . ASN B 1 46 ? -1.687 -15.57 -13.344 1 97.69 46 ASN B O 1
ATOM 2484 N N . GLU B 1 47 ? -1.258 -14.469 -11.5 1 98.06 47 GLU B N 1
ATOM 2485 C CA . GLU B 1 47 ? -2.641 -14.531 -11.031 1 98.06 47 GLU B CA 1
ATOM 2486 C C . GLU B 1 47 ? -3.566 -13.727 -11.938 1 98.06 47 GLU B C 1
ATOM 2488 O O . GLU B 1 47 ? -4.738 -14.078 -12.109 1 98.06 47 GLU B O 1
ATOM 2493 N N . TYR B 1 48 ? -3.064 -12.656 -12.508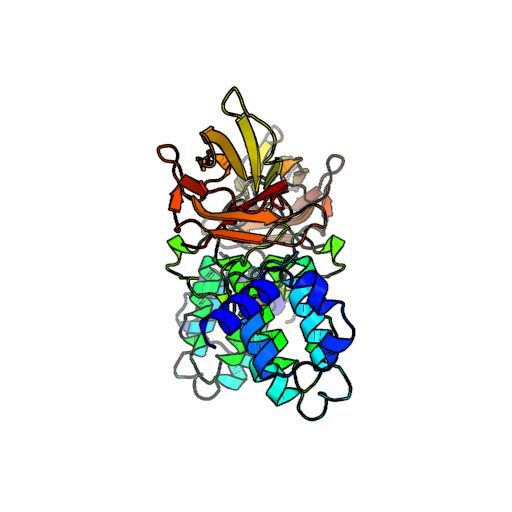 1 98.62 48 TYR B N 1
ATOM 2494 C CA . TYR B 1 48 ? -3.871 -11.836 -13.398 1 98.62 48 TYR B CA 1
ATOM 2495 C C . TYR B 1 48 ? -4.32 -12.625 -14.625 1 98.62 48 TYR B C 1
ATOM 2497 O O . TYR B 1 48 ? -5.453 -12.469 -15.086 1 98.62 48 TYR B O 1
ATOM 2505 N N . THR B 1 49 ? -3.438 -13.43 -15.156 1 97.88 49 THR B N 1
ATOM 2506 C CA . THR B 1 49 ? -3.787 -14.297 -16.281 1 97.88 49 THR B CA 1
ATOM 2507 C C . THR B 1 49 ? -4.938 -15.227 -15.898 1 97.88 49 THR B C 1
ATOM 2509 O O . THR B 1 49 ? -5.859 -15.43 -16.688 1 97.88 49 THR B O 1
ATOM 2512 N N . LEU B 1 50 ? -4.844 -15.766 -14.719 1 97.75 50 LEU B N 1
ATOM 2513 C CA . LEU B 1 50 ? -5.891 -16.656 -14.211 1 97.75 50 LEU B CA 1
ATOM 2514 C C . LEU B 1 50 ? -7.211 -15.898 -14.07 1 97.75 50 LEU B C 1
ATOM 2516 O O . LEU B 1 50 ? -8.258 -16.391 -14.484 1 97.75 50 LEU B O 1
ATOM 2520 N N . TYR B 1 51 ? -7.145 -14.727 -13.508 1 98.62 51 TYR B N 1
ATOM 2521 C CA . TYR B 1 51 ? -8.312 -13.867 -13.352 1 98.62 51 TYR B CA 1
ATOM 2522 C C . TYR B 1 51 ? -8.953 -13.57 -14.703 1 98.62 51 TYR B C 1
ATOM 2524 O O . TYR B 1 51 ? -10.18 -13.648 -14.852 1 98.62 51 TYR B O 1
ATOM 2532 N N . HIS B 1 52 ? -8.125 -13.219 -15.648 1 98 52 HIS B N 1
ATOM 2533 C CA . HIS B 1 52 ? -8.641 -12.875 -16.969 1 98 52 HIS B CA 1
ATOM 2534 C C . HIS B 1 52 ? -9.359 -14.062 -17.609 1 98 52 HIS B C 1
ATOM 2536 O O . HIS B 1 52 ? -10.383 -13.891 -18.266 1 98 52 HIS B O 1
ATOM 2542 N N . ALA B 1 53 ? -8.828 -15.211 -17.453 1 97.75 53 ALA B N 1
ATOM 2543 C CA . ALA B 1 53 ? -9.492 -16.406 -17.953 1 97.75 53 ALA B CA 1
ATOM 2544 C C . ALA B 1 53 ? -10.859 -16.594 -17.281 1 97.75 53 ALA B C 1
ATOM 2546 O O . ALA B 1 53 ? -11.852 -16.891 -17.953 1 97.75 53 ALA B O 1
ATOM 2547 N N . LEU B 1 54 ? -10.875 -16.422 -15.969 1 98.19 54 LEU B N 1
ATOM 2548 C CA . LEU B 1 54 ? -12.141 -16.547 -15.242 1 98.19 54 LEU B CA 1
ATOM 2549 C C . LEU B 1 54 ? -13.125 -15.477 -15.703 1 98.19 54 LEU B C 1
ATOM 2551 O O . LEU B 1 54 ? -14.32 -15.758 -15.859 1 98.19 54 LEU B O 1
ATOM 2555 N N . GLU B 1 55 ? -12.633 -14.242 -15.859 1 98.25 55 GLU B N 1
ATOM 2556 C CA . GLU B 1 55 ? -13.461 -13.141 -16.328 1 98.25 55 GLU B CA 1
ATOM 2557 C C . GLU B 1 55 ? -14.148 -13.492 -17.656 1 98.25 55 GLU B C 1
ATOM 2559 O O . GLU B 1 55 ? -15.352 -13.273 -17.812 1 98.25 55 GLU B O 1
ATOM 2564 N N . ARG B 1 56 ? -13.391 -14.047 -18.562 1 97.44 56 ARG B N 1
ATOM 2565 C CA . ARG B 1 56 ? -13.953 -14.469 -19.844 1 97.44 56 ARG B CA 1
ATOM 2566 C C . ARG B 1 56 ? -15.055 -15.508 -19.641 1 97.44 56 ARG B C 1
ATOM 2568 O O . ARG B 1 56 ? -16.094 -15.453 -20.297 1 97.44 56 ARG B O 1
ATOM 2575 N N . TRP B 1 57 ? -14.812 -16.406 -18.766 1 97.94 57 TRP B N 1
ATOM 2576 C CA . TRP B 1 57 ? -15.789 -17.453 -18.5 1 97.94 57 TRP B CA 1
ATOM 2577 C C . TRP B 1 57 ? -17.062 -16.859 -17.906 1 97.94 57 TRP B C 1
ATOM 2579 O O . TRP B 1 57 ? -18.172 -17.203 -18.328 1 97.94 57 TRP B O 1
ATOM 2589 N N . LEU B 1 58 ? -16.938 -16 -16.938 1 98 58 LEU B N 1
ATOM 2590 C CA . LEU B 1 58 ? -18.062 -15.398 -16.234 1 98 58 LEU B CA 1
ATOM 2591 C C . LEU B 1 58 ? -18.906 -14.562 -17.188 1 98 58 LEU B C 1
ATOM 2593 O O . LEU B 1 58 ? -20.141 -14.539 -17.078 1 98 58 LEU B O 1
ATOM 2597 N N . LEU B 1 59 ? -18.25 -13.883 -18.125 1 96.88 59 LEU B N 1
ATOM 2598 C CA . LEU B 1 59 ? -18.922 -12.922 -18.984 1 96.88 59 LEU B CA 1
ATOM 2599 C C . LEU B 1 59 ? -19.5 -13.609 -20.219 1 96.88 59 LEU B C 1
ATOM 2601 O O . LEU B 1 59 ? -20.203 -12.984 -21.031 1 96.88 59 LEU B O 1
ATOM 2605 N N . HIS B 1 60 ? -19.188 -14.836 -20.359 1 96.38 60 HIS B N 1
ATOM 2606 C CA . HIS B 1 60 ? -19.766 -15.57 -21.484 1 96.38 60 HIS B CA 1
ATOM 2607 C C . HIS B 1 60 ? -21.297 -15.609 -21.375 1 96.38 60 HIS B C 1
ATOM 2609 O O . HIS B 1 60 ? -21.844 -15.727 -20.281 1 96.38 60 HIS B O 1
ATOM 2615 N N . GLU B 1 61 ? -22.016 -15.648 -22.453 1 95.56 61 GLU B N 1
ATOM 2616 C CA . GLU B 1 61 ? -23.469 -15.562 -22.547 1 95.56 61 GLU B CA 1
ATOM 2617 C C . GLU B 1 61 ? -24.125 -16.703 -21.766 1 95.56 61 GLU B C 1
ATOM 2619 O O . GLU B 1 61 ? -25.188 -16.5 -21.156 1 95.56 61 GLU B O 1
ATOM 2624 N N . SER B 1 62 ? -23.578 -17.844 -21.719 1 94.56 62 SER B N 1
ATOM 2625 C CA . SER B 1 62 ? -24.156 -19.031 -21.094 1 94.56 62 SER B CA 1
ATOM 2626 C C . SER B 1 62 ? -24.109 -18.922 -19.578 1 94.56 62 SER B C 1
ATOM 2628 O O . SER B 1 62 ? -24.797 -19.672 -18.875 1 94.56 62 SER B O 1
ATOM 2630 N N . HIS B 1 63 ? -23.344 -18.016 -19.062 1 95.25 63 HIS B N 1
ATOM 2631 C CA . HIS B 1 63 ? -23.156 -17.953 -17.625 1 95.25 63 HIS B CA 1
ATOM 2632 C C . HIS B 1 63 ? -23.719 -16.656 -17.047 1 95.25 63 HIS B C 1
ATOM 2634 O O . HIS B 1 63 ? -23.781 -16.484 -15.828 1 95.25 63 HIS B O 1
ATOM 2640 N N . LEU B 1 64 ? -24.203 -15.727 -17.828 1 93.56 64 LEU B N 1
ATOM 2641 C CA . LEU B 1 64 ? -24.594 -14.383 -17.406 1 93.56 64 LEU B CA 1
ATOM 2642 C C . LEU B 1 64 ? -25.828 -14.438 -16.5 1 93.56 64 LEU B C 1
ATOM 2644 O O . LEU B 1 64 ? -25.938 -13.633 -15.57 1 93.56 64 LEU B O 1
ATOM 2648 N N . LEU B 1 65 ? -26.719 -15.383 -16.781 1 93.69 65 LEU B N 1
ATOM 2649 C CA . LEU B 1 65 ? -27.922 -15.5 -15.984 1 93.69 65 LEU B CA 1
ATOM 2650 C C . LEU B 1 65 ? -27.594 -15.828 -14.531 1 93.69 65 LEU B C 1
ATOM 2652 O O . LEU B 1 65 ? -28.281 -15.367 -13.609 1 93.69 65 LEU B O 1
ATOM 2656 N N . ASP B 1 66 ? -26.547 -16.578 -14.352 1 95.81 66 ASP B N 1
ATOM 2657 C CA . ASP B 1 66 ? -26.125 -16.984 -13.016 1 95.81 66 ASP B CA 1
ATOM 2658 C C . ASP B 1 66 ? -24.859 -16.25 -12.578 1 95.81 66 ASP B C 1
ATOM 2660 O O . ASP B 1 66 ? -24.078 -16.797 -11.805 1 95.81 66 ASP B O 1
ATOM 2664 N N . MET B 1 67 ? -24.656 -15.102 -13.086 1 95.25 67 MET B N 1
ATOM 2665 C CA . MET B 1 67 ? -23.438 -14.328 -12.867 1 95.25 67 MET B CA 1
ATOM 2666 C C . MET B 1 67 ? -23.156 -14.148 -11.375 1 95.25 67 MET B C 1
ATOM 2668 O O . MET B 1 67 ? -22.047 -14.406 -10.914 1 95.25 67 MET B O 1
ATOM 2672 N N . GLU B 1 68 ? -24.109 -13.727 -10.664 1 97.31 68 GLU B N 1
ATOM 2673 C CA . GLU B 1 68 ? -23.938 -13.445 -9.25 1 97.31 68 GLU B CA 1
ATOM 2674 C C . GLU B 1 68 ? -23.531 -14.703 -8.477 1 97.31 68 GLU B C 1
ATOM 2676 O O . GLU B 1 68 ? -22.578 -14.68 -7.695 1 97.31 68 GLU B O 1
ATOM 2681 N N . THR B 1 69 ? -24.25 -15.766 -8.695 1 97.88 69 THR B N 1
ATOM 2682 C CA . THR B 1 69 ? -23.984 -17.031 -8.023 1 97.88 69 THR B CA 1
ATOM 2683 C C . THR B 1 69 ? -22.609 -17.562 -8.422 1 97.88 69 THR B C 1
ATOM 2685 O O . THR B 1 69 ? -21.844 -18.016 -7.574 1 97.88 69 THR B O 1
ATOM 26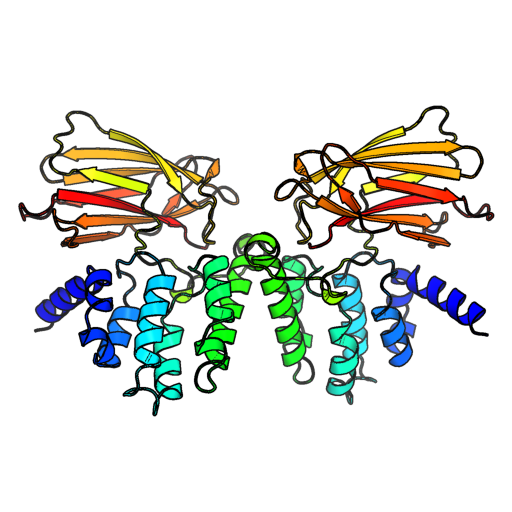88 N N . ASN B 1 70 ? -22.312 -17.547 -9.711 1 98 70 ASN B N 1
ATOM 2689 C CA . ASN B 1 70 ? -21.031 -18.016 -10.219 1 98 70 ASN B CA 1
ATOM 2690 C C . ASN B 1 70 ? -19.875 -17.188 -9.648 1 98 70 ASN B C 1
ATOM 2692 O O . ASN B 1 70 ? -18.859 -17.75 -9.227 1 98 70 ASN B O 1
ATOM 2696 N N . ALA B 1 71 ? -20.062 -15.867 -9.602 1 98.38 71 ALA B N 1
ATOM 2697 C CA . ALA B 1 71 ? -19.031 -14.977 -9.07 1 98.38 71 ALA B CA 1
ATOM 2698 C C . ALA B 1 71 ? -18.781 -15.258 -7.594 1 98.38 71 ALA B C 1
ATOM 2700 O O . ALA B 1 71 ? -17.625 -15.32 -7.16 1 98.38 71 ALA B O 1
ATOM 2701 N N . LYS B 1 72 ? -19.766 -15.445 -6.852 1 98.44 72 LYS B N 1
ATOM 2702 C CA . LYS B 1 72 ? -19.656 -15.727 -5.422 1 98.44 72 LYS B CA 1
ATOM 2703 C C . LYS B 1 72 ? -18.859 -17.016 -5.184 1 98.44 72 LYS B C 1
ATOM 2705 O O . LYS B 1 72 ? -18.109 -17.109 -4.215 1 98.44 72 LYS B O 1
ATOM 2710 N N . LYS B 1 73 ? -19.047 -17.891 -6.062 1 98.25 73 LYS B N 1
ATOM 2711 C CA . LYS B 1 73 ? -18.406 -19.203 -5.906 1 98.25 73 LYS B CA 1
ATOM 2712 C C . LYS B 1 73 ? -16.953 -19.156 -6.363 1 98.25 73 LYS B C 1
ATOM 2714 O O . LYS B 1 73 ? -16.094 -19.781 -5.75 1 98.25 73 LYS B O 1
ATOM 2719 N N . LEU B 1 74 ? -16.641 -18.453 -7.391 1 98.56 74 LEU B N 1
ATOM 2720 C CA . LEU B 1 74 ? -15.359 -18.641 -8.07 1 98.56 74 LEU B CA 1
ATOM 2721 C C . LEU B 1 74 ? -14.406 -17.484 -7.762 1 98.56 74 LEU B C 1
ATOM 2723 O O . LEU B 1 74 ? -13.195 -17.703 -7.656 1 98.56 74 LEU B O 1
ATOM 2727 N N . LEU B 1 75 ? -14.891 -16.234 -7.57 1 98.69 75 LEU B N 1
ATOM 2728 C CA . LEU B 1 75 ? -14.023 -15.062 -7.426 1 98.69 75 LEU B CA 1
ATOM 2729 C C . LEU B 1 75 ? -13.18 -15.164 -6.16 1 98.69 75 LEU B C 1
ATOM 2731 O O . LEU B 1 75 ? -12.008 -14.773 -6.16 1 98.69 75 LEU B O 1
ATOM 2735 N N . PRO B 1 76 ? -13.711 -15.766 -5.078 1 98.5 76 PRO B N 1
ATOM 2736 C CA . PRO B 1 76 ? -12.898 -15.891 -3.863 1 98.5 76 PRO B CA 1
ATOM 2737 C C . PRO B 1 76 ? -11.68 -16.797 -4.051 1 98.5 76 PRO B C 1
ATOM 2739 O O . PRO B 1 76 ? -10.781 -16.797 -3.213 1 98.5 76 PRO B O 1
ATOM 2742 N N . LEU B 1 77 ? -11.68 -17.547 -5.098 1 98.5 77 LEU B N 1
ATOM 2743 C CA . LEU B 1 77 ? -10.609 -18.516 -5.32 1 98.5 77 LEU B CA 1
ATOM 2744 C C . LEU B 1 77 ? -9.445 -17.875 -6.062 1 98.5 77 LEU B C 1
ATOM 2746 O O . LEU B 1 77 ? -8.375 -18.484 -6.188 1 98.5 77 LEU B O 1
ATOM 2750 N N . ILE B 1 78 ? -9.625 -16.656 -6.598 1 98.75 78 ILE B N 1
ATOM 2751 C CA . ILE B 1 78 ? -8.539 -15.883 -7.18 1 98.75 78 ILE B CA 1
ATOM 2752 C C . ILE B 1 78 ? -7.73 -15.211 -6.07 1 98.75 78 ILE B C 1
ATOM 2754 O O . ILE B 1 78 ? -8.297 -14.664 -5.125 1 98.75 78 ILE B O 1
ATOM 2758 N N . ARG B 1 79 ? -6.445 -15.297 -6.191 1 98.62 79 ARG B N 1
ATOM 2759 C CA . ARG B 1 79 ? -5.566 -14.711 -5.188 1 98.62 79 ARG B CA 1
ATOM 2760 C C . ARG B 1 79 ? -5.168 -13.289 -5.578 1 98.62 79 ARG B C 1
ATOM 2762 O O . ARG B 1 79 ? -4.004 -13.031 -5.895 1 98.62 79 ARG B O 1
ATOM 2769 N N . PHE B 1 80 ? -6.004 -12.328 -5.41 1 98.88 80 PHE B N 1
ATOM 2770 C CA . PHE B 1 80 ? -5.863 -10.945 -5.84 1 98.88 80 PHE B CA 1
ATOM 2771 C C . PHE B 1 80 ? -4.625 -10.305 -5.219 1 98.88 80 PHE B C 1
ATOM 2773 O O . PHE B 1 80 ? -3.908 -9.555 -5.883 1 98.88 80 PHE B O 1
ATOM 2780 N N . PRO B 1 81 ? -4.277 -10.586 -3.939 1 98.69 81 PRO B N 1
ATOM 2781 C CA . PRO B 1 81 ? -3.102 -9.977 -3.316 1 98.69 81 PRO B CA 1
ATOM 2782 C C . PRO B 1 81 ? -1.799 -10.352 -4.023 1 98.69 81 PRO B C 1
ATOM 2784 O O . PRO B 1 81 ? -0.764 -9.719 -3.789 1 98.69 81 PRO B O 1
ATOM 2787 N N . GLN B 1 82 ? -1.857 -11.375 -4.863 1 98.31 82 GLN B N 1
ATOM 2788 C CA . GLN B 1 82 ? -0.644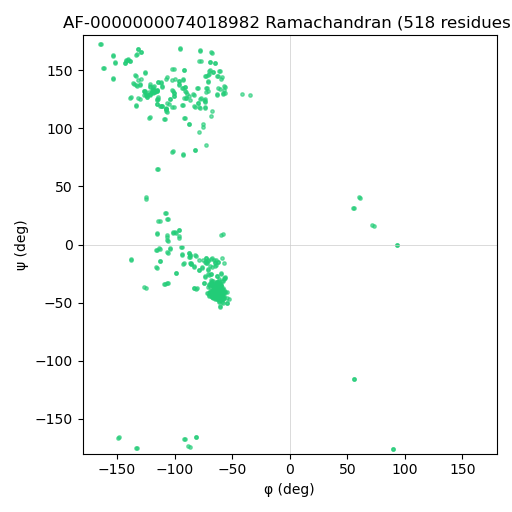 -11.828 -5.535 1 98.31 82 GLN B CA 1
ATOM 2789 C C . GLN B 1 82 ? -0.525 -11.219 -6.93 1 98.31 82 GLN B C 1
ATOM 2791 O O . GLN B 1 82 ? 0.312 -11.648 -7.727 1 98.31 82 GLN B O 1
ATOM 2796 N N . MET B 1 83 ? -1.333 -10.234 -7.234 1 98.56 83 MET B N 1
ATOM 2797 C CA . MET B 1 83 ? -1.242 -9.477 -8.484 1 98.56 83 MET B CA 1
ATOM 2798 C C . MET B 1 83 ? -0.347 -8.25 -8.312 1 98.56 83 MET B C 1
ATOM 2800 O O . MET B 1 83 ? -0.254 -7.695 -7.215 1 98.56 83 MET B O 1
ATOM 2804 N N . MET B 1 84 ? 0.283 -7.891 -9.406 1 97.69 84 MET B N 1
ATOM 2805 C CA . MET B 1 84 ? 0.995 -6.617 -9.43 1 97.69 84 MET B CA 1
ATOM 2806 C C . MET B 1 84 ? 0.024 -5.449 -9.281 1 97.69 84 MET B C 1
ATOM 2808 O O . MET B 1 84 ? -1.15 -5.566 -9.641 1 97.69 84 MET B O 1
ATOM 2812 N N . VAL B 1 85 ? 0.562 -4.344 -8.805 1 97.44 85 VAL B N 1
ATOM 2813 C CA . VAL B 1 85 ? -0.289 -3.203 -8.484 1 97.44 85 VAL B CA 1
ATOM 2814 C C . VAL B 1 85 ? -0.997 -2.715 -9.742 1 97.44 85 VAL B C 1
ATOM 2816 O O . VAL B 1 85 ? -2.176 -2.354 -9.703 1 97.44 85 VAL B O 1
ATOM 2819 N N . HIS B 1 86 ? -0.314 -2.67 -10.883 1 97.31 86 HIS B N 1
ATOM 2820 C CA . HIS B 1 86 ? -0.939 -2.207 -12.117 1 97.31 86 HIS B CA 1
ATOM 2821 C C . HIS B 1 86 ? -2.029 -3.168 -12.578 1 97.31 86 HIS B C 1
ATOM 2823 O O . HIS B 1 86 ? -3.006 -2.75 -13.203 1 97.31 86 HIS B O 1
ATOM 2829 N N . GLN B 1 87 ? -1.816 -4.449 -12.273 1 98.38 87 GLN B N 1
ATOM 2830 C CA . GLN B 1 87 ? -2.838 -5.445 -12.586 1 98.38 87 GLN B CA 1
ATOM 2831 C C . GLN B 1 87 ? -4.07 -5.262 -11.703 1 98.38 87 GLN B C 1
ATOM 2833 O O . GLN B 1 87 ? -5.203 -5.363 -12.18 1 98.38 87 GLN B O 1
ATOM 2838 N N . LEU B 1 88 ? -3.82 -4.988 -10.414 1 98.5 88 LEU B N 1
ATOM 2839 C CA . LEU B 1 88 ? -4.93 -4.711 -9.508 1 98.5 88 LEU B CA 1
ATOM 2840 C C . LEU B 1 88 ? -5.754 -3.527 -10 1 98.5 88 LEU B C 1
ATOM 2842 O O . LEU B 1 88 ? -6.984 -3.566 -9.969 1 98.5 88 LEU B O 1
ATOM 2846 N N . TYR B 1 89 ? -5.086 -2.531 -10.469 1 98.25 89 TYR B N 1
ATOM 2847 C CA . TYR B 1 89 ? -5.773 -1.348 -10.969 1 98.25 89 TYR B CA 1
ATOM 2848 C C . TYR B 1 89 ? -6.605 -1.687 -12.203 1 98.25 89 TYR B C 1
ATOM 2850 O O . TYR B 1 89 ? -7.719 -1.183 -12.367 1 98.25 89 TYR B O 1
ATOM 2858 N N . LYS B 1 90 ? -6.086 -2.52 -13.055 1 97.94 90 LYS B N 1
ATOM 2859 C CA . LYS B 1 90 ? -6.824 -2.959 -14.234 1 97.94 90 LYS B CA 1
ATOM 2860 C C . LYS B 1 90 ? -8.094 -3.709 -13.836 1 97.94 90 LYS B C 1
ATOM 2862 O O . LYS B 1 90 ? -9.141 -3.543 -14.461 1 97.94 90 LYS B O 1
ATOM 2867 N N . VAL B 1 91 ? -7.969 -4.527 -12.828 1 98.56 91 VAL B N 1
ATOM 2868 C CA . VAL B 1 91 ? -9.133 -5.266 -12.336 1 98.56 91 VAL B CA 1
ATOM 2869 C C . VAL B 1 91 ? -10.156 -4.293 -11.773 1 98.56 91 VAL B C 1
ATOM 2871 O O . VAL B 1 91 ? -11.352 -4.41 -12.055 1 98.56 91 VAL B O 1
ATOM 2874 N N . GLU B 1 92 ? -9.672 -3.348 -10.984 1 97.62 92 GLU B N 1
ATOM 2875 C CA . GLU B 1 92 ? -10.523 -2.357 -10.336 1 97.62 92 GLU B CA 1
ATOM 2876 C C . GLU B 1 92 ? -11.32 -1.556 -11.359 1 97.62 92 GLU B C 1
ATOM 2878 O O . GLU B 1 92 ? -12.461 -1.161 -11.094 1 97.62 92 GLU B O 1
ATOM 2883 N N . THR B 1 93 ? -10.781 -1.346 -12.516 1 96.94 93 THR B N 1
ATOM 2884 C CA . THR B 1 93 ? -11.391 -0.499 -13.531 1 96.94 93 THR B CA 1
ATOM 2885 C C . THR B 1 93 ? -11.969 -1.345 -14.656 1 96.94 93 THR B C 1
ATOM 2887 O O . THR B 1 93 ? -12.375 -0.812 -15.695 1 96.94 93 THR B O 1
ATOM 2890 N N . GLY B 1 94 ? -11.984 -2.641 -14.531 1 97.5 94 GLY B N 1
ATOM 2891 C CA . GLY B 1 94 ? -12.422 -3.551 -15.57 1 97.5 94 GLY B CA 1
ATOM 2892 C C . GLY B 1 94 ? -13.922 -3.803 -15.555 1 97.5 94 GLY B C 1
ATOM 2893 O O . GLY B 1 94 ? -14.641 -3.217 -14.742 1 97.5 94 GLY B O 1
ATOM 2894 N N . VAL B 1 95 ? -14.406 -4.688 -16.359 1 97.44 95 VAL B N 1
ATOM 2895 C CA . VAL B 1 95 ? -15.82 -4.945 -16.625 1 97.44 95 VAL B CA 1
ATOM 2896 C C . VAL B 1 95 ? -16.484 -5.555 -15.391 1 97.44 95 VAL B C 1
ATOM 2898 O O . VAL B 1 95 ? -17.578 -5.145 -15 1 97.44 95 VAL B O 1
ATOM 2901 N N . LEU B 1 96 ? -15.789 -6.457 -14.727 1 98.06 96 LEU B N 1
ATOM 2902 C CA . LEU B 1 96 ? -16.391 -7.137 -13.586 1 98.06 96 LEU B CA 1
ATOM 2903 C C . LEU B 1 96 ? -16.562 -6.18 -12.406 1 98.06 96 LEU B C 1
ATOM 2905 O O . LEU B 1 96 ? -17.422 -6.395 -11.547 1 98.06 96 LEU B O 1
ATOM 2909 N N . ALA B 1 97 ? -15.742 -5.164 -12.359 1 98 97 ALA B N 1
ATOM 2910 C CA . ALA B 1 97 ? -15.797 -4.18 -11.281 1 98 97 ALA B CA 1
ATOM 2911 C C . ALA B 1 97 ? -17.016 -3.279 -11.414 1 98 97 ALA B C 1
ATOM 2913 O O . ALA B 1 97 ? -17.406 -2.592 -10.469 1 98 97 ALA B O 1
ATOM 2914 N N . THR B 1 98 ? -17.641 -3.277 -12.578 1 96.81 98 THR B N 1
ATOM 2915 C CA . THR B 1 98 ? -18.797 -2.416 -12.812 1 96.81 98 THR B CA 1
ATOM 2916 C C . THR B 1 98 ? -20.062 -3.246 -12.992 1 96.81 98 THR B C 1
ATOM 2918 O O . THR B 1 98 ? -21.172 -2.715 -12.938 1 96.81 98 THR B O 1
ATOM 2921 N N . HIS B 1 99 ? -19.906 -4.496 -13.195 1 96.12 99 HIS B N 1
ATOM 2922 C CA . HIS B 1 99 ? -21.047 -5.375 -13.406 1 96.12 99 HIS B CA 1
ATOM 2923 C C . HIS B 1 99 ? -21.828 -5.594 -12.109 1 96.12 99 HIS B C 1
ATOM 2925 O O . HIS B 1 99 ? -21.234 -5.93 -11.078 1 96.12 99 HIS B O 1
ATOM 2931 N N . GLU B 1 100 ? -23.109 -5.527 -12.117 1 95.44 100 GLU B N 1
ATOM 2932 C CA . GLU B 1 100 ? -23.969 -5.578 -10.938 1 95.44 100 GLU B CA 1
ATOM 2933 C C . GLU B 1 100 ? -23.828 -6.914 -10.211 1 95.44 100 GLU B C 1
ATOM 2935 O O . GLU B 1 100 ? -23.891 -6.965 -8.984 1 95.44 100 GLU B O 1
ATOM 2940 N N . GLY B 1 101 ? -23.594 -7.938 -10.906 1 95.88 101 GLY B N 1
ATOM 2941 C CA . GLY B 1 101 ? -23.531 -9.266 -10.32 1 95.88 101 GLY B CA 1
ATOM 2942 C C . GLY B 1 101 ? -22.188 -9.578 -9.688 1 95.88 101 GLY B C 1
ATOM 2943 O O . GLY B 1 101 ? -22.047 -10.555 -8.945 1 95.88 101 GLY B O 1
ATOM 2944 N N . SER B 1 102 ? -21.172 -8.695 -9.906 1 97.94 102 SER B N 1
ATOM 2945 C CA . SER B 1 102 ? -19.828 -9.055 -9.438 1 97.94 102 SER B CA 1
ATOM 2946 C C . SER B 1 102 ? -19.125 -7.859 -8.797 1 97.94 102 SER B C 1
ATOM 2948 O O . SER B 1 102 ? -18.125 -8.023 -8.117 1 97.94 102 SER B O 1
ATOM 2950 N N . LYS B 1 103 ? -19.625 -6.652 -8.969 1 97.88 103 LYS B N 1
ATOM 2951 C CA . LYS B 1 103 ? -18.922 -5.426 -8.617 1 97.88 103 LYS B CA 1
ATOM 2952 C C . LYS B 1 103 ? -18.562 -5.402 -7.133 1 97.88 103 LYS B C 1
ATOM 2954 O O . LYS B 1 103 ? -17.438 -5.062 -6.762 1 97.88 103 LYS B O 1
ATOM 2959 N N . ASP B 1 104 ? -19.484 -5.77 -6.27 1 97.88 104 ASP B N 1
ATOM 2960 C CA . ASP B 1 104 ? -19.234 -5.723 -4.832 1 97.88 104 ASP B CA 1
ATOM 2961 C C . ASP B 1 104 ? -18.125 -6.688 -4.43 1 97.88 104 ASP B C 1
ATOM 2963 O O . ASP B 1 104 ? -17.266 -6.355 -3.602 1 97.88 104 ASP B O 1
ATOM 2967 N N . LEU B 1 105 ? -18.156 -7.867 -5.012 1 98.44 105 LEU B N 1
ATOM 2968 C CA . LEU B 1 105 ? -17.141 -8.875 -4.719 1 98.44 105 LEU B CA 1
ATOM 2969 C C . LEU B 1 105 ? -15.766 -8.422 -5.211 1 98.44 105 LEU B C 1
ATOM 2971 O O . LEU B 1 105 ? -14.766 -8.547 -4.496 1 98.44 105 LEU B O 1
ATOM 2975 N N . ILE B 1 106 ? -15.727 -7.875 -6.402 1 98.69 106 ILE B N 1
ATOM 2976 C CA . ILE B 1 106 ? -14.469 -7.402 -6.973 1 98.69 106 ILE B CA 1
ATOM 2977 C C . ILE B 1 106 ? -13.883 -6.309 -6.082 1 98.69 106 ILE B C 1
ATOM 2979 O O . ILE B 1 106 ? -12.703 -6.359 -5.723 1 98.69 106 ILE B O 1
ATOM 2983 N N . HIS B 1 107 ? -14.688 -5.363 -5.699 1 98.19 107 HIS B N 1
ATOM 2984 C CA . HIS B 1 107 ? -14.211 -4.281 -4.852 1 98.19 107 HIS B CA 1
ATOM 2985 C C . HIS B 1 107 ? -13.75 -4.805 -3.494 1 98.19 107 HIS B C 1
ATOM 2987 O O . HIS B 1 107 ? -12.742 -4.34 -2.951 1 98.19 107 HIS B O 1
ATOM 2993 N N . LYS B 1 108 ? -14.469 -5.746 -3.004 1 98.38 108 LYS B N 1
ATOM 2994 C CA . LYS B 1 108 ? -14.07 -6.359 -1.74 1 98.38 108 LYS B CA 1
ATOM 2995 C C . LYS B 1 108 ? -12.672 -6.965 -1.838 1 98.38 108 LYS B C 1
ATOM 2997 O O . LYS B 1 108 ? -11.812 -6.684 -1.003 1 98.38 108 LYS B O 1
ATOM 3002 N N . PHE B 1 109 ? -12.398 -7.73 -2.816 1 98.69 109 PHE B N 1
ATOM 3003 C CA . PHE B 1 109 ? -11.141 -8.461 -2.926 1 98.69 109 PHE B CA 1
ATOM 3004 C C . PHE B 1 109 ? -10.008 -7.527 -3.311 1 98.69 109 PHE B C 1
ATOM 3006 O O . PHE B 1 109 ? -8.867 -7.711 -2.865 1 98.69 109 PHE B O 1
ATOM 3013 N N . ILE B 1 110 ? -10.328 -6.516 -4.102 1 98.69 110 ILE B N 1
ATOM 3014 C CA . ILE B 1 110 ? -9.328 -5.512 -4.445 1 98.69 110 ILE B CA 1
ATOM 3015 C C . ILE B 1 110 ? -8.922 -4.742 -3.188 1 98.69 110 ILE B C 1
ATOM 3017 O O . ILE B 1 110 ? -7.734 -4.488 -2.969 1 98.69 110 ILE B O 1
ATOM 3021 N N . ASN B 1 111 ? -9.859 -4.418 -2.379 1 98.5 111 ASN B N 1
ATOM 3022 C CA . ASN B 1 111 ? -9.562 -3.736 -1.122 1 98.5 111 ASN B CA 1
ATOM 3023 C C . ASN B 1 111 ? -8.695 -4.598 -0.21 1 98.5 111 ASN B C 1
ATOM 3025 O O . ASN B 1 111 ? -7.766 -4.094 0.422 1 98.5 111 ASN B O 1
ATOM 3029 N N . LEU B 1 112 ? -8.969 -5.863 -0.173 1 98.38 112 LEU B N 1
ATOM 3030 C CA . LEU B 1 112 ? -8.156 -6.773 0.621 1 98.38 112 LEU B CA 1
ATOM 3031 C C . LEU B 1 112 ? -6.727 -6.836 0.081 1 98.38 112 LEU B C 1
ATOM 3033 O O . LEU B 1 112 ? -5.77 -6.922 0.853 1 98.38 112 LEU B O 1
ATOM 3037 N N . ALA B 1 113 ? -6.629 -6.785 -1.205 1 98.75 113 ALA B N 1
ATOM 3038 C CA . ALA B 1 113 ? -5.309 -6.816 -1.832 1 98.75 113 ALA B CA 1
ATOM 3039 C C . ALA B 1 113 ? -4.516 -5.555 -1.499 1 98.75 113 ALA B C 1
ATOM 3041 O O . ALA B 1 113 ? -3.332 -5.633 -1.16 1 98.75 113 ALA B O 1
ATOM 3042 N N . TYR B 1 114 ? -5.188 -4.41 -1.605 1 98.56 114 TYR B N 1
ATOM 3043 C CA . TYR B 1 114 ? -4.516 -3.168 -1.243 1 98.56 114 TYR B CA 1
ATOM 3044 C C . TYR B 1 114 ? -4.137 -3.162 0.233 1 98.56 114 TYR B C 1
ATOM 3046 O O . TYR B 1 114 ? -3.064 -2.68 0.603 1 98.56 114 TYR B O 1
ATOM 3054 N N . ARG B 1 115 ? -4.98 -3.625 1.073 1 98.38 115 ARG B N 1
ATOM 3055 C CA . ARG B 1 115 ? -4.699 -3.764 2.498 1 98.38 115 ARG B CA 1
ATOM 3056 C C . ARG B 1 115 ? -3.471 -4.637 2.732 1 98.38 115 ARG B C 1
ATOM 3058 O O . ARG B 1 115 ? -2.588 -4.281 3.516 1 98.38 115 ARG B O 1
ATOM 3065 N N . PHE B 1 116 ? -3.359 -5.762 2.037 1 98.38 116 PHE B N 1
ATOM 3066 C CA . PHE B 1 116 ? -2.225 -6.676 2.119 1 98.38 116 PHE B CA 1
ATOM 3067 C C . PHE B 1 116 ? -0.932 -5.969 1.728 1 98.38 116 PHE B C 1
ATOM 3069 O O . PHE B 1 116 ? 0.07 -6.055 2.441 1 98.38 116 PHE B O 1
ATOM 3076 N N . ARG B 1 117 ? -0.997 -5.262 0.647 1 97.5 117 ARG B N 1
ATOM 3077 C CA . ARG B 1 117 ? 0.175 -4.551 0.146 1 97.5 117 ARG B CA 1
ATOM 3078 C C . ARG B 1 117 ? 0.666 -3.521 1.157 1 97.5 117 ARG B C 1
ATOM 3080 O O . ARG B 1 117 ? 1.871 -3.299 1.289 1 97.5 117 ARG B O 1
ATOM 3087 N N . SER B 1 118 ? -0.246 -2.943 1.861 1 96.69 118 SER B N 1
ATOM 3088 C CA . SER B 1 118 ? 0.087 -1.861 2.783 1 96.69 118 SER B CA 1
ATOM 3089 C C . SER B 1 118 ? 0.567 -2.406 4.125 1 96.69 118 SER B C 1
ATOM 3091 O O . SER B 1 118 ? 1.509 -1.875 4.715 1 96.69 118 SER B O 1
ATOM 3093 N N . LEU B 1 119 ? 0.01 -3.471 4.605 1 96.69 119 LEU B N 1
ATOM 3094 C CA . LEU B 1 119 ? 0.215 -3.904 5.984 1 96.69 119 LEU B CA 1
ATOM 3095 C C . LEU B 1 119 ? 1.277 -4.996 6.059 1 96.69 119 LEU B C 1
ATOM 3097 O O . LEU B 1 119 ? 1.965 -5.129 7.074 1 96.69 119 LEU B O 1
ATOM 3101 N N . CYS B 1 120 ? 1.491 -5.73 4.996 1 95.5 120 CYS B N 1
ATOM 3102 C CA . CYS B 1 120 ? 2.297 -6.945 5.043 1 95.5 120 CYS B CA 1
ATOM 3103 C C . CYS B 1 120 ? 3.74 -6.629 5.422 1 95.5 120 CYS B C 1
ATOM 3105 O O . CYS B 1 120 ? 4.344 -7.332 6.234 1 95.5 120 CYS B O 1
ATOM 3107 N N . PRO B 1 121 ? 4.297 -5.551 4.895 1 91.75 121 PRO B N 1
ATOM 3108 C CA . PRO B 1 121 ? 5.684 -5.246 5.246 1 91.75 121 PRO B CA 1
ATOM 3109 C C . PRO B 1 121 ? 5.879 -5.043 6.746 1 91.75 121 PRO B C 1
ATOM 3111 O O . PRO B 1 121 ? 6.977 -5.258 7.266 1 91.75 121 PRO B O 1
ATOM 3114 N N . SER B 1 122 ? 4.84 -4.656 7.457 1 92.38 122 SER B N 1
ATOM 3115 C CA . SER B 1 122 ? 4.922 -4.383 8.891 1 92.38 122 SER B CA 1
ATOM 3116 C C . SER B 1 122 ? 4.125 -5.406 9.695 1 92.38 122 SER B C 1
ATOM 3118 O O . SER B 1 122 ? 3.754 -5.145 10.836 1 92.38 122 SER B O 1
ATOM 3120 N N . GLN B 1 123 ? 3.865 -6.516 9.109 1 90.75 123 GLN B N 1
ATOM 3121 C CA . GLN B 1 123 ? 2.941 -7.473 9.703 1 90.75 123 GLN B CA 1
ATOM 3122 C C . GLN B 1 123 ? 3.441 -7.941 11.07 1 90.75 123 GLN B C 1
ATOM 3124 O O . GLN B 1 123 ? 2.646 -8.148 11.992 1 90.75 123 GLN B O 1
ATOM 3129 N N . ALA B 1 124 ? 4.727 -8.117 11.18 1 86.75 124 ALA B N 1
ATOM 3130 C CA . ALA B 1 124 ? 5.289 -8.594 12.445 1 86.75 124 ALA B CA 1
ATOM 3131 C C . ALA B 1 124 ? 5.051 -7.582 13.562 1 86.75 124 ALA B C 1
ATOM 3133 O O . ALA B 1 124 ? 4.613 -7.945 14.656 1 86.75 124 ALA B O 1
ATOM 3134 N N . ASP B 1 125 ? 5.242 -6.371 13.305 1 89.81 125 ASP B N 1
ATOM 3135 C CA . ASP B 1 125 ? 5.078 -5.297 14.281 1 89.81 125 ASP B CA 1
ATOM 3136 C C . ASP B 1 125 ? 3.609 -5.117 14.664 1 89.81 125 ASP B C 1
ATOM 3138 O O . ASP B 1 125 ? 3.295 -4.754 15.797 1 89.81 125 ASP B O 1
ATOM 3142 N N . LEU B 1 126 ? 2.766 -5.367 13.711 1 92.38 126 LEU B N 1
ATOM 3143 C CA . LEU B 1 126 ? 1.344 -5.105 13.891 1 92.38 126 LEU B CA 1
ATOM 3144 C C . LEU B 1 126 ? 0.619 -6.355 14.383 1 92.38 126 LEU B C 1
ATOM 3146 O O . LEU B 1 126 ? -0.574 -6.305 14.688 1 92.38 126 LEU B O 1
ATOM 3150 N N . ASP B 1 127 ? 1.227 -7.434 14.406 1 91.12 127 ASP B N 1
ATOM 3151 C CA . ASP B 1 127 ? 0.655 -8.719 14.812 1 91.12 127 ASP B CA 1
ATOM 3152 C C . ASP B 1 127 ? -0.505 -9.109 13.898 1 91.12 127 ASP B C 1
ATOM 3154 O O . ASP B 1 127 ? -1.587 -9.461 14.375 1 91.12 127 ASP B O 1
ATOM 3158 N N . ILE B 1 128 ? -0.332 -8.852 12.648 1 93.25 128 ILE B N 1
ATOM 3159 C CA . ILE B 1 128 ? -1.281 -9.266 11.617 1 93.25 128 ILE B CA 1
ATOM 3160 C C . ILE B 1 128 ? -0.775 -10.531 10.93 1 93.25 128 ILE B C 1
ATOM 3162 O O . ILE B 1 128 ? 0.418 -10.656 10.641 1 93.25 128 ILE B O 1
ATOM 3166 N N . SER B 1 129 ? -1.687 -11.406 10.617 1 92.06 129 SER B N 1
ATOM 3167 C CA . SER B 1 129 ? -1.31 -12.648 9.945 1 92.06 129 SER B CA 1
ATOM 3168 C C . SER B 1 129 ? -1.982 -12.758 8.578 1 92.06 129 SER B C 1
ATOM 3170 O O . SER B 1 129 ? -3.174 -12.477 8.445 1 92.06 129 SER B O 1
ATOM 3172 N N . PHE B 1 130 ? -1.168 -13.062 7.602 1 95.31 130 PHE B N 1
ATOM 3173 C CA . PHE B 1 130 ? -1.638 -13.336 6.25 1 95.31 130 PHE B CA 1
ATOM 3174 C C . PHE B 1 130 ? -1.356 -14.781 5.863 1 95.31 130 PHE B C 1
ATOM 3176 O O . PHE B 1 130 ? -0.701 -15.047 4.852 1 95.31 130 PHE B O 1
ATOM 3183 N N . ASN B 1 131 ? -1.946 -15.742 6.508 1 91.81 131 ASN B N 1
ATOM 3184 C CA . ASN B 1 131 ? -1.568 -17.141 6.398 1 91.81 131 ASN B CA 1
ATOM 3185 C C . ASN B 1 131 ? -2.553 -17.922 5.531 1 91.81 131 ASN B C 1
ATOM 3187 O O . ASN B 1 131 ? -2.324 -19.094 5.227 1 91.81 131 ASN B O 1
ATOM 3191 N N . SER B 1 132 ? -3.578 -17.344 5.082 1 94.75 132 SER B N 1
ATOM 3192 C CA . SER B 1 132 ? -4.523 -18.047 4.223 1 94.75 132 SER B CA 1
ATOM 3193 C C . SER B 1 132 ? -3.994 -18.172 2.799 1 94.75 132 SER B C 1
ATOM 3195 O O . SER B 1 132 ? -3.15 -17.375 2.375 1 94.75 132 SER B O 1
ATOM 3197 N N . ASP B 1 133 ? -4.52 -19.156 2.064 1 95.31 133 ASP B N 1
ATOM 3198 C CA . ASP B 1 133 ? -4.121 -19.406 0.683 1 95.31 133 ASP B CA 1
ATOM 3199 C C . ASP B 1 133 ? -4.312 -18.156 -0.18 1 95.31 133 ASP B C 1
ATOM 3201 O O . ASP B 1 133 ? -3.547 -17.922 -1.115 1 95.31 133 ASP B O 1
ATOM 3205 N N . PHE B 1 134 ? -5.227 -17.406 0.215 1 97.5 134 PHE B N 1
ATOM 3206 C CA . PHE B 1 134 ? -5.59 -16.188 -0.504 1 97.5 134 PHE B CA 1
ATOM 3207 C C . PHE B 1 134 ? -4.383 -15.266 -0.654 1 97.5 134 PHE B C 1
ATOM 3209 O O . PHE B 1 134 ? -4.242 -14.586 -1.67 1 97.5 134 PHE B O 1
ATOM 3216 N N . TYR B 1 135 ? -3.461 -15.328 0.282 1 97.94 135 TYR B N 1
ATOM 3217 C CA . TYR B 1 135 ? -2.35 -14.383 0.33 1 97.94 135 TYR B CA 1
ATOM 3218 C C . TYR B 1 135 ? -1.05 -15.047 -0.108 1 97.94 135 TYR B C 1
ATOM 3220 O O . TYR B 1 135 ? 0.009 -14.422 -0.107 1 97.94 135 TYR B O 1
ATOM 3228 N N . HIS B 1 136 ? -1.104 -16.281 -0.521 1 97.31 136 HIS B N 1
ATOM 3229 C CA . HIS B 1 136 ? 0.101 -17.031 -0.875 1 97.31 136 HIS B CA 1
ATOM 3230 C C . HIS B 1 136 ? 0.207 -17.219 -2.385 1 97.31 136 HIS B C 1
ATOM 3232 O O . HIS B 1 136 ? -0.797 -17.469 -3.053 1 97.31 136 HIS B O 1
ATOM 3238 N N . PRO B 1 137 ? 1.405 -17.141 -2.836 1 97.5 137 PRO B N 1
ATOM 3239 C CA . PRO B 1 137 ? 1.571 -17.359 -4.277 1 97.5 137 PRO B CA 1
ATOM 3240 C C . PRO B 1 137 ? 1.39 -18.812 -4.684 1 97.5 137 PRO B C 1
ATOM 3242 O O . PRO B 1 137 ? 1.707 -19.719 -3.91 1 97.5 137 PRO B O 1
ATOM 3245 N N . ARG B 1 138 ? 0.806 -18.969 -5.887 1 96.94 138 ARG B N 1
ATOM 3246 C CA . ARG B 1 138 ? 0.849 -20.266 -6.543 1 96.94 138 ARG B CA 1
ATOM 3247 C C . ARG B 1 138 ? 2.178 -20.484 -7.258 1 96.94 138 ARG B C 1
ATOM 3249 O O . ARG B 1 138 ? 3.182 -19.859 -6.91 1 96.94 138 ARG B O 1
ATOM 3256 N N . ASN B 1 139 ? 2.246 -21.5 -8.141 1 97 139 ASN B N 1
ATOM 3257 C CA . ASN B 1 139 ? 3.445 -21.656 -8.953 1 97 139 ASN B CA 1
ATOM 3258 C C . ASN B 1 139 ? 3.42 -20.75 -10.172 1 97 139 ASN B C 1
ATOM 3260 O O . ASN B 1 139 ? 3.158 -21.203 -11.289 1 97 139 ASN B O 1
ATOM 3264 N N . TYR B 1 140 ? 3.787 -19.484 -9.938 1 97.5 140 TYR B N 1
ATOM 3265 C CA . TYR B 1 140 ? 3.789 -18.5 -11.008 1 97.5 140 TYR B CA 1
ATOM 3266 C C . TYR B 1 140 ? 5.078 -18.578 -11.82 1 97.5 140 TYR B C 1
ATOM 3268 O O . TYR B 1 140 ? 6.176 -18.453 -11.273 1 97.5 140 TYR B O 1
ATOM 3276 N N . LYS B 1 141 ? 4.938 -18.672 -13.086 1 96.62 141 LYS B N 1
ATOM 3277 C CA . LYS B 1 141 ? 6.105 -18.656 -13.961 1 96.62 141 LYS B CA 1
ATOM 3278 C C . LYS B 1 141 ? 6.852 -17.328 -13.859 1 96.62 141 LYS B C 1
ATOM 3280 O O . LYS B 1 141 ? 8.07 -17.281 -14.016 1 96.62 141 LYS B O 1
ATOM 3285 N N . ASP B 1 142 ? 6.207 -16.234 -13.523 1 96.94 142 ASP B N 1
ATOM 3286 C CA . ASP B 1 142 ? 6.805 -14.922 -13.352 1 96.94 142 ASP B CA 1
ATOM 3287 C C . ASP B 1 142 ? 7.773 -14.914 -12.172 1 96.94 142 ASP B C 1
ATOM 3289 O O . ASP B 1 142 ? 8.578 -13.992 -12.031 1 96.94 142 ASP B O 1
ATOM 3293 N N . LEU B 1 143 ? 7.781 -15.93 -11.297 1 97.56 143 LEU B N 1
ATOM 3294 C CA . LEU B 1 143 ? 8.664 -16 -10.141 1 97.56 143 LEU B CA 1
ATOM 3295 C C . LEU B 1 143 ? 9.875 -16.891 -10.438 1 97.56 143 LEU B C 1
ATOM 3297 O O . LEU B 1 143 ? 10.625 -17.25 -9.531 1 97.56 143 LEU B O 1
ATOM 3301 N N . THR B 1 144 ? 10.008 -17.25 -11.703 1 98 144 THR B N 1
ATOM 3302 C CA . THR B 1 144 ? 11.156 -18.031 -12.125 1 98 144 THR B CA 1
ATOM 3303 C C . THR B 1 144 ? 12.461 -17.281 -11.867 1 98 144 THR B C 1
ATOM 3305 O O . THR B 1 144 ? 12.578 -16.109 -12.227 1 98 144 THR B O 1
ATOM 3308 N N . VAL B 1 145 ? 13.438 -18.031 -11.289 1 97.56 145 VAL B N 1
ATOM 3309 C CA . VAL B 1 145 ? 14.719 -17.375 -11.016 1 97.56 145 VAL B CA 1
ATOM 3310 C C . VAL B 1 145 ? 15.82 -18.031 -11.844 1 97.56 145 VAL B C 1
ATOM 3312 O O . VAL B 1 145 ? 16.891 -17.453 -12.031 1 97.56 145 VAL B O 1
ATOM 3315 N N . ASP B 1 146 ? 15.523 -19.281 -12.312 1 95.75 146 ASP B N 1
ATOM 3316 C CA . ASP B 1 146 ? 16.516 -19.969 -13.125 1 95.75 146 ASP B CA 1
ATOM 3317 C C . ASP B 1 146 ? 15.891 -21.109 -13.914 1 95.75 146 ASP B C 1
ATOM 3319 O O . ASP B 1 146 ? 14.844 -21.641 -13.523 1 95.75 146 ASP B O 1
ATOM 3323 N N . ASN B 1 147 ? 16.438 -21.438 -15.023 1 93.88 147 ASN B N 1
ATOM 3324 C CA . ASN B 1 147 ? 16.094 -22.578 -15.859 1 93.88 147 ASN B CA 1
ATOM 3325 C C . ASN B 1 147 ? 17.312 -23.469 -16.125 1 93.88 147 ASN B C 1
ATOM 3327 O O . ASN B 1 147 ? 18.359 -22.984 -16.562 1 93.88 147 ASN B O 1
ATOM 3331 N N . VAL B 1 148 ? 17.141 -24.719 -15.836 1 89.94 148 VAL B N 1
ATOM 3332 C CA . VAL B 1 148 ? 18.266 -25.641 -15.984 1 89.94 148 VAL B CA 1
ATOM 3333 C C . VAL B 1 148 ? 17.891 -26.766 -16.953 1 89.94 148 VAL B C 1
ATOM 3335 O O . VAL B 1 148 ? 16.844 -27.406 -16.797 1 89.94 148 VAL B O 1
ATOM 3338 N N . ARG B 1 149 ? 18.766 -27 -17.891 1 87 149 ARG B N 1
ATOM 3339 C CA . ARG B 1 149 ? 18.578 -28.156 -18.766 1 87 149 ARG B CA 1
ATOM 3340 C C . ARG B 1 149 ? 18.984 -29.453 -18.047 1 87 149 ARG B C 1
ATOM 3342 O O . ARG B 1 149 ? 20.141 -29.609 -17.656 1 87 149 ARG B O 1
ATOM 3349 N N . MET B 1 150 ? 18.172 -30.344 -18.016 1 82.75 150 MET B N 1
ATOM 3350 C CA . MET B 1 150 ? 18.344 -31.516 -17.141 1 82.75 150 MET B CA 1
ATOM 3351 C C . MET B 1 150 ? 19.328 -32.5 -17.766 1 82.75 150 MET B C 1
ATOM 3353 O O . MET B 1 150 ? 19.906 -33.312 -17.062 1 82.75 150 MET B O 1
ATOM 3357 N N . GLN B 1 151 ? 19.516 -32.438 -19.047 1 76.81 151 GLN B N 1
ATOM 3358 C CA . GLN B 1 151 ? 20.438 -33.375 -19.688 1 76.81 151 GLN B CA 1
ATOM 3359 C C . GLN B 1 151 ? 21.891 -32.938 -19.484 1 76.81 151 GLN B C 1
ATOM 3361 O O . GLN B 1 151 ? 22.812 -33.719 -19.672 1 76.81 151 GLN B O 1
ATOM 3366 N N . ASN B 1 152 ? 22 -31.719 -19.047 1 69.62 152 ASN B N 1
ATOM 3367 C CA . ASN B 1 152 ? 23.359 -31.234 -18.828 1 69.62 152 ASN B CA 1
ATOM 3368 C C . ASN B 1 152 ? 24.031 -31.969 -17.672 1 69.62 152 ASN B C 1
ATOM 3370 O O . ASN B 1 152 ? 23.391 -32.312 -16.688 1 69.62 152 ASN B O 1
ATOM 3374 N N . THR B 1 153 ? 25.109 -32.719 -18.047 1 64.44 153 THR B N 1
ATOM 3375 C CA . THR B 1 153 ? 25.922 -33.375 -17 1 64.44 153 THR B CA 1
ATOM 3376 C C . THR B 1 153 ? 26.797 -32.344 -16.297 1 64.44 153 THR B C 1
ATOM 3378 O O . THR B 1 153 ? 27.359 -31.453 -16.922 1 64.44 153 THR B O 1
ATOM 3381 N N . LEU B 1 154 ? 26.328 -32 -15.195 1 63.16 154 LEU B N 1
ATOM 3382 C CA . LEU B 1 154 ? 27.125 -31.031 -14.445 1 63.16 154 LEU B CA 1
ATOM 3383 C C . LEU B 1 154 ? 28.297 -31.719 -13.742 1 63.16 154 LEU B C 1
ATOM 3385 O O . LEU B 1 154 ? 28.078 -32.594 -12.898 1 63.16 154 LEU B O 1
ATOM 3389 N N . ARG B 1 155 ? 29.484 -31.656 -14.414 1 57.72 155 ARG B N 1
ATOM 3390 C CA . ARG B 1 155 ? 30.641 -32.25 -13.75 1 57.72 155 ARG B CA 1
ATOM 3391 C C . ARG B 1 155 ? 30.875 -31.609 -12.391 1 57.72 155 ARG B C 1
ATOM 3393 O O . ARG B 1 155 ? 31.266 -32.281 -11.43 1 57.72 155 ARG B O 1
ATOM 3400 N N . PHE B 1 156 ? 30.688 -30.172 -12.383 1 64.56 156 PHE B N 1
ATOM 3401 C CA . PHE B 1 156 ? 30.891 -29.406 -11.164 1 64.56 156 PHE B CA 1
ATOM 3402 C C . PHE B 1 156 ? 29.625 -28.688 -10.75 1 64.56 156 PHE B C 1
ATOM 3404 O O . PHE B 1 156 ? 28.781 -28.375 -11.602 1 64.56 156 PHE B O 1
ATOM 3411 N N . GLY B 1 157 ? 29.281 -28.828 -9.508 1 72.56 157 GLY B N 1
ATOM 3412 C CA . GLY B 1 157 ? 28.156 -28.047 -9.016 1 72.56 157 GLY B CA 1
ATOM 3413 C C . GLY B 1 157 ? 28.047 -26.672 -9.641 1 72.56 157 GLY B C 1
ATOM 3414 O O . GLY B 1 157 ? 29.062 -26.094 -10.047 1 72.56 157 GLY B O 1
ATOM 3415 N N . ILE B 1 158 ? 26.891 -26.312 -10.148 1 85.88 158 ILE B N 1
ATOM 3416 C CA . ILE B 1 158 ? 26.609 -25 -10.711 1 85.88 158 ILE B CA 1
ATOM 3417 C C . ILE B 1 158 ? 26.078 -24.062 -9.617 1 85.88 158 ILE B C 1
ATOM 3419 O O . ILE B 1 158 ? 25.297 -24.484 -8.766 1 85.88 158 ILE B O 1
ATOM 3423 N N . GLN B 1 159 ? 26.797 -22.938 -9.57 1 90.88 159 GLN B N 1
ATOM 3424 C CA . GLN B 1 159 ? 26.344 -21.891 -8.656 1 90.88 159 GLN B CA 1
ATOM 3425 C C . GLN B 1 159 ? 25.891 -20.656 -9.414 1 90.88 159 GLN B C 1
ATOM 3427 O O . GLN B 1 159 ? 26.609 -20.172 -10.289 1 90.88 159 GLN B O 1
ATOM 3432 N N . VAL B 1 160 ? 24.734 -20.266 -9.148 1 95.06 160 VAL B N 1
ATOM 3433 C CA . VAL B 1 160 ? 24.219 -19.094 -9.852 1 95.06 160 VAL B CA 1
ATOM 3434 C C . VAL B 1 160 ? 23.656 -18.094 -8.844 1 95.06 160 VAL B C 1
ATOM 3436 O O . VAL B 1 160 ? 23.047 -18.484 -7.84 1 95.06 160 VAL B O 1
ATOM 3439 N N . ASP B 1 161 ? 23.859 -16.766 -9.109 1 96.69 161 ASP B N 1
ATOM 3440 C CA . ASP B 1 161 ? 23.219 -15.68 -8.367 1 96.69 161 ASP B CA 1
ATOM 3441 C C . ASP B 1 161 ? 21.906 -15.266 -9.031 1 96.69 161 ASP B C 1
ATOM 3443 O O . ASP B 1 161 ? 21.875 -15.008 -10.242 1 96.69 161 ASP B O 1
ATOM 3447 N N . VAL B 1 162 ? 20.891 -15.281 -8.25 1 97.56 162 VAL B N 1
ATOM 3448 C CA . VAL B 1 162 ? 19.578 -14.969 -8.805 1 97.56 162 VAL B CA 1
ATOM 3449 C C . VAL B 1 162 ? 18.891 -13.898 -7.957 1 97.56 162 VAL B C 1
ATOM 3451 O O . VAL B 1 162 ? 19.344 -13.594 -6.852 1 97.56 162 VAL B O 1
ATOM 3454 N N . ARG B 1 163 ? 17.812 -13.312 -8.539 1 96.88 163 ARG B N 1
ATOM 3455 C CA . ARG B 1 163 ? 17.094 -12.25 -7.844 1 96.88 163 ARG B CA 1
ATOM 3456 C C . ARG B 1 163 ? 15.586 -12.477 -7.914 1 96.88 163 ARG B C 1
ATOM 3458 O O . ARG B 1 163 ? 15.078 -12.977 -8.914 1 96.88 163 ARG B O 1
ATOM 3465 N N . THR B 1 164 ? 14.891 -12.125 -6.863 1 96.31 164 THR B N 1
ATOM 3466 C CA . THR B 1 164 ? 13.438 -12.117 -6.793 1 96.31 164 THR B CA 1
ATOM 3467 C C . THR B 1 164 ? 12.938 -11.008 -5.867 1 96.31 164 THR B C 1
ATOM 3469 O O . THR B 1 164 ? 13.695 -10.102 -5.52 1 96.31 164 THR B O 1
ATOM 3472 N N . TYR B 1 165 ? 11.617 -11.102 -5.492 1 94.44 165 TYR B N 1
ATOM 3473 C CA . TYR B 1 165 ? 11.008 -10.086 -4.645 1 94.44 165 TYR B CA 1
ATOM 3474 C C . TYR B 1 165 ? 11.68 -10.039 -3.275 1 94.44 165 TYR B C 1
ATOM 3476 O O . TYR B 1 165 ? 12.148 -11.062 -2.773 1 94.44 165 TYR B O 1
ATOM 3484 N N . VAL B 1 166 ? 11.742 -8.75 -2.768 1 92.5 166 VAL B N 1
ATOM 3485 C CA . VAL B 1 166 ? 12.055 -8.617 -1.349 1 92.5 166 VAL B CA 1
ATOM 3486 C C . VAL B 1 166 ? 10.766 -8.688 -0.529 1 92.5 166 VAL 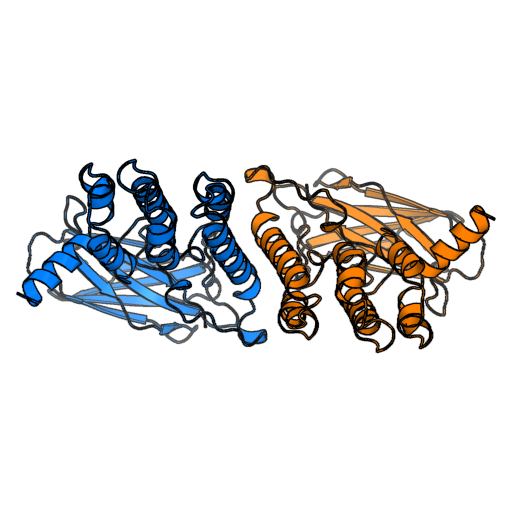B C 1
ATOM 3488 O O . VAL B 1 166 ? 9.969 -7.742 -0.538 1 92.5 166 VAL B O 1
ATOM 3491 N N . GLY B 1 167 ? 10.508 -9.789 0.098 1 92.94 167 GLY B N 1
ATOM 3492 C CA . GLY B 1 167 ? 9.281 -9.961 0.856 1 92.94 167 GLY B CA 1
ATOM 3493 C C . GLY B 1 167 ? 8.141 -10.523 0.026 1 92.94 167 GLY B C 1
ATOM 3494 O O . GLY B 1 167 ? 8.312 -10.797 -1.164 1 92.94 167 GLY B O 1
ATOM 3495 N N . PRO B 1 168 ? 6.965 -10.633 0.637 1 94.94 168 PRO B N 1
ATOM 3496 C CA . PRO B 1 168 ? 5.867 -11.383 0.027 1 94.94 168 PRO B CA 1
ATOM 3497 C C . PRO B 1 168 ? 5.035 -10.547 -0.939 1 94.94 168 PRO B C 1
ATOM 3499 O O . PRO B 1 168 ? 4.242 -11.086 -1.71 1 94.94 168 PRO B O 1
ATOM 3502 N N . VAL B 1 169 ? 5.145 -9.203 -0.88 1 96.5 169 VAL B N 1
ATOM 3503 C CA . VAL B 1 169 ? 4.309 -8.328 -1.699 1 96.5 169 VAL B CA 1
ATOM 3504 C C . VAL B 1 169 ? 4.871 -8.258 -3.117 1 96.5 169 VAL B C 1
ATOM 3506 O O . VAL B 1 169 ? 6.027 -7.879 -3.316 1 96.5 169 VAL B O 1
ATOM 3509 N N . PRO B 1 170 ? 4.051 -8.648 -4.117 1 97.06 170 PRO B N 1
ATOM 3510 C CA . PRO B 1 170 ? 4.52 -8.562 -5.504 1 97.06 170 PRO B CA 1
ATOM 3511 C C . PRO B 1 170 ? 4.969 -7.152 -5.887 1 97.06 170 PRO B C 1
ATOM 3513 O O . PRO B 1 170 ? 4.297 -6.172 -5.555 1 97.06 170 PRO B O 1
ATOM 3516 N N . CYS B 1 171 ? 6.086 -7.062 -6.562 1 93.38 171 CYS B N 1
ATOM 3517 C CA . CYS B 1 171 ? 6.641 -5.777 -6.977 1 93.38 171 CYS B CA 1
ATOM 3518 C C . CYS B 1 171 ? 7.465 -5.926 -8.25 1 93.38 171 CYS B C 1
ATOM 3520 O O . CYS B 1 171 ? 7.922 -7.023 -8.578 1 93.38 171 CYS B O 1
ATOM 3522 N N . ALA B 1 172 ? 7.609 -4.863 -8.938 1 89.81 172 ALA B N 1
ATOM 3523 C CA . ALA B 1 172 ? 8.359 -4.895 -10.188 1 89.81 172 ALA B CA 1
ATOM 3524 C C . ALA B 1 172 ? 9.859 -5.004 -9.93 1 89.81 172 ALA B C 1
ATOM 3526 O O . ALA B 1 172 ? 10.586 -5.621 -10.703 1 89.81 172 ALA B O 1
ATOM 3527 N N . GLN B 1 173 ? 10.242 -4.523 -8.828 1 88.56 173 GLN B N 1
ATOM 3528 C CA . GLN B 1 173 ? 11.656 -4.523 -8.484 1 88.56 173 GLN B CA 1
ATOM 3529 C C . GLN B 1 173 ? 12.078 -5.863 -7.891 1 88.56 173 GLN B C 1
ATOM 3531 O O . GLN B 1 173 ? 11.5 -6.316 -6.898 1 88.56 173 GLN B O 1
ATOM 3536 N N . ARG B 1 174 ? 12.984 -6.555 -8.492 1 93.94 174 ARG B N 1
ATOM 3537 C CA . ARG B 1 174 ? 13.539 -7.812 -8 1 93.94 174 ARG B CA 1
ATOM 3538 C C . ARG B 1 174 ? 14.914 -7.602 -7.375 1 93.94 174 ARG B C 1
ATOM 3540 O O . ARG B 1 174 ? 15.93 -7.957 -7.969 1 93.94 174 ARG B O 1
ATOM 3547 N N . GLU B 1 175 ? 14.938 -7.148 -6.172 1 94.12 175 GLU B N 1
ATOM 3548 C CA . GLU B 1 175 ? 16.188 -6.715 -5.547 1 94.12 175 GLU B CA 1
ATOM 3549 C C . GLU B 1 175 ? 16.656 -7.723 -4.504 1 94.12 175 GLU B C 1
ATOM 3551 O O . GLU B 1 175 ? 17.734 -7.57 -3.932 1 94.12 175 GLU B O 1
ATOM 3556 N N . GLY B 1 176 ? 15.828 -8.703 -4.246 1 95.69 176 GLY B N 1
ATOM 3557 C CA . GLY B 1 176 ? 16.25 -9.734 -3.314 1 95.69 176 GLY B CA 1
ATOM 3558 C C . GLY B 1 176 ? 17.203 -10.742 -3.938 1 95.69 176 GLY B C 1
ATOM 3559 O O . GLY B 1 176 ? 16.797 -11.547 -4.781 1 95.69 176 GLY B O 1
ATOM 3560 N N . GLU B 1 177 ? 18.391 -10.781 -3.395 1 96.94 177 GLU B N 1
ATOM 3561 C CA . GLU B 1 177 ? 19.422 -11.625 -3.994 1 96.94 177 GLU B CA 1
ATOM 3562 C C . GLU B 1 177 ? 19.5 -12.977 -3.289 1 96.94 177 GLU B C 1
ATOM 3564 O O . GLU B 1 177 ? 19.406 -13.047 -2.062 1 96.94 177 GLU B O 1
ATOM 3569 N N . TRP B 1 178 ? 19.703 -13.969 -4.148 1 96.56 178 TRP B N 1
ATOM 3570 C CA . TRP B 1 178 ? 19.875 -15.344 -3.672 1 96.56 178 TRP B CA 1
ATOM 3571 C C . TRP B 1 178 ? 20.984 -16.047 -4.438 1 96.56 178 TRP B C 1
ATOM 3573 O O . TRP B 1 178 ? 21.391 -15.609 -5.516 1 96.56 178 TRP B O 1
ATOM 3583 N N . LYS B 1 179 ? 21.5 -17.047 -3.814 1 96.38 179 LYS B N 1
ATOM 3584 C CA . LYS B 1 179 ? 22.438 -17.953 -4.469 1 96.38 179 LYS B CA 1
ATOM 3585 C C . LYS B 1 179 ? 21.891 -19.375 -4.531 1 96.38 179 LYS B C 1
ATOM 3587 O O . LYS B 1 179 ? 21.375 -19.891 -3.539 1 96.38 179 LYS B O 1
ATOM 3592 N N . ILE B 1 180 ? 21.953 -19.984 -5.711 1 96.06 180 ILE B N 1
ATOM 3593 C CA . ILE B 1 180 ? 21.5 -21.359 -5.883 1 96.06 180 ILE B CA 1
ATOM 3594 C C . ILE B 1 180 ? 22.672 -22.234 -6.328 1 96.06 180 ILE B C 1
ATOM 3596 O O . ILE B 1 180 ? 23.453 -21.828 -7.191 1 96.06 180 ILE B O 1
ATOM 3600 N N . THR B 1 181 ? 22.75 -23.297 -5.684 1 94.19 181 THR B N 1
ATOM 3601 C CA . THR B 1 181 ? 23.734 -24.297 -6.109 1 94.19 181 THR B CA 1
ATOM 3602 C C . THR B 1 181 ? 23.031 -25.578 -6.523 1 94.19 181 THR B C 1
ATOM 3604 O O . THR B 1 181 ? 22.062 -26 -5.887 1 94.19 181 THR B O 1
ATOM 3607 N N . TYR B 1 182 ? 23.516 -26.125 -7.668 1 91.81 182 TYR B N 1
ATOM 3608 C CA . TYR B 1 182 ? 22.969 -27.375 -8.18 1 91.81 182 TYR B CA 1
ATOM 3609 C C . TYR B 1 182 ? 24.031 -28.484 -8.141 1 91.81 182 TYR B C 1
ATOM 3611 O O . TYR B 1 182 ? 25.203 -28.234 -8.438 1 91.81 182 TYR B O 1
ATOM 3619 N N . ARG B 1 183 ? 23.562 -29.641 -7.773 1 87.88 183 ARG B N 1
ATOM 3620 C CA . ARG B 1 183 ? 24.391 -30.828 -7.891 1 87.88 183 ARG B CA 1
ATOM 3621 C C . ARG B 1 183 ? 23.594 -32 -8.406 1 87.88 183 ARG B C 1
ATOM 3623 O O . ARG B 1 183 ? 22.5 -32.281 -7.914 1 87.88 183 ARG B O 1
ATOM 3630 N N . LYS B 1 184 ? 24.094 -32.594 -9.461 1 87.12 184 LYS B N 1
ATOM 3631 C CA . LYS B 1 184 ? 23.453 -33.781 -10.016 1 87.12 184 LYS B CA 1
ATOM 3632 C C . LYS B 1 184 ? 24.234 -35.062 -9.688 1 87.12 184 LYS B C 1
ATOM 3634 O O . LYS B 1 184 ? 25.453 -35.094 -9.891 1 87.12 184 LYS B O 1
ATOM 3639 N N . SER B 1 185 ? 23.578 -35.875 -9.062 1 83.12 185 SER B N 1
ATOM 3640 C CA . SER B 1 185 ? 24.125 -37.219 -8.812 1 83.12 185 SER B CA 1
ATOM 3641 C C . SER B 1 185 ? 23.219 -38.312 -9.375 1 83.12 185 SER B C 1
ATOM 3643 O O . SER B 1 185 ? 22.125 -38.531 -8.852 1 83.12 185 SER B O 1
ATOM 3645 N N . ASN B 1 186 ? 23.641 -39.031 -10.484 1 79.88 186 ASN B N 1
ATOM 3646 C CA . ASN B 1 186 ? 22.797 -40 -11.18 1 79.88 186 ASN B CA 1
ATOM 3647 C C . ASN B 1 186 ? 21.484 -39.375 -11.641 1 79.88 186 ASN B C 1
ATOM 3649 O O . ASN B 1 186 ? 21.484 -38.406 -12.398 1 79.88 186 ASN B O 1
ATOM 3653 N N . ASP B 1 187 ? 20.422 -39.844 -11.117 1 78.94 187 ASP B N 1
ATOM 3654 C CA . ASP B 1 187 ? 19.125 -39.312 -11.547 1 78.94 187 ASP B CA 1
ATOM 3655 C C . ASP B 1 187 ? 18.516 -38.406 -10.477 1 78.94 187 ASP B C 1
ATOM 3657 O O . ASP B 1 187 ? 17.328 -38.094 -10.516 1 78.94 187 ASP B O 1
ATOM 3661 N N . CYS B 1 188 ? 19.484 -37.938 -9.656 1 87.12 188 CYS B N 1
ATOM 3662 C CA . CYS B 1 188 ? 19 -37.094 -8.555 1 87.12 188 CYS B CA 1
ATOM 3663 C C . CYS B 1 188 ? 19.641 -35.719 -8.602 1 87.12 188 CYS B C 1
ATOM 3665 O O . CYS B 1 188 ? 20.844 -35.562 -8.781 1 87.12 188 CYS B O 1
ATOM 3667 N N . TRP B 1 189 ? 18.766 -34.719 -8.555 1 88.44 189 TRP B N 1
ATOM 3668 C CA . TRP B 1 189 ? 19.219 -33.344 -8.461 1 88.44 189 TRP B CA 1
ATOM 3669 C C . TRP B 1 189 ? 19.094 -32.812 -7.031 1 88.44 189 TRP B C 1
ATOM 3671 O O . TRP B 1 189 ? 18.062 -33.031 -6.375 1 88.44 189 TRP B O 1
ATOM 3681 N N . THR B 1 190 ? 20.172 -32.188 -6.562 1 91.56 190 THR B N 1
ATOM 3682 C CA . THR B 1 190 ? 20.125 -31.5 -5.273 1 91.56 190 THR B CA 1
ATOM 3683 C C . THR B 1 190 ? 20.328 -30 -5.445 1 91.56 190 THR B C 1
ATOM 3685 O O . THR B 1 190 ? 21.297 -29.562 -6.078 1 91.56 190 THR B O 1
ATOM 3688 N N . LEU B 1 191 ? 19.375 -29.297 -4.938 1 93.06 191 LEU B N 1
ATOM 3689 C CA . LEU B 1 191 ? 19.438 -27.844 -4.996 1 93.06 191 LEU B CA 1
ATOM 3690 C C . LEU B 1 191 ? 19.547 -27.234 -3.598 1 93.06 191 LEU B C 1
ATOM 3692 O O . LEU B 1 191 ? 18.844 -27.672 -2.68 1 93.06 191 LEU B O 1
ATOM 3696 N N . HIS B 1 192 ? 20.516 -26.281 -3.461 1 94.94 192 HIS B N 1
ATOM 3697 C CA . HIS B 1 192 ? 20.594 -25.484 -2.25 1 94.94 192 HIS B CA 1
ATOM 3698 C C . HIS B 1 192 ? 20.328 -24 -2.545 1 94.94 192 HIS B C 1
ATOM 3700 O O . HIS B 1 192 ? 20.844 -23.453 -3.521 1 94.94 192 HIS B O 1
ATOM 3706 N N . VAL B 1 193 ? 19.5 -23.438 -1.751 1 96.38 193 VAL B N 1
ATOM 3707 C CA . VAL B 1 193 ? 19.172 -22.031 -1.899 1 96.38 193 VAL B CA 1
ATOM 3708 C C . VAL B 1 193 ? 19.656 -21.25 -0.684 1 96.38 193 VAL B C 1
ATOM 3710 O O . VAL B 1 193 ? 19.266 -21.531 0.449 1 96.38 193 VAL B O 1
ATOM 3713 N N . TYR B 1 194 ? 20.562 -20.219 -0.963 1 95.69 194 TYR B N 1
ATOM 3714 C CA . TYR B 1 194 ? 21.141 -19.391 0.079 1 95.69 194 TYR B CA 1
ATOM 3715 C C . TYR B 1 194 ? 20.625 -17.953 -0.026 1 95.69 194 TYR B C 1
ATOM 3717 O O . TYR B 1 194 ? 20.516 -17.406 -1.126 1 95.69 194 TYR B O 1
ATOM 3725 N N . CYS B 1 195 ? 20.375 -17.453 1.096 1 94.56 195 CYS B N 1
ATOM 3726 C CA . CYS B 1 195 ? 19.828 -16.094 1.135 1 94.56 195 CYS B CA 1
ATOM 3727 C C . CYS B 1 195 ? 20.922 -15.062 1.363 1 94.56 195 CYS B C 1
ATOM 3729 O O . CYS B 1 195 ? 21.828 -15.289 2.168 1 94.56 195 CYS B O 1
ATOM 3731 N N . HIS B 1 196 ? 20.844 -13.977 0.629 1 94.5 196 HIS B N 1
ATOM 3732 C CA . HIS B 1 196 ? 21.703 -12.82 0.893 1 94.5 196 HIS B CA 1
ATOM 3733 C C . HIS B 1 196 ? 20.984 -11.797 1.771 1 94.5 196 HIS B C 1
ATOM 3735 O O . HIS B 1 196 ? 19.75 -11.867 1.933 1 94.5 196 HIS B O 1
ATOM 3741 N N . GLU B 1 197 ? 21.719 -10.836 2.264 1 92.5 197 GLU B N 1
ATOM 3742 C CA . GLU B 1 197 ? 21.172 -9.82 3.164 1 92.5 197 GLU B CA 1
ATOM 3743 C C . GLU B 1 197 ? 20.094 -8.992 2.475 1 92.5 197 GLU B C 1
ATOM 3745 O O . GLU B 1 197 ? 19.125 -8.586 3.107 1 92.5 197 GLU B O 1
ATOM 3750 N N . SER B 1 198 ? 20.219 -8.789 1.259 1 92.25 198 SER B N 1
ATOM 3751 C CA . SER B 1 198 ? 19.312 -7.93 0.504 1 92.25 198 SER B CA 1
ATOM 3752 C C . SER B 1 198 ? 17.906 -8.539 0.418 1 92.25 198 SER B C 1
ATOM 3754 O O . SER B 1 198 ? 16.938 -7.844 0.099 1 92.25 198 SER B O 1
ATOM 3756 N N . ALA B 1 199 ? 17.828 -9.812 0.648 1 92.31 199 ALA B N 1
ATOM 3757 C CA . ALA B 1 199 ? 16.547 -10.5 0.513 1 92.31 199 ALA B CA 1
ATOM 3758 C C . ALA B 1 199 ? 15.812 -10.578 1.852 1 92.31 199 ALA B C 1
ATOM 3760 O O . ALA B 1 199 ? 14.672 -11.031 1.919 1 92.31 199 ALA B O 1
ATOM 3761 N N . LEU B 1 200 ? 16.438 -10.07 2.891 1 88.38 200 LEU B N 1
ATOM 3762 C CA . LEU B 1 200 ? 15.891 -10.227 4.238 1 88.38 200 LEU B CA 1
ATOM 3763 C C . LEU B 1 200 ? 15.008 -9.047 4.613 1 88.38 200 LEU B C 1
ATOM 3765 O O . LEU B 1 200 ? 15.32 -7.898 4.273 1 88.38 200 LEU B O 1
ATOM 3769 N N . VAL B 1 201 ? 13.898 -9.352 5.168 1 84.69 201 VAL B N 1
ATOM 3770 C CA . VAL B 1 201 ? 13.031 -8.367 5.816 1 84.69 201 VAL B CA 1
ATOM 3771 C C . VAL B 1 201 ? 13.031 -8.602 7.328 1 84.69 201 VAL B C 1
ATOM 3773 O O . VAL B 1 201 ? 12.609 -9.664 7.797 1 84.69 201 VAL B O 1
ATOM 3776 N N . ASN B 1 202 ? 13.461 -7.648 8.047 1 80.38 202 ASN B N 1
ATOM 3777 C CA . ASN B 1 202 ? 13.609 -7.789 9.484 1 80.38 202 ASN B CA 1
ATOM 3778 C C . ASN B 1 202 ? 14.492 -8.977 9.844 1 80.38 202 ASN B C 1
ATOM 3780 O O . ASN B 1 202 ? 14.156 -9.758 10.734 1 80.38 202 ASN B O 1
ATOM 3784 N N . GLY B 1 203 ? 15.438 -9.328 9.062 1 83.31 203 GLY B N 1
ATOM 3785 C CA . GLY B 1 203 ? 16.453 -10.32 9.352 1 83.31 203 GLY B CA 1
ATOM 3786 C C . GLY B 1 203 ? 16.094 -11.711 8.875 1 83.31 203 GLY B C 1
ATOM 3787 O O . GLY B 1 203 ? 16.859 -12.656 9.078 1 83.31 203 GLY B O 1
ATOM 3788 N N . GLU B 1 204 ? 14.953 -11.844 8.289 1 88.81 204 GLU B N 1
ATOM 3789 C CA . GLU B 1 204 ? 14.555 -13.172 7.836 1 88.81 204 GLU B CA 1
ATOM 3790 C C . GLU B 1 204 ? 13.789 -13.102 6.516 1 88.81 204 GLU B C 1
ATOM 3792 O O . GLU B 1 204 ? 13.297 -12.039 6.137 1 88.81 204 GLU B O 1
ATOM 3797 N N . ALA B 1 205 ? 13.828 -14.203 5.832 1 93.19 205 ALA B N 1
ATOM 3798 C CA . ALA B 1 205 ? 13.023 -14.383 4.629 1 93.19 205 ALA B CA 1
ATOM 3799 C C . ALA B 1 205 ? 12.312 -15.734 4.641 1 93.19 205 ALA B C 1
ATOM 3801 O O . ALA B 1 205 ? 12.953 -16.781 4.754 1 93.19 205 ALA B O 1
ATOM 3802 N N . ARG B 1 206 ? 11.039 -15.703 4.609 1 94.5 206 ARG B N 1
ATOM 3803 C CA . ARG B 1 206 ? 10.227 -16.922 4.547 1 94.5 206 ARG B CA 1
ATOM 3804 C C . ARG B 1 206 ? 9.898 -17.281 3.104 1 94.5 206 ARG B C 1
ATOM 3806 O O . ARG B 1 206 ? 9.258 -16.5 2.395 1 94.5 206 ARG B O 1
ATOM 3813 N N . ILE B 1 207 ? 10.344 -18.5 2.707 1 96.31 207 ILE B N 1
ATOM 3814 C CA . ILE B 1 207 ? 10.141 -18.812 1.296 1 96.31 207 ILE B CA 1
ATOM 3815 C C . ILE B 1 207 ? 9.734 -20.281 1.146 1 96.31 207 ILE B C 1
ATOM 3817 O O . ILE B 1 207 ? 9.875 -21.062 2.084 1 96.31 207 ILE B O 1
ATOM 3821 N N . GLN B 1 208 ? 9.141 -20.531 0.046 1 96.5 208 GLN B N 1
ATOM 3822 C CA . GLN B 1 208 ? 8.93 -21.875 -0.505 1 96.5 208 GLN B CA 1
ATOM 3823 C C . GLN B 1 208 ? 9.477 -21.969 -1.927 1 96.5 208 GLN B C 1
ATOM 3825 O O . GLN B 1 208 ? 9.289 -21.062 -2.738 1 96.5 208 GLN B O 1
ATOM 3830 N N . ALA B 1 209 ? 10.227 -22.938 -2.225 1 96.88 209 ALA B N 1
ATOM 3831 C CA . ALA B 1 209 ? 10.75 -23.141 -3.574 1 96.88 209 ALA B CA 1
ATOM 3832 C C . ALA B 1 209 ? 9.945 -24.203 -4.32 1 96.88 209 ALA B C 1
ATOM 3834 O O . ALA B 1 209 ? 9.336 -25.078 -3.699 1 96.88 209 ALA B O 1
ATOM 3835 N N . ALA B 1 210 ? 9.914 -24.047 -5.625 1 97.06 210 ALA B N 1
ATOM 3836 C CA . ALA B 1 210 ? 9.266 -25.047 -6.473 1 97.06 210 ALA B CA 1
ATOM 3837 C C . ALA B 1 210 ? 10.117 -25.359 -7.695 1 97.06 210 ALA B C 1
ATOM 3839 O O . ALA B 1 210 ? 10.766 -24.469 -8.258 1 97.06 210 ALA B O 1
ATOM 3840 N N . LEU B 1 211 ? 10.188 -26.609 -8.047 1 95.38 211 LEU B N 1
ATOM 3841 C CA . LEU B 1 211 ? 10.82 -27.109 -9.258 1 95.38 211 LEU B CA 1
ATOM 3842 C C . LEU B 1 211 ? 9.781 -27.578 -10.266 1 95.38 211 LEU B C 1
ATOM 3844 O O . LEU B 1 211 ? 9.016 -28.5 -9.984 1 95.38 211 LEU B O 1
ATOM 3848 N N . VAL B 1 212 ? 9.781 -26.891 -11.383 1 95 212 VAL B N 1
ATOM 3849 C CA . VAL B 1 212 ? 8.859 -27.266 -12.453 1 95 212 VAL B CA 1
ATOM 3850 C C . VAL B 1 212 ? 9.625 -27.922 -13.594 1 95 212 VAL B C 1
ATOM 3852 O O . VAL B 1 212 ? 10.438 -27.281 -14.266 1 95 212 VAL B O 1
ATOM 3855 N N . ILE B 1 213 ? 9.344 -29.141 -13.789 1 93.06 213 ILE B N 1
ATOM 3856 C CA . ILE B 1 213 ? 10.016 -29.906 -14.828 1 93.06 213 ILE B CA 1
ATOM 3857 C C . ILE B 1 213 ? 9.109 -30.016 -16.047 1 93.06 213 ILE B C 1
ATOM 3859 O O . ILE B 1 213 ? 7.949 -30.438 -15.945 1 93.06 213 ILE B O 1
ATOM 3863 N N . SER B 1 214 ? 9.656 -29.656 -17.156 1 93 214 SER B N 1
ATOM 3864 C CA . SER B 1 214 ? 8.859 -29.641 -18.375 1 93 214 SER B CA 1
ATOM 3865 C C . SER B 1 214 ? 9.594 -30.328 -19.516 1 93 214 SER B C 1
ATOM 3867 O O . SER B 1 214 ? 10.781 -30.625 -19.406 1 93 214 SER B O 1
ATOM 3869 N N . ASP B 1 215 ? 8.812 -30.656 -20.547 1 91.62 215 ASP B N 1
ATOM 3870 C CA . ASP B 1 215 ? 9.398 -31.25 -21.75 1 91.62 215 ASP B CA 1
ATOM 3871 C C . ASP B 1 215 ? 9.758 -30.156 -22.766 1 91.62 215 ASP B C 1
ATOM 3873 O O . ASP B 1 215 ? 9.805 -28.969 -22.438 1 91.62 215 ASP B O 1
ATOM 3877 N N . ASP B 1 216 ? 10.055 -30.594 -23.984 1 87.94 216 ASP B N 1
ATOM 3878 C CA . ASP B 1 216 ? 10.539 -29.672 -25.016 1 87.94 216 ASP B CA 1
ATOM 3879 C C . ASP B 1 216 ? 9.422 -28.75 -25.5 1 87.94 216 ASP B C 1
ATOM 3881 O O . ASP B 1 216 ? 9.695 -27.672 -26.047 1 87.94 216 ASP B O 1
ATOM 3885 N N . GLU B 1 217 ? 8.195 -29.219 -25.266 1 86.75 217 GLU B N 1
ATOM 3886 C CA . GLU B 1 217 ? 7.055 -28.406 -25.688 1 86.75 217 GLU B CA 1
ATOM 3887 C C . GLU B 1 217 ? 6.516 -27.562 -24.531 1 86.75 217 GLU B C 1
ATOM 3889 O O . GLU B 1 217 ? 5.414 -27.016 -24.625 1 86.75 217 GLU B O 1
ATOM 3894 N N . GLU B 1 218 ? 7.254 -27.578 -23.375 1 83.81 218 GLU B N 1
ATOM 3895 C CA . GLU B 1 218 ? 6.938 -26.797 -22.172 1 83.81 218 GLU B CA 1
ATOM 3896 C C . GLU B 1 218 ? 5.711 -27.359 -21.469 1 83.81 218 GLU B C 1
ATOM 3898 O O . GLU B 1 218 ? 5.027 -26.625 -20.734 1 83.81 218 GLU B O 1
ATOM 3903 N N . ARG B 1 219 ? 5.387 -28.625 -21.859 1 87.81 219 ARG B N 1
ATOM 3904 C CA . ARG B 1 219 ? 4.379 -29.312 -21.062 1 87.81 219 ARG B CA 1
ATOM 3905 C C . ARG B 1 219 ? 4.953 -29.75 -19.719 1 87.81 219 ARG B C 1
ATOM 3907 O O . ARG B 1 219 ? 5.988 -30.406 -19.672 1 87.81 219 ARG B O 1
ATOM 3914 N N . VAL B 1 220 ? 4.293 -29.297 -18.688 1 92.38 220 VAL B N 1
ATOM 3915 C CA . VAL B 1 220 ? 4.777 -29.609 -17.344 1 92.38 220 VAL B CA 1
ATOM 3916 C C . VAL B 1 220 ? 4.547 -31.078 -17.031 1 92.38 220 VAL B C 1
ATOM 3918 O O . VAL B 1 220 ? 3.436 -31.594 -17.203 1 92.38 220 VAL B O 1
ATOM 3921 N N . LEU B 1 221 ? 5.574 -31.703 -16.531 1 89.56 221 LEU B N 1
ATOM 3922 C CA . LEU B 1 221 ? 5.539 -33.125 -16.266 1 89.56 221 LEU B CA 1
ATOM 3923 C C . LEU B 1 221 ? 5.504 -33.406 -14.758 1 89.56 221 LEU B C 1
ATOM 3925 O O . LEU B 1 221 ? 4.926 -34.406 -14.312 1 89.56 221 LEU B O 1
ATOM 3929 N N . GLN B 1 222 ? 6.133 -32.594 -14.117 1 90.62 222 GLN B N 1
ATOM 3930 C CA . GLN B 1 222 ? 6.285 -32.781 -12.68 1 90.62 222 GLN B CA 1
ATOM 3931 C C . GLN B 1 222 ? 6.504 -31.453 -11.961 1 90.62 222 GLN B C 1
ATOM 3933 O O . GLN B 1 222 ? 7.168 -30.562 -12.492 1 90.62 222 GLN B O 1
ATOM 3938 N N . VAL B 1 223 ? 5.918 -31.375 -10.758 1 92.69 223 VAL B N 1
ATOM 3939 C CA . VAL B 1 223 ? 6.129 -30.203 -9.906 1 92.69 223 VAL B CA 1
ATOM 3940 C C . VAL B 1 223 ? 6.496 -30.672 -8.492 1 92.69 223 VAL B C 1
ATOM 3942 O O . VAL B 1 223 ? 5.816 -31.516 -7.914 1 92.69 223 VAL B O 1
ATOM 3945 N N . GLU B 1 224 ? 7.609 -30.156 -8.023 1 92.62 224 GLU B N 1
ATOM 3946 C CA . GLU B 1 224 ? 8.039 -30.406 -6.652 1 92.62 224 GLU B CA 1
ATOM 3947 C C . GLU B 1 224 ? 8.102 -29.125 -5.844 1 92.62 224 GLU B C 1
ATOM 3949 O O . GLU B 1 224 ? 8.688 -28.125 -6.289 1 92.62 224 GLU B O 1
ATOM 3954 N N . THR B 1 225 ? 7.531 -29.156 -4.695 1 94.19 225 THR B N 1
ATOM 3955 C CA . THR B 1 225 ? 7.535 -27.969 -3.844 1 94.19 225 THR B CA 1
ATOM 3956 C C . THR B 1 225 ? 8.195 -28.281 -2.502 1 94.19 225 THR B C 1
ATOM 3958 O O . THR B 1 225 ? 7.984 -29.344 -1.926 1 94.19 225 THR B O 1
ATOM 3961 N N . SER B 1 226 ? 9.016 -27.391 -2.066 1 95.81 226 SER B N 1
ATOM 3962 C CA . SER B 1 226 ? 9.672 -27.547 -0.773 1 95.81 226 SER B CA 1
ATOM 3963 C C . SER B 1 226 ? 8.734 -27.203 0.373 1 95.81 226 SER B C 1
ATOM 3965 O O . SER B 1 226 ? 7.668 -26.609 0.152 1 95.81 226 SER B O 1
ATOM 3967 N N . ASP B 1 227 ? 9.125 -27.562 1.603 1 94.38 227 ASP B N 1
ATOM 3968 C CA . ASP B 1 227 ? 8.477 -27 2.785 1 94.38 227 ASP B CA 1
ATOM 3969 C C . ASP B 1 227 ? 8.812 -25.516 2.936 1 94.38 227 ASP B C 1
ATOM 3971 O O . ASP B 1 227 ? 9.758 -25.016 2.324 1 94.38 227 ASP B O 1
ATOM 3975 N N . VAL B 1 228 ? 7.914 -24.891 3.643 1 94.81 228 VAL B N 1
ATOM 3976 C CA . VAL B 1 228 ? 8.188 -23.5 3.965 1 94.81 228 VAL B CA 1
ATOM 3977 C C . VAL B 1 228 ? 9.438 -23.406 4.832 1 94.81 228 VAL B C 1
ATOM 3979 O O . VAL B 1 228 ? 9.578 -24.141 5.812 1 94.81 228 VAL B O 1
ATOM 3982 N N . THR B 1 229 ? 10.336 -22.562 4.418 1 95.12 229 THR B N 1
ATOM 3983 C CA . THR B 1 229 ? 11.602 -22.422 5.129 1 95.12 229 THR B CA 1
ATOM 3984 C C . THR B 1 229 ? 11.852 -20.953 5.492 1 95.12 229 THR B C 1
ATOM 3986 O O . THR B 1 229 ? 11.664 -20.062 4.664 1 95.12 229 THR B O 1
ATOM 3989 N N . VAL B 1 230 ? 12.219 -20.719 6.711 1 94.69 230 VAL B N 1
ATOM 3990 C CA . VAL B 1 230 ? 12.664 -19.391 7.148 1 94.69 230 VAL B CA 1
ATOM 3991 C C . VAL B 1 230 ? 14.18 -19.281 6.992 1 94.69 230 VAL B C 1
ATOM 3993 O O . VAL B 1 230 ? 14.93 -19.938 7.727 1 94.69 230 VAL B O 1
ATOM 3996 N N . CYS B 1 231 ? 14.508 -18.516 6.047 1 92.5 231 CYS B N 1
ATOM 3997 C CA . CYS B 1 231 ? 15.922 -18.391 5.727 1 92.5 231 CYS B CA 1
ATOM 3998 C C . CYS B 1 231 ? 16.547 -17.219 6.477 1 92.5 231 CYS B C 1
ATOM 4000 O O . CYS B 1 231 ? 15.906 -16.188 6.68 1 92.5 231 CYS B O 1
ATOM 4002 N N . SER B 1 232 ? 17.734 -17.453 6.887 1 89.75 232 SER B N 1
ATOM 4003 C CA . SER B 1 232 ? 18.594 -16.438 7.484 1 89.75 232 SER B CA 1
ATOM 4004 C C . SER B 1 232 ? 20 -16.484 6.879 1 89.75 232 SER B C 1
ATOM 4006 O O . SER B 1 232 ? 20.25 -17.219 5.922 1 89.75 232 SER B O 1
ATOM 4008 N N . ARG B 1 233 ? 20.922 -15.695 7.387 1 83.81 233 ARG B N 1
ATOM 4009 C CA . ARG B 1 233 ? 22.281 -15.664 6.871 1 83.81 233 ARG B CA 1
ATOM 4010 C C . ARG B 1 233 ? 23.016 -16.969 7.176 1 83.81 233 ARG B C 1
ATOM 4012 O O . ARG B 1 233 ? 24.031 -17.281 6.555 1 83.81 233 ARG B O 1
ATOM 4019 N N . SER B 1 234 ? 22.453 -17.703 7.98 1 85.38 234 SER B N 1
ATOM 4020 C CA . SER B 1 234 ? 23.219 -18.844 8.484 1 85.38 234 SER B CA 1
ATOM 4021 C C . SER B 1 234 ? 22.609 -20.172 8.016 1 85.38 234 SER B C 1
ATOM 4023 O O . SER B 1 234 ? 23.062 -21.234 8.406 1 85.38 234 SER B O 1
ATOM 4025 N N . ASN B 1 235 ? 21.516 -20.156 7.32 1 90.5 235 ASN B N 1
ATOM 4026 C CA . ASN B 1 235 ? 20.891 -21.406 6.895 1 90.5 235 ASN B CA 1
ATOM 4027 C C . ASN B 1 235 ? 20.531 -21.375 5.41 1 90.5 235 ASN B C 1
ATOM 4029 O O . ASN B 1 235 ? 20.844 -20.391 4.715 1 90.5 235 ASN B O 1
ATOM 4033 N N . HIS B 1 236 ? 20.188 -22.516 4.891 1 92.62 236 HIS B N 1
ATOM 4034 C CA . HIS B 1 236 ? 19.797 -22.625 3.49 1 92.62 236 HIS B CA 1
ATOM 4035 C C . HIS B 1 236 ? 18.656 -23.625 3.311 1 92.62 236 HIS B C 1
ATOM 4037 O O . HIS B 1 236 ? 18.391 -24.438 4.199 1 92.62 236 HIS B O 1
ATOM 4043 N N . LEU B 1 237 ? 17.953 -23.484 2.227 1 95.88 237 LEU B N 1
ATOM 4044 C CA . LEU B 1 237 ? 16.922 -24.438 1.826 1 95.88 237 LEU B CA 1
ATOM 4045 C C . LEU B 1 237 ? 17.5 -25.516 0.924 1 95.88 237 LEU B C 1
ATOM 4047 O O . LEU B 1 237 ? 18.312 -25.234 0.04 1 95.88 237 LEU B O 1
ATOM 4051 N N . THR B 1 238 ? 17.125 -26.75 1.199 1 95.38 238 THR B N 1
ATOM 4052 C CA . THR B 1 238 ? 17.578 -27.875 0.392 1 95.38 238 THR B CA 1
ATOM 4053 C C . THR B 1 238 ? 16.391 -28.578 -0.262 1 95.38 238 THR B C 1
ATOM 4055 O O . THR B 1 238 ? 15.375 -28.828 0.388 1 95.38 238 THR B O 1
ATOM 4058 N N . MET B 1 239 ? 16.578 -28.828 -1.566 1 94.44 239 MET B N 1
ATOM 4059 C CA . MET B 1 239 ? 15.586 -29.594 -2.312 1 94.44 239 MET B CA 1
ATOM 4060 C C . MET B 1 239 ? 16.25 -30.719 -3.096 1 94.44 239 MET B C 1
ATOM 4062 O O . MET B 1 239 ? 17.344 -30.547 -3.652 1 94.44 239 MET B O 1
ATOM 4066 N N . VAL B 1 240 ? 15.594 -31.797 -3.029 1 91.94 240 VAL B N 1
ATOM 4067 C CA . VAL B 1 240 ? 16.062 -32.938 -3.795 1 91.94 240 VAL B CA 1
ATOM 4068 C C . VAL B 1 240 ? 14.953 -33.438 -4.711 1 91.94 240 VAL B C 1
ATOM 4070 O O . VAL B 1 240 ? 13.805 -33.594 -4.285 1 91.94 240 VAL B O 1
ATOM 4073 N N . THR B 1 241 ? 15.281 -33.594 -5.98 1 89.25 241 THR B N 1
ATOM 4074 C CA . THR B 1 241 ? 14.289 -34.094 -6.918 1 89.25 241 THR B CA 1
ATOM 4075 C C . THR B 1 241 ? 14.883 -35.188 -7.793 1 89.25 241 THR B C 1
ATOM 4077 O O . THR B 1 241 ? 16.047 -35.125 -8.203 1 89.25 241 THR B O 1
ATOM 4080 N N . ASN B 1 242 ? 14.055 -36.219 -7.961 1 86.38 242 ASN B N 1
ATOM 4081 C CA . ASN B 1 242 ? 14.453 -37.281 -8.859 1 86.38 242 ASN B CA 1
ATOM 4082 C C . ASN B 1 242 ? 13.969 -37.031 -10.289 1 86.38 242 ASN B C 1
ATOM 4084 O O . ASN B 1 242 ? 12.859 -36.562 -10.492 1 86.38 242 ASN B O 1
ATOM 4088 N N . MET B 1 243 ? 14.875 -37.188 -11.227 1 76.75 243 MET B N 1
ATOM 4089 C CA . MET B 1 243 ? 14.477 -37.094 -12.625 1 76.75 243 MET B CA 1
ATOM 4090 C C . MET B 1 243 ? 13.367 -38.062 -12.961 1 76.75 243 MET B C 1
ATOM 4092 O O . MET B 1 243 ? 13.414 -39.219 -12.547 1 76.75 243 MET B O 1
ATOM 4096 N N . PRO B 1 244 ? 12.398 -37.406 -13.609 1 71.69 244 PRO B N 1
ATOM 4097 C CA . PRO B 1 244 ? 11.367 -38.344 -14.016 1 71.69 244 PRO B CA 1
ATOM 4098 C C . PRO B 1 244 ? 11.906 -39.438 -14.945 1 71.69 244 PRO B C 1
ATOM 4100 O O . PRO B 1 244 ? 12.883 -39.219 -15.664 1 71.69 244 PRO B O 1
ATOM 4103 N N . CYS B 1 245 ? 11.391 -40.594 -14.75 1 61 245 CYS B N 1
ATOM 4104 C CA . CYS B 1 245 ? 11.812 -41.781 -15.508 1 61 245 CYS B CA 1
ATOM 4105 C C . CYS B 1 245 ? 11.641 -41.531 -17 1 61 245 CYS B C 1
ATOM 4107 O O . CYS B 1 245 ? 12.273 -42.219 -17.812 1 61 245 CYS B O 1
ATOM 4109 N N . SER B 1 246 ? 10.891 -40.531 -17.234 1 65.44 246 SER B N 1
ATOM 4110 C CA . SER B 1 246 ? 10.594 -40.344 -18.641 1 65.44 246 SER B CA 1
ATOM 4111 C C . SER B 1 246 ? 11.664 -39.5 -19.328 1 65.44 246 SER B C 1
ATOM 4113 O O . SER B 1 246 ? 12.141 -38.5 -18.781 1 65.44 246 SER B O 1
ATOM 4115 N N . ASN B 1 247 ? 12.172 -40 -20.375 1 73.12 247 ASN B N 1
ATOM 4116 C CA . ASN B 1 247 ? 13.094 -39.281 -21.25 1 73.12 247 ASN B CA 1
ATOM 4117 C C . ASN B 1 247 ? 12.492 -38 -21.781 1 73.12 247 ASN B C 1
ATOM 4119 O O . ASN B 1 247 ? 13.156 -37.219 -22.469 1 73.12 247 ASN B O 1
ATOM 4123 N N . GLU B 1 248 ? 11.391 -37.656 -21.266 1 84.19 248 GLU B N 1
ATOM 4124 C CA . GLU B 1 248 ? 10.703 -36.5 -21.797 1 84.19 248 GLU B CA 1
ATOM 4125 C C . GLU B 1 248 ? 11.086 -35.219 -21.016 1 84.19 248 GLU B C 1
ATOM 4127 O O . GLU B 1 248 ? 10.922 -34.125 -21.516 1 84.19 248 GLU B O 1
ATOM 4132 N N . ALA B 1 249 ? 11.648 -35.375 -19.859 1 87.44 249 ALA B N 1
ATOM 4133 C CA . ALA B 1 249 ? 12.008 -34.219 -19.047 1 87.44 249 ALA B CA 1
ATOM 4134 C C . ALA B 1 249 ? 13.242 -33.5 -19.609 1 87.44 249 ALA B C 1
ATOM 4136 O O . ALA B 1 249 ? 14.297 -34.125 -19.781 1 87.44 249 ALA B O 1
ATOM 4137 N N . LYS B 1 250 ? 13.109 -32.25 -19.906 1 89.25 250 LYS B N 1
ATOM 4138 C CA . LYS B 1 250 ? 14.203 -31.547 -20.562 1 89.25 250 LYS B CA 1
ATOM 4139 C C . LYS B 1 250 ? 14.594 -30.312 -19.766 1 89.25 250 LYS B C 1
ATOM 4141 O O . LYS B 1 250 ? 15.773 -29.984 -19.656 1 89.25 250 LYS B O 1
ATOM 4146 N N . LEU B 1 251 ? 13.594 -29.672 -19.219 1 92.38 251 LEU B N 1
ATOM 4147 C CA . LEU B 1 251 ? 13.844 -28.375 -18.594 1 92.38 251 LEU B CA 1
ATOM 4148 C C . LEU B 1 251 ? 13.367 -28.344 -17.156 1 92.38 251 LEU B C 1
ATOM 4150 O O . LEU B 1 251 ? 12.258 -28.812 -16.859 1 92.38 251 LEU B O 1
ATOM 4154 N N . MET B 1 252 ? 14.242 -27.922 -16.25 1 92.75 252 MET B N 1
ATOM 4155 C CA . MET B 1 252 ? 13.859 -27.672 -14.867 1 92.75 252 MET B CA 1
ATOM 4156 C C . MET B 1 252 ? 13.828 -26.188 -14.57 1 92.75 252 MET B C 1
ATOM 4158 O O . MET B 1 252 ? 14.836 -25.484 -14.719 1 92.75 252 MET B O 1
ATOM 4162 N N . THR B 1 253 ? 12.648 -25.719 -14.242 1 95.31 253 THR B N 1
ATOM 4163 C CA . THR B 1 253 ? 12.453 -24.312 -13.867 1 95.31 253 THR B CA 1
ATOM 4164 C C . THR B 1 253 ? 12.375 -24.172 -12.352 1 95.31 253 THR B C 1
ATOM 4166 O O . THR B 1 253 ? 11.625 -24.891 -11.695 1 95.31 253 THR B O 1
ATOM 4169 N N . VAL B 1 254 ? 13.164 -23.234 -11.812 1 97 254 VAL B N 1
ATOM 4170 C CA . VAL B 1 254 ? 13.211 -23.016 -10.367 1 97 254 VAL B CA 1
ATOM 4171 C C . VAL B 1 254 ? 12.43 -21.75 -10.008 1 97 254 VAL B C 1
ATOM 4173 O O . VAL B 1 254 ? 12.695 -20.672 -10.547 1 97 254 VAL B O 1
ATOM 4176 N N . LEU B 1 255 ? 11.484 -21.938 -9.109 1 97.81 255 LEU B N 1
ATOM 4177 C CA . LEU B 1 255 ? 10.703 -20.812 -8.586 1 97.81 255 LEU B CA 1
ATOM 4178 C C . LEU B 1 255 ? 11.047 -20.562 -7.125 1 97.81 255 LEU B C 1
ATOM 4180 O O . LEU B 1 255 ? 11.195 -21.5 -6.34 1 97.81 255 LEU B O 1
ATOM 4184 N N . ILE B 1 256 ? 11.211 -19.344 -6.727 1 97.69 256 ILE B N 1
ATOM 4185 C CA . ILE B 1 256 ? 11.281 -18.938 -5.328 1 97.69 256 ILE B CA 1
ATOM 4186 C C . ILE B 1 256 ? 10.055 -18.094 -4.973 1 97.69 256 ILE B C 1
ATOM 4188 O O . ILE B 1 256 ? 9.836 -17.031 -5.555 1 97.69 256 ILE B O 1
ATOM 4192 N N . LYS B 1 257 ? 9.289 -18.578 -4.039 1 97.06 257 LYS B N 1
ATOM 4193 C CA . LYS B 1 257 ? 8.039 -17.938 -3.621 1 97.06 257 LYS B CA 1
ATOM 4194 C C . LYS B 1 257 ? 8.188 -17.312 -2.24 1 97.06 257 LYS B C 1
ATOM 4196 O O . LYS B 1 257 ? 8.242 -18.016 -1.229 1 97.06 257 LYS B O 1
ATOM 4201 N N . PRO B 1 258 ? 8.234 -16.016 -2.189 1 96 258 PRO B N 1
ATOM 4202 C CA . PRO B 1 258 ? 8.234 -15.375 -0.869 1 96 258 PRO B CA 1
ATOM 4203 C C . PRO B 1 258 ? 6.883 -15.492 -0.163 1 96 258 PRO B C 1
ATOM 4205 O O . PRO B 1 258 ? 5.832 -15.359 -0.801 1 96 258 PRO B O 1
ATOM 4208 N N . LEU B 1 259 ? 6.887 -15.742 1.15 1 95.94 259 LEU B N 1
ATOM 4209 C CA . LEU B 1 259 ? 5.656 -15.953 1.908 1 95.94 259 LEU B CA 1
ATOM 4210 C C . LEU B 1 259 ? 5.578 -15 3.096 1 95.94 259 LEU B C 1
ATOM 4212 O O . LEU B 1 259 ? 6.605 -14.633 3.668 1 95.94 259 LEU B O 1
ATOM 4216 N N . PRO B 1 260 ? 4.312 -14.625 3.406 1 93.81 260 PRO B N 1
ATOM 4217 C CA . PRO B 1 260 ? 4.156 -13.82 4.621 1 93.81 260 PRO B CA 1
ATOM 4218 C C . PRO B 1 260 ? 4.473 -14.602 5.891 1 93.81 260 PRO B C 1
ATOM 4220 O O . PRO B 1 260 ? 4.52 -15.836 5.867 1 93.81 260 PRO B O 1
ATOM 4223 N N . ASN B 1 261 ? 4.668 -13.891 7.059 1 84.94 261 ASN B N 1
ATOM 4224 C CA . ASN B 1 261 ? 5.031 -14.492 8.336 1 84.94 261 ASN B CA 1
ATOM 4225 C C . ASN B 1 261 ? 3.795 -14.93 9.117 1 84.94 261 ASN B C 1
ATOM 4227 O O . ASN B 1 261 ? 2.725 -14.336 8.977 1 84.94 261 ASN B O 1
#

Solvent-accessible surface area (backbone atoms only — not comparable to full-atom values): 27947 Å² total; per-residue (Å²): 110,69,63,58,48,48,50,49,48,46,48,47,29,36,39,33,64,68,48,59,71,38,79,64,46,66,70,56,54,68,67,58,51,47,53,52,51,63,40,68,71,27,32,39,61,42,50,58,61,54,49,51,47,49,50,53,35,50,68,31,79,92,34,49,89,47,27,40,64,50,37,66,66,45,56,75,47,52,35,57,43,55,31,43,64,72,54,48,51,48,50,63,71,34,70,54,35,69,33,87,54,33,18,68,60,45,51,51,46,51,42,50,21,24,42,45,62,58,44,54,88,47,17,78,84,67,73,49,75,53,81,50,71,52,60,45,72,57,46,33,56,75,41,51,54,47,75,42,59,61,78,59,79,53,92,58,69,45,72,46,82,32,51,35,53,56,50,51,56,54,60,90,62,52,66,9,35,31,39,39,36,37,40,68,54,92,62,32,39,38,39,39,42,35,53,40,77,62,24,39,57,95,72,32,33,40,31,31,41,35,41,41,28,13,27,92,83,65,50,49,75,46,77,48,69,53,68,80,40,80,35,31,88,84,46,66,50,76,45,76,46,70,57,66,90,50,88,54,60,37,36,37,34,35,29,61,41,46,37,64,108,108,68,64,59,47,48,51,50,47,48,49,46,29,36,37,32,64,66,48,60,71,38,78,64,46,65,70,55,52,67,68,56,50,47,53,54,50,62,40,67,72,28,31,38,61,42,50,57,60,52,48,52,46,50,51,54,34,48,68,31,80,92,33,49,89,47,29,40,65,51,36,68,65,45,56,74,46,53,36,57,43,54,30,42,64,71,55,48,51,47,50,63,72,33,68,54,36,68,33,86,52,34,17,67,59,45,50,51,47,51,41,52,20,24,42,46,62,59,43,55,88,47,17,79,82,66,72,51,74,52,81,51,71,52,59,45,70,55,45,33,55,75,41,50,53,48,76,42,58,61,79,59,78,54,92,56,68,46,75,46,81,32,50,36,53,55,46,51,54,54,59,91,62,52,67,9,36,33,37,38,35,39,39,63,54,91,60,33,40,38,38,38,41,36,53,39,76,62,25,39,57,94,71,32,34,39,32,30,41,34,42,40,29,14,27,92,84,66,49,48,74,46,77,48,69,54,70,82,40,78,34,31,87,84,46,65,49,75,45,76,46,69,59,68,90,50,87,54,61,37,36,36,35,36,30,62,40,46,39,63,108

Nearest PDB structures (foldseek):
  2w5f-assembly2_B  TM=3.774E-01  e=3.411E-03  Acetivibrio thermocellus
  2wze-assembly1_A  TM=3.729E-01  e=3.038E-03  Acetivibrio thermocellus
  4ypj-assembly1_A  TM=6.622E-01  e=1.303E-01  Niallia circulans
  8q51-assembly1_A  TM=6.816E-01  e=2.070E-01  Niallia circulans
  7cwd-assembly1_A  TM=6.268E-01  e=5.222E-01  Niallia circulans